Protein AF-0000000079002884 (afdb_homodimer)

Organism: Staphylothermus marinus (strain ATCC 43588 / DSM 3639 / JCM 9404 / F1) (NCBI:txid399550)

Sequence (626 aa):
MKGKMSRKDKLFLYSLLPFGGIILALFILLFKTLAENSLPIFLREGIHFILSNEWKPSETNPSLEYYGILSPIVGTIYTSLIALIIALPLSIALTIFINEFLPYNVKDLFINLVEIMAGLPTVIYGLWGAFVLAPILRDYVMLPIHRYLWFIPFFSCNPLSPLTIFTAGVILAIMITPFITSIIREAYENIPLTYREAILSLGATSYEYVKIMLSMIKPAVIAAILLGFGRAAGETIAVSMTIGNSFSLTTCLFAPGYTISSLIANQFGNAGFYHYMMNALYGAGLILLLVGVVLNTIGLYVLGRWRKQFEEFMKGKMSRKDKLFLYSLLPFGGIILALFILLFKTLAENSLPIFLREGIHFILSNEWKPSETNPSLEYYGILSPIVGTIYTSLIALIIALPLSIALTIFINEFLPYNVKDLFINLVEIMAGLPTVIYGLWGAFVLAPILRDYVMLPIHRYLWFIPFFSCNPLSPLTIFTAGVILAIMITPFITSIIREAYENIPLTYREAILSLGATSYEYVKIMLSMIKPAVIAAILLGFGRAAGETIAVSMTIGNSFSLTTCLFAPGYTISSLIANQFGNAGFYHYMMNALYGAGLILLLVGVVLNTIGLYVLGRWRKQFEEF

Radius of gyration: 25.27 Å; Cα contacts (8 Å, |Δi|>4): 1015; chains: 2; bounding box: 70×76×67 Å

Structure (mmCIF, N/CA/C/O backbone):
data_AF-0000000079002884-model_v1
#
loop_
_entity.id
_entity.type
_entity.pdbx_description
1 polymer 'Phosphate transport system permease protein'
#
loop_
_atom_site.group_PDB
_atom_site.id
_atom_site.type_symbol
_atom_site.label_atom_id
_atom_site.label_alt_id
_atom_site.label_comp_id
_atom_site.label_asym_id
_atom_site.label_entity_id
_atom_site.label_seq_id
_atom_site.pdbx_PDB_ins_code
_atom_site.Cartn_x
_atom_site.Cartn_y
_atom_site.Cartn_z
_atom_site.occupancy
_atom_site.B_iso_or_equiv
_atom_site.auth_seq_id
_atom_site.auth_comp_id
_atom_site.auth_asym_id
_atom_site.auth_atom_id
_atom_site.pdbx_PDB_model_num
ATOM 1 N N . MET A 1 1 ? -10.711 20.844 29.719 1 37.16 1 MET A N 1
ATOM 2 C CA . MET A 1 1 ? -12.062 21.219 30.125 1 37.16 1 MET A CA 1
ATOM 3 C C . MET A 1 1 ? -12.836 20 30.625 1 37.16 1 MET A C 1
ATOM 5 O O . MET A 1 1 ? -13.469 19.297 29.828 1 37.16 1 MET A O 1
ATOM 9 N N . LYS A 1 2 ? -12.141 19.375 31.438 1 44.69 2 LYS A N 1
ATOM 10 C CA . LYS A 1 2 ? -12.594 18.156 32.094 1 44.69 2 LYS A CA 1
ATOM 11 C C . LYS A 1 2 ? -13.914 18.391 32.844 1 44.69 2 LYS A C 1
ATOM 13 O O . LYS A 1 2 ? -13.969 18.312 34.062 1 44.69 2 LYS A O 1
ATOM 18 N N . GLY A 1 3 ? -14.703 19.422 32.281 1 47.97 3 GLY A N 1
ATOM 19 C CA . GLY A 1 3 ? -15.914 19.531 33.062 1 47.97 3 GLY A CA 1
ATOM 20 C C . GLY A 1 3 ? -16.719 18.234 33.125 1 47.97 3 GLY A C 1
ATOM 21 O O . GLY A 1 3 ? -16.469 17.312 32.344 1 47.97 3 GLY A O 1
ATOM 22 N N . LYS A 1 4 ? -17.609 18.062 34.219 1 52.22 4 LYS A N 1
ATOM 23 C CA . LYS A 1 4 ? -18.5 16.953 34.531 1 52.22 4 LYS A CA 1
ATOM 24 C C . LYS A 1 4 ? -19.312 16.5 33.344 1 52.22 4 LYS A C 1
ATOM 26 O O . LYS A 1 4 ? -20.172 17.234 32.844 1 52.22 4 LYS A O 1
ATOM 31 N N . MET A 1 5 ? -18.641 15.773 32.438 1 59.28 5 MET A N 1
ATOM 32 C CA . MET A 1 5 ? -19.359 15.273 31.266 1 59.28 5 MET A CA 1
ATOM 33 C C . MET A 1 5 ? -20.734 14.758 31.656 1 59.28 5 MET A C 1
ATOM 35 O O . MET A 1 5 ? -20.875 14.031 32.656 1 59.28 5 MET A O 1
ATOM 39 N N . SER A 1 6 ? -21.766 15.469 31.188 1 65.81 6 SER A N 1
ATOM 40 C CA . SER A 1 6 ? -23.125 15.023 31.453 1 65.81 6 SER A CA 1
ATOM 41 C C . SER A 1 6 ? -23.281 13.531 31.156 1 65.81 6 SER A C 1
ATOM 43 O O . SER A 1 6 ? -22.469 12.953 30.438 1 65.81 6 SER A O 1
ATOM 45 N N . ARG A 1 7 ? -24.156 12.773 31.812 1 62.88 7 ARG A N 1
ATOM 46 C CA . ARG A 1 7 ? -24.453 11.359 31.625 1 62.88 7 ARG A CA 1
ATOM 47 C C . ARG A 1 7 ? -24.594 11.031 30.141 1 62.88 7 ARG A C 1
ATOM 49 O O . ARG A 1 7 ? -24.156 9.977 29.672 1 62.88 7 ARG A O 1
ATOM 56 N N . LYS A 1 8 ? -25.188 11.984 29.391 1 64.5 8 LYS A N 1
ATOM 57 C CA . LYS A 1 8 ? -25.406 11.797 27.969 1 64.5 8 LYS A CA 1
ATOM 58 C C . LYS A 1 8 ? -24.078 11.828 27.203 1 64.5 8 LYS A C 1
ATOM 60 O O . LYS A 1 8 ? -23.875 11.047 26.266 1 64.5 8 LYS A O 1
ATOM 65 N N . ASP A 1 9 ? -23.188 12.594 27.703 1 66.12 9 ASP A N 1
ATOM 66 C CA . ASP A 1 9 ? -21.875 12.672 27.109 1 66.12 9 ASP A CA 1
ATOM 67 C C . ASP A 1 9 ? -21.094 11.383 27.328 1 66.12 9 ASP A C 1
ATOM 69 O O . ASP A 1 9 ? -20.391 10.906 26.422 1 66.12 9 ASP A O 1
ATOM 73 N N . LYS A 1 10 ? -21.359 10.859 28.469 1 66.94 10 LYS A N 1
ATOM 74 C CA . LYS A 1 10 ? -20.672 9.617 28.797 1 66.94 10 LYS A CA 1
ATOM 75 C C . LYS A 1 10 ? -21.188 8.461 27.938 1 66.94 10 LYS A C 1
ATOM 77 O O . LYS A 1 10 ? -20.391 7.645 27.453 1 66.94 10 LYS A O 1
ATOM 82 N N . LEU A 1 11 ? -22.453 8.484 27.75 1 68.31 11 LEU A N 1
ATOM 83 C CA . LEU A 1 11 ? -23.031 7.426 26.938 1 68.31 11 LEU A CA 1
ATOM 84 C C . LEU A 1 11 ? -22.547 7.52 25.484 1 68.31 11 LEU A C 1
ATOM 86 O O . LEU A 1 11 ? -22.312 6.5 24.844 1 68.31 11 LEU A O 1
ATOM 90 N N . PHE A 1 12 ? -22.469 8.719 25.062 1 68.31 12 PHE A N 1
ATOM 91 C CA . PHE A 1 12 ? -21.969 8.93 23.703 1 68.31 12 PHE A CA 1
ATOM 92 C C . PHE A 1 12 ? -20.531 8.445 23.578 1 68.31 12 PHE A C 1
ATOM 94 O O . PHE A 1 12 ? -20.188 7.734 22.625 1 68.31 12 PHE A O 1
ATOM 101 N N . LEU A 1 13 ? -19.828 8.703 24.609 1 66.56 13 LEU A N 1
ATOM 102 C CA . LEU A 1 13 ? -18.422 8.305 24.609 1 66.56 13 LEU A CA 1
ATOM 103 C C . LEU A 1 13 ? -18.281 6.781 24.672 1 66.56 13 LEU A C 1
ATOM 105 O O . LEU A 1 13 ? -17.453 6.203 23.969 1 66.56 13 LEU A O 1
ATOM 109 N N . TYR A 1 14 ? -19.047 6.281 25.438 1 66.69 14 TYR A N 1
ATOM 110 C CA . TYR A 1 14 ? -18.969 4.836 25.609 1 66.69 14 TYR A CA 1
ATOM 111 C C . TYR A 1 14 ? -19.391 4.109 24.328 1 66.69 14 TYR A C 1
ATOM 113 O O . TYR A 1 14 ? -18.891 3.023 24.031 1 66.69 14 TYR A O 1
ATOM 121 N N . SER A 1 15 ? -20.203 4.777 23.609 1 70.88 15 SER A N 1
ATOM 122 C CA . SER A 1 15 ? -20.688 4.148 22.391 1 70.88 15 SER A CA 1
ATOM 123 C C . SER A 1 15 ? -19.594 4.145 21.312 1 70.88 15 SER A C 1
ATOM 125 O O . SER A 1 15 ? -19.641 3.336 20.375 1 70.88 15 SER A O 1
ATOM 127 N N . LEU A 1 16 ? -18.641 4.984 21.547 1 70.06 16 LEU A N 1
ATOM 128 C CA . LEU A 1 16 ? -17.578 5.105 20.547 1 70.06 16 LEU A CA 1
ATOM 129 C C . LEU A 1 16 ? -16.422 4.184 20.875 1 70.06 16 LEU A C 1
ATOM 131 O O . LEU A 1 16 ? -15.617 3.844 20 1 70.06 16 LEU A O 1
ATOM 135 N N . LEU A 1 17 ? -16.391 3.752 22.125 1 65.38 17 LEU A N 1
ATOM 136 C CA . LEU A 1 17 ? -15.273 2.98 22.641 1 65.38 17 LEU A CA 1
ATOM 137 C C . LEU A 1 17 ? -15.141 1.649 21.922 1 65.38 17 LEU A C 1
ATOM 139 O O . LEU A 1 17 ? -14.031 1.252 21.531 1 65.38 17 LEU A O 1
ATOM 143 N N . PRO A 1 18 ? -16.203 1.043 21.688 1 69.94 18 PRO A N 1
ATOM 144 C CA . PRO A 1 18 ? -16.047 -0.26 21.047 1 69.94 18 PRO A CA 1
ATOM 145 C C . PRO A 1 18 ? -15.414 -0.152 19.656 1 69.94 18 PRO A C 1
ATOM 147 O O . PRO A 1 18 ? -14.633 -1.019 19.266 1 69.94 18 PRO A O 1
ATOM 150 N N . PHE A 1 19 ? -15.633 0.924 19.062 1 71.81 19 PHE A N 1
ATOM 151 C CA . PHE A 1 19 ? -15.117 1.061 17.703 1 71.81 19 PHE A CA 1
ATOM 152 C C . PHE A 1 19 ? -13.617 1.321 17.719 1 71.81 19 PHE A C 1
ATOM 154 O O . PHE A 1 19 ? -12.883 0.802 16.875 1 71.81 19 PHE A O 1
ATOM 161 N N . GLY A 1 20 ? -13.219 2.121 18.672 1 68.62 20 GLY A N 1
ATOM 162 C CA . GLY A 1 20 ? -11.797 2.375 18.797 1 68.62 20 GLY A CA 1
ATOM 163 C C . GLY A 1 20 ? -11.016 1.163 19.281 1 68.62 20 GLY A C 1
ATOM 164 O O . GLY A 1 20 ? -9.914 0.899 18.781 1 68.62 20 GLY A O 1
ATOM 165 N N . GLY A 1 21 ? -11.562 0.347 20.047 1 75.31 21 GLY A N 1
ATOM 166 C CA . GLY A 1 21 ? -10.914 -0.815 20.625 1 75.31 21 GLY A CA 1
ATOM 167 C C . GLY A 1 21 ? -10.828 -1.994 19.672 1 75.31 21 GLY A C 1
ATOM 168 O O . GLY A 1 21 ? -9.906 -2.803 19.75 1 75.31 21 GLY A O 1
ATOM 169 N N . ILE A 1 22 ? -11.633 -1.99 18.719 1 80.38 22 ILE A N 1
ATOM 170 C CA . ILE A 1 22 ? -11.734 -3.121 17.797 1 80.38 22 ILE A CA 1
ATOM 171 C C . ILE A 1 22 ? -10.477 -3.191 16.922 1 80.38 22 ILE A C 1
ATOM 173 O O . ILE A 1 22 ? -9.938 -4.273 16.703 1 80.38 22 ILE A O 1
ATOM 177 N N . ILE A 1 23 ? -10.008 -2.064 16.547 1 74.12 23 ILE A N 1
ATOM 178 C CA . ILE A 1 23 ? -8.852 -2.051 15.656 1 74.12 23 ILE A CA 1
ATOM 179 C C . ILE A 1 23 ? -7.617 -2.555 16.406 1 74.12 23 ILE A C 1
ATOM 181 O O . ILE A 1 23 ? -6.812 -3.311 15.852 1 74.12 23 ILE A O 1
ATOM 185 N N . LEU A 1 24 ? -7.496 -2.123 17.641 1 77.81 24 LEU A N 1
ATOM 186 C CA . LEU A 1 24 ? -6.379 -2.582 18.469 1 77.81 24 LEU A CA 1
ATOM 187 C C . LEU A 1 24 ? -6.48 -4.078 18.734 1 77.81 24 LEU A C 1
ATOM 189 O O . LEU A 1 24 ? -5.469 -4.789 18.703 1 77.81 24 LEU A O 1
ATOM 193 N N . ALA A 1 25 ? -7.648 -4.48 18.953 1 85.44 25 ALA A N 1
ATOM 194 C CA . ALA A 1 25 ? -7.883 -5.898 19.219 1 85.44 25 ALA A CA 1
ATOM 195 C C . ALA A 1 25 ? -7.535 -6.742 17.984 1 85.44 25 ALA A C 1
ATOM 197 O O . ALA A 1 25 ? -6.973 -7.832 18.125 1 85.44 25 ALA A O 1
ATOM 198 N N . LEU A 1 26 ? -7.867 -6.207 16.844 1 84.25 26 LEU A N 1
ATOM 199 C CA . LEU A 1 26 ? -7.582 -6.922 15.609 1 84.25 26 LEU A CA 1
ATOM 200 C C . LEU A 1 26 ? -6.078 -7.027 15.375 1 84.25 26 LEU A C 1
ATOM 202 O O . LEU A 1 26 ? -5.586 -8.062 14.914 1 84.25 26 LEU A O 1
ATOM 206 N N . PHE A 1 27 ? -5.395 -5.984 15.734 1 82.31 27 PHE A N 1
ATOM 207 C CA . PHE A 1 27 ? -3.943 -6 15.602 1 82.31 27 PHE A CA 1
ATOM 208 C C . PHE A 1 27 ? -3.326 -7.043 16.531 1 82.31 27 PHE A C 1
ATOM 210 O O . PHE A 1 27 ? -2.434 -7.793 16.125 1 82.31 27 PHE A O 1
ATOM 217 N N . ILE A 1 28 ? -3.777 -7.051 17.75 1 88.31 28 ILE A N 1
ATOM 218 C CA . ILE A 1 28 ? -3.27 -8.008 18.719 1 88.31 28 ILE A CA 1
ATOM 219 C C . ILE A 1 28 ? -3.58 -9.43 18.266 1 88.31 28 ILE A C 1
ATOM 221 O O . ILE A 1 28 ? -2.738 -10.328 18.375 1 88.31 28 ILE A O 1
ATOM 225 N N . LEU A 1 29 ? -4.742 -9.602 17.75 1 90.44 29 LEU A N 1
ATOM 226 C CA . LEU A 1 29 ? -5.148 -10.906 17.25 1 90.44 29 LEU A CA 1
ATOM 227 C C . LEU A 1 29 ? -4.277 -11.336 16.078 1 90.44 29 LEU A C 1
ATOM 229 O O . LEU A 1 29 ? -3.914 -12.508 15.961 1 90.44 29 LEU A O 1
ATOM 233 N N . LEU A 1 30 ? -4.023 -10.367 15.203 1 91.75 30 LEU A N 1
ATOM 234 C CA . LEU A 1 30 ? -3.16 -10.641 14.062 1 91.75 30 LEU A CA 1
ATOM 235 C C . LEU A 1 30 ? -1.779 -11.102 14.516 1 91.75 30 LEU A C 1
ATOM 237 O O . LEU A 1 30 ? -1.27 -12.117 14.047 1 91.75 30 LEU A O 1
ATOM 241 N N . PHE A 1 31 ? -1.204 -10.406 15.469 1 93.12 31 PHE A N 1
ATOM 242 C CA . PHE A 1 31 ? 0.118 -10.734 15.984 1 93.12 31 PHE A CA 1
ATOM 243 C C . PHE A 1 31 ? 0.108 -12.094 16.672 1 93.12 31 PHE A C 1
ATOM 245 O O . PHE A 1 31 ? 1.002 -12.914 16.453 1 93.12 31 PHE A O 1
ATOM 252 N N . LYS A 1 32 ? -0.846 -12.336 17.484 1 94.69 32 LYS A N 1
ATOM 253 C CA . LYS A 1 32 ? -0.96 -13.594 18.219 1 94.69 32 LYS A CA 1
ATOM 254 C C . LYS A 1 32 ? -1.089 -14.773 17.266 1 94.69 32 LYS A C 1
ATOM 256 O O . LYS A 1 32 ? -0.447 -15.812 17.469 1 94.69 32 LYS A O 1
ATOM 261 N N . THR A 1 33 ? -1.873 -14.594 16.312 1 95.06 33 THR A N 1
ATOM 262 C CA . THR A 1 33 ? -2.098 -15.664 15.344 1 95.06 33 THR A CA 1
ATOM 263 C C . THR A 1 33 ? -0.805 -16 14.609 1 95.06 33 THR A C 1
ATOM 265 O O . THR A 1 33 ? -0.489 -17.188 14.414 1 95.06 33 THR A O 1
ATOM 268 N N . LEU A 1 34 ? -0.139 -14.961 14.148 1 96.06 34 LEU A N 1
ATOM 269 C CA . LEU A 1 34 ? 1.119 -15.203 13.445 1 96.06 34 LEU A CA 1
ATOM 270 C C . LEU A 1 34 ? 2.121 -15.898 14.359 1 96.06 34 LEU A C 1
ATOM 272 O O . LEU A 1 34 ? 2.811 -16.828 13.938 1 96.06 34 LEU A O 1
ATOM 276 N N . ALA A 1 35 ? 2.197 -15.492 15.625 1 96.5 35 ALA A N 1
ATOM 277 C CA . ALA A 1 35 ? 3.135 -16.062 16.578 1 96.5 35 ALA A CA 1
ATOM 278 C C . ALA A 1 35 ? 2.795 -17.516 16.875 1 96.5 35 ALA A C 1
ATOM 280 O O . ALA A 1 35 ? 3.68 -18.375 16.906 1 96.5 35 ALA A O 1
ATOM 281 N N . GLU A 1 36 ? 1.571 -17.812 17.047 1 96.88 36 GLU A N 1
ATOM 282 C CA . GLU A 1 36 ? 1.134 -19.156 17.391 1 96.88 36 GLU A CA 1
ATOM 283 C C . GLU A 1 36 ? 1.32 -20.125 16.219 1 96.88 36 GLU A C 1
ATOM 285 O O . GLU A 1 36 ? 1.772 -21.25 16.406 1 96.88 36 GLU A O 1
ATOM 290 N N . ASN A 1 37 ? 0.995 -19.656 15 1 96.88 37 ASN A N 1
ATOM 291 C CA . ASN A 1 37 ? 1.056 -20.531 13.836 1 96.88 37 ASN A CA 1
ATOM 292 C C . ASN A 1 37 ? 2.488 -20.703 13.344 1 96.88 37 ASN A C 1
ATOM 294 O O . ASN A 1 37 ? 2.773 -21.609 12.562 1 96.88 37 ASN A O 1
ATOM 298 N N . SER A 1 38 ? 3.35 -19.797 13.758 1 97.25 38 SER A N 1
ATOM 299 C CA . SER A 1 38 ? 4.75 -19.906 13.359 1 97.25 38 SER A CA 1
ATOM 300 C C . SER A 1 38 ? 5.527 -20.781 14.344 1 97.25 38 SER A C 1
ATOM 302 O O . SER A 1 38 ? 6.645 -21.219 14.047 1 97.25 38 SER A O 1
ATOM 304 N N . LEU A 1 39 ? 5.023 -21.156 15.492 1 97 39 LEU A N 1
ATOM 305 C CA . LEU A 1 39 ? 5.719 -21.844 16.578 1 97 39 LEU A CA 1
ATOM 306 C C . LEU A 1 39 ? 6.223 -23.219 16.109 1 97 39 LEU A C 1
ATOM 308 O O . LEU A 1 39 ? 7.355 -23.594 16.422 1 97 39 LEU A O 1
ATOM 312 N N . PRO A 1 40 ? 5.449 -23.984 15.352 1 96.5 40 PRO A N 1
ATOM 313 C CA . PRO A 1 40 ? 5.918 -25.312 14.961 1 96.5 40 PRO A CA 1
ATOM 314 C C . PRO A 1 40 ? 7.199 -25.266 14.133 1 96.5 40 PRO A C 1
ATOM 316 O O . PRO A 1 40 ? 8.078 -26.125 14.297 1 96.5 40 PRO A O 1
ATOM 319 N N . ILE A 1 41 ? 7.332 -24.266 13.258 1 96.56 41 ILE A N 1
ATOM 320 C CA . ILE A 1 41 ? 8.523 -24.203 12.422 1 96.56 41 ILE A CA 1
ATOM 321 C C . ILE A 1 41 ? 9.727 -23.781 13.266 1 96.56 41 ILE A C 1
ATOM 323 O O . ILE A 1 41 ? 10.844 -24.234 13.039 1 96.56 41 ILE A O 1
ATOM 327 N N . PHE A 1 42 ? 9.531 -22.922 14.234 1 96.75 42 PHE A N 1
ATOM 328 C CA . PHE A 1 42 ? 10.617 -22.469 15.094 1 96.75 42 PHE A CA 1
ATOM 329 C C . PHE A 1 42 ? 11.055 -23.578 16.047 1 96.75 42 PHE A C 1
ATOM 331 O O . PHE A 1 42 ? 12.234 -23.688 16.391 1 96.75 42 PHE A O 1
ATOM 338 N N . LEU A 1 43 ? 10.125 -24.375 16.484 1 96 43 LEU A N 1
ATOM 339 C CA . LEU A 1 43 ? 10.453 -25.5 17.359 1 96 43 LEU A CA 1
ATOM 340 C C . LEU A 1 43 ? 11.18 -26.594 16.594 1 96 43 LEU A C 1
ATOM 342 O O . LEU A 1 43 ? 12.094 -27.234 17.125 1 96 43 LEU A O 1
ATOM 346 N N . ARG A 1 44 ? 10.828 -26.766 15.391 1 94.94 44 ARG A N 1
ATOM 347 C CA . ARG A 1 44 ? 11.398 -27.828 14.578 1 94.94 44 ARG A CA 1
ATOM 348 C C . ARG A 1 44 ? 12.789 -27.453 14.07 1 94.94 44 ARG A C 1
ATOM 350 O O . ARG A 1 44 ? 13.711 -28.266 14.148 1 94.94 44 ARG A O 1
ATOM 357 N N . GLU A 1 45 ? 12.938 -26.266 13.539 1 95.81 45 GLU A N 1
ATOM 358 C CA . GLU A 1 45 ? 14.172 -25.906 12.852 1 95.81 45 GLU A CA 1
ATOM 359 C C . GLU A 1 45 ? 14.969 -24.891 13.656 1 95.81 45 GLU A C 1
ATOM 361 O O . GLU A 1 45 ? 16.156 -24.672 13.398 1 95.81 45 GLU A O 1
ATOM 366 N N . GLY A 1 46 ? 14.344 -24.234 14.648 1 95 46 GLY A N 1
ATOM 367 C CA . GLY A 1 46 ? 15.023 -23.25 15.469 1 95 46 GLY A CA 1
ATOM 368 C C . GLY A 1 46 ? 15.609 -22.109 14.656 1 95 46 GLY A C 1
ATOM 369 O O . GLY A 1 46 ? 14.93 -21.531 13.82 1 95 46 GLY A O 1
ATOM 370 N N . ILE A 1 47 ? 16.906 -21.859 14.875 1 95.12 47 ILE A N 1
ATOM 371 C CA . ILE A 1 47 ? 17.578 -20.719 14.258 1 95.12 47 ILE A CA 1
ATOM 372 C C . ILE A 1 47 ? 17.875 -21.031 12.789 1 95.12 47 ILE A C 1
ATOM 374 O O . ILE A 1 47 ? 18.078 -20.109 11.992 1 95.12 47 ILE A O 1
ATOM 378 N N . HIS A 1 48 ? 17.859 -22.234 12.461 1 95.56 48 HIS A N 1
ATOM 379 C CA . HIS A 1 48 ? 18.156 -22.641 11.094 1 95.56 48 HIS A CA 1
ATOM 380 C C . HIS A 1 48 ? 17.062 -22.172 10.133 1 95.56 48 HIS A C 1
ATOM 382 O O . HIS A 1 48 ? 17.297 -22.031 8.938 1 95.56 48 HIS A O 1
ATOM 388 N N . PHE A 1 49 ? 15.891 -21.938 10.664 1 97.12 49 PHE A N 1
ATOM 389 C CA . PHE A 1 49 ? 14.82 -21.391 9.836 1 97.12 49 PHE A CA 1
ATOM 390 C C . PHE A 1 49 ? 15.234 -20.031 9.258 1 97.12 49 PHE A C 1
ATOM 392 O O . PHE A 1 49 ? 14.906 -19.719 8.109 1 97.12 49 PHE A O 1
ATOM 399 N N . ILE A 1 50 ? 16 -19.266 10.023 1 96.44 50 ILE A N 1
ATOM 400 C CA . ILE A 1 50 ? 16.391 -17.922 9.633 1 96.44 50 ILE A CA 1
ATOM 401 C C . ILE A 1 50 ? 17.703 -17.969 8.867 1 96.44 50 ILE A C 1
ATOM 403 O O . ILE A 1 50 ? 17.891 -17.234 7.895 1 96.44 50 ILE A O 1
ATOM 407 N N . LEU A 1 51 ? 18.547 -18.906 9.188 1 95.62 51 LEU A N 1
ATOM 408 C CA . LEU A 1 51 ? 19.922 -18.859 8.711 1 95.62 51 LEU A CA 1
ATOM 409 C C . LEU A 1 51 ? 20.125 -19.766 7.5 1 95.62 51 LEU A C 1
ATOM 411 O O . LEU A 1 51 ? 21.109 -19.641 6.773 1 95.62 51 LEU A O 1
ATOM 415 N N . SER A 1 52 ? 19.172 -20.609 7.262 1 94.38 52 SER A N 1
ATOM 416 C CA . SER A 1 52 ? 19.312 -21.531 6.141 1 94.38 52 SER A CA 1
ATOM 417 C C . SER A 1 52 ? 18.625 -21 4.891 1 94.38 52 SER A C 1
ATOM 419 O O . SER A 1 52 ? 17.719 -20.172 4.984 1 94.38 52 SER A O 1
ATOM 421 N N . ASN A 1 53 ? 19.109 -21.453 3.744 1 93.44 53 ASN A N 1
ATOM 422 C CA . ASN A 1 53 ? 18.547 -21.047 2.459 1 93.44 53 ASN A CA 1
ATOM 423 C C . ASN A 1 53 ? 17.906 -22.219 1.731 1 93.44 53 ASN A C 1
ATOM 425 O O . ASN A 1 53 ? 17.641 -22.141 0.529 1 93.44 53 ASN A O 1
ATOM 429 N N . GLU A 1 54 ? 17.562 -23.156 2.449 1 92.75 54 GLU A N 1
ATOM 430 C CA . GLU A 1 54 ? 16.969 -24.344 1.83 1 92.75 54 GLU A CA 1
ATOM 431 C C . GLU A 1 54 ? 15.445 -24.281 1.901 1 92.75 54 GLU A C 1
ATOM 433 O O . GLU A 1 54 ? 14.883 -23.906 2.926 1 92.75 54 GLU A O 1
ATOM 438 N N . TRP A 1 55 ? 14.805 -24.531 0.782 1 95 55 TRP A N 1
ATOM 439 C CA . TRP A 1 55 ? 13.359 -24.672 0.679 1 95 55 TRP A CA 1
ATOM 440 C C . TRP A 1 55 ? 12.984 -26 0.028 1 95 55 TRP A C 1
ATOM 442 O O . TRP A 1 55 ? 12.914 -26.094 -1.199 1 95 55 TRP A O 1
ATOM 452 N N . LYS A 1 56 ? 12.742 -26.969 0.859 1 94.38 56 LYS A N 1
ATOM 453 C CA . LYS A 1 56 ? 12.5 -28.328 0.382 1 94.38 56 LYS A CA 1
ATOM 454 C C . LYS A 1 56 ? 11.125 -28.828 0.819 1 94.38 56 LYS A C 1
ATOM 456 O O . LYS A 1 56 ? 10.992 -29.453 1.88 1 94.38 56 LYS A O 1
ATOM 461 N N . PRO A 1 57 ? 10.195 -28.625 -0.028 1 92.69 57 PRO A N 1
ATOM 462 C CA . PRO A 1 57 ? 8.875 -29.188 0.257 1 92.69 57 PRO A CA 1
ATOM 463 C C . PRO A 1 57 ? 8.797 -30.688 -0.041 1 92.69 57 PRO A C 1
ATOM 465 O O . PRO A 1 57 ? 9.516 -31.188 -0.916 1 92.69 57 PRO A O 1
ATOM 468 N N . SER A 1 58 ? 8.07 -31.438 0.755 1 89.25 58 SER A N 1
ATOM 469 C CA . SER A 1 58 ? 7.793 -32.844 0.515 1 89.25 58 SER A CA 1
ATOM 470 C C . SER A 1 58 ? 6.336 -33.188 0.812 1 89.25 58 SER A C 1
ATOM 472 O O . SER A 1 58 ? 5.895 -33.094 1.959 1 89.25 58 SER A O 1
ATOM 474 N N . GLU A 1 59 ? 5.641 -33.625 -0.202 1 87.12 59 GLU A N 1
ATOM 475 C CA . GLU A 1 59 ? 4.223 -33.938 -0.024 1 87.12 59 GLU A CA 1
ATOM 476 C C . GLU A 1 59 ? 4.035 -35.25 0.697 1 87.12 59 GLU A C 1
ATOM 478 O O . GLU A 1 59 ? 3.086 -35.438 1.465 1 87.12 59 GLU A O 1
ATOM 483 N N . THR A 1 60 ? 4.945 -36.125 0.513 1 87.25 60 THR A N 1
ATOM 484 C CA . THR A 1 60 ? 4.77 -37.5 0.936 1 87.25 60 THR A CA 1
ATOM 485 C C . THR A 1 60 ? 5.285 -37.719 2.357 1 87.25 60 THR A C 1
ATOM 487 O O . THR A 1 60 ? 4.715 -38.469 3.125 1 87.25 60 THR A O 1
ATOM 490 N N . ASN A 1 61 ? 6.363 -37 2.691 1 90.5 61 ASN A N 1
ATOM 491 C CA . ASN A 1 61 ? 6.996 -37.219 3.984 1 90.5 61 ASN A CA 1
ATOM 492 C C . ASN A 1 61 ? 7.316 -35.906 4.695 1 90.5 61 ASN A C 1
ATOM 494 O O . ASN A 1 61 ? 8.328 -35.281 4.402 1 90.5 61 ASN A O 1
ATOM 498 N N . PRO A 1 62 ? 6.562 -35.656 5.648 1 89.19 62 PRO A N 1
ATOM 499 C CA . PRO A 1 62 ? 6.762 -34.406 6.391 1 89.19 62 PRO A CA 1
ATOM 500 C C . PRO A 1 62 ? 8.148 -34.312 7.016 1 89.19 62 PRO A C 1
ATOM 502 O O . PRO A 1 62 ? 8.656 -33.188 7.223 1 89.19 62 PRO A O 1
ATOM 505 N N . SER A 1 63 ? 8.727 -35.375 7.309 1 89.62 63 SER A N 1
ATOM 506 C CA . SER A 1 63 ? 10.039 -35.344 7.945 1 89.62 63 SER A CA 1
ATOM 507 C C . SER A 1 63 ? 11.117 -34.844 6.984 1 89.62 63 SER A C 1
ATOM 509 O O . SER A 1 63 ? 12.18 -34.406 7.414 1 89.62 63 SER A O 1
ATOM 511 N N . LEU A 1 64 ? 10.828 -34.875 5.711 1 91.06 64 LEU A N 1
ATOM 512 C CA . LEU A 1 64 ? 11.797 -34.5 4.699 1 91.06 64 LEU A CA 1
ATOM 513 C C . LEU A 1 64 ? 11.648 -33 4.359 1 91.06 64 LEU A C 1
ATOM 515 O O . LEU A 1 64 ? 12.492 -32.438 3.66 1 91.06 64 LEU A O 1
ATOM 519 N N . GLU A 1 65 ? 10.641 -32.438 4.883 1 94.12 65 GLU A N 1
ATOM 520 C CA . GLU A 1 65 ? 10.438 -31 4.637 1 94.12 65 GLU A CA 1
ATOM 521 C C . GLU A 1 65 ? 11.477 -30.156 5.383 1 94.12 65 GLU A C 1
ATOM 523 O O . GLU A 1 65 ? 11.844 -30.484 6.512 1 94.12 65 GLU A O 1
ATOM 528 N N . TYR A 1 66 ? 12.008 -29.156 4.734 1 94.19 66 TYR A N 1
ATOM 529 C CA . TYR A 1 66 ? 12.938 -28.219 5.336 1 94.19 66 TYR A CA 1
ATOM 530 C C . TYR A 1 66 ? 12.773 -26.828 4.723 1 94.19 66 TYR A C 1
ATOM 532 O O . TYR A 1 66 ? 12.734 -26.688 3.5 1 94.19 66 TYR A O 1
ATOM 540 N N . TYR A 1 67 ? 12.625 -25.875 5.648 1 96.31 67 TYR A N 1
ATOM 541 C CA . TYR A 1 67 ? 12.359 -24.516 5.172 1 96.31 67 TYR A CA 1
ATOM 542 C C . TYR A 1 67 ? 13.336 -23.516 5.797 1 96.31 67 TYR A C 1
ATOM 544 O O . TYR A 1 67 ? 13.461 -23.453 7.02 1 96.31 67 TYR A O 1
ATOM 552 N N . GLY A 1 68 ? 14.055 -22.812 4.992 1 96.38 68 GLY A N 1
ATOM 553 C CA . GLY A 1 68 ? 14.914 -21.703 5.383 1 96.38 68 GLY A CA 1
ATOM 554 C C . GLY A 1 68 ? 14.602 -20.422 4.637 1 96.38 68 GLY A C 1
ATOM 555 O O . GLY A 1 68 ? 14.32 -20.438 3.436 1 96.38 68 GLY A O 1
ATOM 556 N N . ILE A 1 69 ? 14.656 -19.266 5.359 1 97.44 69 ILE A N 1
ATOM 557 C CA . ILE A 1 69 ? 14.195 -18.047 4.715 1 97.44 69 ILE A CA 1
ATOM 558 C C . ILE A 1 69 ? 15.344 -17.031 4.648 1 97.44 69 ILE A C 1
ATOM 560 O O . ILE A 1 69 ? 15.109 -15.828 4.605 1 97.44 69 ILE A O 1
ATOM 564 N N . LEU A 1 70 ? 16.594 -17.438 4.633 1 97.31 70 LEU A N 1
ATOM 565 C CA . LEU A 1 70 ? 17.734 -16.531 4.555 1 97.31 70 LEU A CA 1
ATOM 566 C C . LEU A 1 70 ? 17.703 -15.75 3.248 1 97.31 70 LEU A C 1
ATOM 568 O O . LEU A 1 70 ? 17.922 -14.531 3.246 1 97.31 70 LEU A O 1
ATOM 572 N N . SER A 1 71 ? 17.516 -16.422 2.133 1 96.94 71 SER A N 1
ATOM 573 C CA . SER A 1 71 ? 17.484 -15.758 0.833 1 96.94 71 SER A CA 1
ATOM 574 C C . SER A 1 71 ? 16.391 -14.703 0.774 1 96.94 71 SER A C 1
ATOM 576 O O . SER A 1 71 ? 16.625 -13.562 0.376 1 96.94 71 SER A O 1
ATOM 578 N N . PRO A 1 72 ? 15.148 -15.062 1.227 1 97.81 72 PRO A N 1
ATOM 579 C CA . PRO A 1 72 ? 14.094 -14.047 1.249 1 97.81 72 PRO A CA 1
ATOM 580 C C . PRO A 1 72 ? 14.422 -12.883 2.174 1 97.81 72 PRO A C 1
ATOM 582 O O . PRO A 1 72 ? 14.055 -11.734 1.883 1 97.81 72 PRO A O 1
ATOM 585 N N . ILE A 1 73 ? 15.086 -13.109 3.273 1 97.75 73 ILE A N 1
ATOM 586 C CA . ILE A 1 73 ? 15.484 -12.047 4.188 1 97.75 73 ILE A CA 1
ATOM 587 C C . ILE A 1 73 ? 16.484 -11.125 3.498 1 97.75 73 ILE A C 1
ATOM 589 O O . ILE A 1 73 ? 16.312 -9.898 3.5 1 97.75 73 ILE A O 1
ATOM 593 N N . VAL A 1 74 ? 17.469 -11.703 2.889 1 97.19 74 VAL A N 1
ATOM 594 C CA . VAL A 1 74 ? 18.516 -10.938 2.203 1 97.19 74 VAL A CA 1
ATOM 595 C C . VAL A 1 74 ? 17.891 -10.172 1.032 1 97.19 74 VAL A C 1
ATOM 597 O O . VAL A 1 74 ? 18.219 -9 0.812 1 97.19 74 VAL A O 1
ATOM 600 N N . GLY A 1 75 ? 17.031 -10.852 0.295 1 97.62 75 GLY A N 1
ATOM 601 C CA . GLY A 1 75 ? 16.359 -10.18 -0.798 1 97.62 75 GLY A CA 1
ATOM 602 C C . GLY A 1 75 ? 15.531 -8.992 -0.345 1 97.62 75 GLY A C 1
ATOM 603 O O . GLY A 1 75 ? 15.508 -7.957 -1.012 1 97.62 75 GLY A O 1
ATOM 604 N N . THR A 1 76 ? 14.867 -9.125 0.796 1 98.12 76 THR A N 1
ATOM 605 C CA . THR A 1 76 ? 14.078 -8.031 1.358 1 98.12 76 THR A CA 1
ATOM 606 C C . THR A 1 76 ? 14.977 -6.852 1.722 1 98.12 76 THR A C 1
ATOM 608 O O . THR A 1 76 ? 14.664 -5.703 1.403 1 98.12 76 THR A O 1
ATOM 611 N N . ILE A 1 77 ? 16.062 -7.133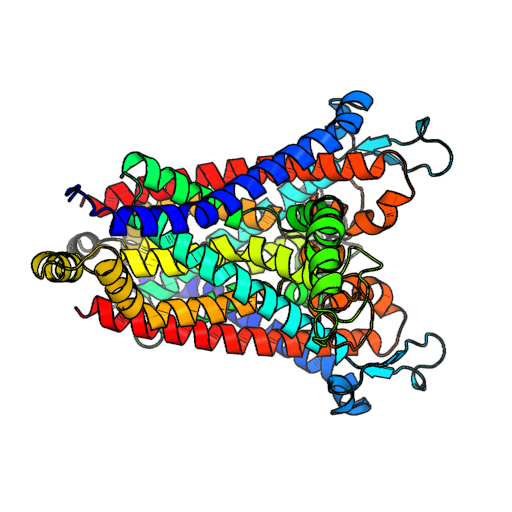 2.32 1 97.62 77 ILE A N 1
ATOM 612 C CA . ILE A 1 77 ? 17 -6.094 2.742 1 97.62 77 ILE A CA 1
ATOM 613 C C . ILE A 1 77 ? 17.609 -5.418 1.515 1 97.62 77 ILE A C 1
ATOM 615 O O . ILE A 1 77 ? 17.625 -4.188 1.423 1 97.62 77 ILE A O 1
ATOM 619 N N . TYR A 1 78 ? 18.047 -6.184 0.53 1 97.88 78 TYR A N 1
ATOM 620 C CA . TYR A 1 78 ? 18.703 -5.656 -0.66 1 97.88 78 TYR A CA 1
ATOM 621 C C . TYR A 1 78 ? 17.766 -4.762 -1.457 1 97.88 78 TYR A C 1
ATOM 623 O O . TYR A 1 78 ? 18.125 -3.643 -1.826 1 97.88 78 TYR A O 1
ATOM 631 N N . THR A 1 79 ? 16.609 -5.262 -1.719 1 98.38 79 THR A N 1
ATOM 632 C CA . THR A 1 79 ? 15.68 -4.496 -2.547 1 98.38 79 THR A CA 1
ATOM 633 C C . THR A 1 79 ? 15.273 -3.203 -1.849 1 98.38 79 THR A C 1
ATOM 635 O O . THR A 1 79 ? 15.172 -2.152 -2.486 1 98.38 79 THR A O 1
ATOM 638 N N . SER A 1 80 ? 15.039 -3.268 -0.522 1 98.44 80 SER A N 1
ATOM 639 C CA . SER A 1 80 ? 14.664 -2.074 0.228 1 98.44 80 SER A CA 1
ATOM 640 C C . SER A 1 80 ? 15.797 -1.058 0.256 1 98.44 80 SER A C 1
ATOM 642 O O . SER A 1 80 ? 15.562 0.147 0.143 1 98.44 80 SER A O 1
ATOM 644 N N . LEU A 1 81 ? 17.016 -1.529 0.402 1 98.19 81 LEU A N 1
ATOM 645 C CA . LEU A 1 81 ? 18.156 -0.63 0.433 1 98.19 81 LEU A CA 1
ATOM 646 C C . LEU A 1 81 ? 18.359 0.036 -0.923 1 98.19 81 LEU A C 1
ATOM 648 O O . LEU A 1 81 ? 18.641 1.236 -0.995 1 98.19 81 LEU A O 1
ATOM 652 N N . ILE A 1 82 ? 18.281 -0.728 -1.974 1 98.25 82 ILE A N 1
ATOM 653 C CA . ILE A 1 82 ? 18.391 -0.163 -3.314 1 98.25 82 ILE A CA 1
ATOM 654 C C . ILE A 1 82 ? 17.312 0.906 -3.514 1 98.25 82 ILE A C 1
ATOM 656 O O . ILE A 1 82 ? 17.609 1.994 -4.02 1 98.25 82 ILE A O 1
ATOM 660 N N . ALA A 1 83 ? 16.094 0.559 -3.107 1 98.5 83 ALA A N 1
ATOM 661 C CA . ALA A 1 83 ? 14.977 1.489 -3.234 1 98.5 83 ALA A CA 1
ATOM 662 C C . ALA A 1 83 ? 15.266 2.801 -2.512 1 98.5 83 ALA A C 1
ATOM 664 O O . ALA A 1 83 ? 15.047 3.883 -3.062 1 98.5 83 ALA A O 1
ATOM 665 N N . LEU A 1 84 ? 15.812 2.723 -1.315 1 98.25 84 LEU A N 1
ATOM 666 C CA . LEU A 1 84 ? 16.078 3.906 -0.504 1 98.25 84 LEU A CA 1
ATOM 667 C C . LEU A 1 84 ? 17.203 4.734 -1.096 1 98.25 84 LEU A C 1
ATOM 669 O O . LEU A 1 84 ? 17.141 5.969 -1.102 1 98.25 84 LEU A O 1
ATOM 673 N N . ILE A 1 85 ? 18.219 4.066 -1.546 1 97.69 85 ILE A N 1
ATOM 674 C CA . ILE A 1 85 ? 19.391 4.738 -2.107 1 97.69 85 ILE A CA 1
ATOM 675 C C . ILE A 1 85 ? 18.969 5.566 -3.32 1 97.69 85 ILE A C 1
ATOM 677 O O . ILE A 1 85 ? 19.484 6.676 -3.525 1 97.69 85 ILE A O 1
ATOM 681 N N . ILE A 1 86 ? 18.062 5.074 -4.051 1 95.81 86 ILE A N 1
ATOM 682 C CA . ILE A 1 86 ? 17.609 5.758 -5.262 1 95.81 86 ILE A CA 1
ATOM 683 C C . ILE A 1 86 ? 16.531 6.781 -4.906 1 95.81 86 ILE A C 1
ATOM 685 O O . ILE A 1 86 ? 16.578 7.922 -5.367 1 95.81 86 ILE A O 1
ATOM 689 N N . ALA A 1 87 ? 15.586 6.453 -4.059 1 96.12 87 ALA A N 1
ATOM 690 C CA . ALA A 1 87 ? 14.414 7.27 -3.764 1 96.12 87 ALA A CA 1
ATOM 691 C C . ALA A 1 87 ? 14.797 8.5 -2.947 1 96.12 87 ALA A C 1
ATOM 693 O O . ALA A 1 87 ? 14.188 9.562 -3.098 1 96.12 87 ALA A O 1
ATOM 694 N N . LEU A 1 88 ? 15.797 8.391 -2.064 1 95.62 88 LEU A N 1
ATOM 695 C CA . LEU A 1 88 ? 16.109 9.469 -1.136 1 95.62 88 LEU A CA 1
ATOM 696 C C . LEU A 1 88 ? 16.641 10.688 -1.883 1 95.62 88 LEU A C 1
ATOM 698 O O . LEU A 1 88 ? 16.125 11.797 -1.71 1 95.62 88 LEU A O 1
ATOM 702 N N . PRO A 1 89 ? 17.672 10.531 -2.734 1 93 89 PRO A N 1
ATOM 703 C CA . PRO A 1 89 ? 18.125 11.711 -3.475 1 93 89 PRO A CA 1
ATOM 704 C C . PRO A 1 89 ? 17.062 12.289 -4.395 1 93 89 PRO A C 1
ATOM 706 O O . PRO A 1 89 ? 16.953 13.508 -4.535 1 93 89 PRO A O 1
ATOM 709 N N . LEU A 1 90 ? 16.266 11.422 -4.992 1 93.06 90 LEU A N 1
ATOM 710 C CA . LEU A 1 90 ? 15.195 11.898 -5.855 1 93.06 90 LEU A CA 1
ATOM 711 C C . LEU A 1 90 ? 14.172 12.703 -5.055 1 93.06 90 LEU A C 1
ATOM 713 O O . LEU A 1 90 ? 13.703 13.75 -5.508 1 93.06 90 LEU A O 1
ATOM 717 N N . SER A 1 91 ? 13.836 12.211 -3.896 1 94.94 91 SER A N 1
ATOM 718 C CA . SER A 1 91 ? 12.836 12.852 -3.051 1 94.94 91 SER A CA 1
ATOM 719 C C . SER A 1 91 ? 13.328 14.203 -2.537 1 94.94 91 SER A C 1
ATOM 721 O O . SER A 1 91 ? 12.562 15.164 -2.461 1 94.94 91 SER A O 1
ATOM 723 N N . ILE A 1 92 ? 14.578 14.25 -2.129 1 93.19 92 ILE A N 1
ATOM 724 C CA . ILE A 1 92 ? 15.164 15.508 -1.667 1 93.19 92 ILE A CA 1
ATOM 725 C C . ILE A 1 92 ? 15.18 16.516 -2.807 1 93.19 92 ILE A C 1
ATOM 727 O O . ILE A 1 92 ? 14.789 17.672 -2.623 1 93.19 92 ILE A O 1
ATOM 731 N N . ALA A 1 93 ? 15.617 16.062 -3.971 1 90.94 93 ALA A N 1
ATOM 732 C CA . ALA A 1 93 ? 15.656 16.938 -5.141 1 90.94 93 ALA A CA 1
ATOM 733 C C . ALA A 1 93 ? 14.258 17.453 -5.48 1 90.94 93 ALA A C 1
ATOM 735 O O . ALA A 1 93 ? 14.086 18.641 -5.777 1 90.94 93 ALA A O 1
ATOM 736 N N . LEU A 1 94 ? 13.297 16.594 -5.414 1 91 94 LEU A N 1
ATOM 737 C CA . LEU A 1 94 ? 11.922 16.969 -5.723 1 91 94 LEU A CA 1
ATOM 738 C C . LEU A 1 94 ? 11.391 17.969 -4.695 1 91 94 LEU A C 1
ATOM 740 O O . LEU A 1 94 ? 10.672 18.906 -5.047 1 91 94 LEU A O 1
ATOM 744 N N . THR A 1 95 ? 11.695 17.719 -3.467 1 93.19 95 THR A N 1
ATOM 745 C CA . THR A 1 95 ? 11.273 18.625 -2.396 1 93.19 95 THR A CA 1
ATOM 746 C C . THR A 1 95 ? 11.828 20.031 -2.621 1 93.19 95 THR A C 1
ATOM 748 O O . THR A 1 95 ? 11.094 21.016 -2.529 1 93.19 95 THR A O 1
ATOM 751 N N . ILE A 1 96 ? 13.102 20.109 -2.914 1 90.81 96 ILE A N 1
ATOM 752 C CA . ILE A 1 96 ? 13.75 21.406 -3.133 1 90.81 96 ILE A CA 1
ATOM 753 C C . ILE A 1 96 ? 13.18 22.062 -4.391 1 90.81 96 ILE A C 1
ATOM 755 O O . ILE A 1 96 ? 12.898 23.266 -4.402 1 90.81 96 ILE A O 1
ATOM 759 N N . PHE A 1 97 ? 13.016 21.266 -5.406 1 87.62 97 PHE A N 1
ATOM 760 C CA . PHE A 1 97 ? 12.492 21.766 -6.672 1 87.62 97 PHE A CA 1
ATOM 761 C C . PHE A 1 97 ? 11.102 22.359 -6.48 1 87.62 97 PHE A C 1
ATOM 763 O O . PHE A 1 97 ? 10.82 23.469 -6.938 1 87.62 97 PHE A O 1
ATOM 770 N N . ILE A 1 98 ? 10.258 21.703 -5.812 1 89 98 ILE A N 1
ATOM 771 C CA . ILE A 1 98 ? 8.867 22.094 -5.625 1 89 98 ILE A CA 1
ATOM 772 C C . ILE A 1 98 ? 8.789 23.328 -4.723 1 89 98 ILE A C 1
ATOM 774 O O . ILE A 1 98 ? 8.055 24.281 -5.012 1 89 98 ILE A O 1
ATOM 778 N N . ASN A 1 99 ? 9.602 23.391 -3.645 1 89.75 99 ASN A N 1
ATOM 779 C CA . ASN A 1 99 ? 9.43 24.406 -2.609 1 89.75 99 ASN A CA 1
ATOM 780 C C . ASN A 1 99 ? 10.25 25.656 -2.916 1 89.75 99 ASN A C 1
ATOM 782 O O . ASN A 1 99 ? 9.875 26.75 -2.512 1 89.75 99 ASN A O 1
ATOM 786 N N . GLU A 1 100 ? 11.32 25.484 -3.615 1 86.75 100 GLU A N 1
ATOM 787 C CA . GLU A 1 100 ? 12.211 26.641 -3.758 1 86.75 100 GLU A CA 1
ATOM 788 C C . GLU A 1 100 ? 12.203 27.172 -5.188 1 86.75 100 GLU A C 1
ATOM 790 O O . GLU A 1 100 ? 12.547 28.328 -5.43 1 86.75 100 GLU A O 1
ATOM 795 N N . PHE A 1 101 ? 11.766 26.344 -6.102 1 83.12 101 PHE A N 1
ATOM 796 C CA . PHE A 1 101 ? 12.023 26.797 -7.469 1 83.12 101 PHE A CA 1
ATOM 797 C C . PHE A 1 101 ? 10.727 26.953 -8.242 1 83.12 101 PHE A C 1
ATOM 799 O O . PHE A 1 101 ? 10.68 27.672 -9.242 1 83.12 101 PHE A O 1
ATOM 806 N N . LEU A 1 102 ? 9.805 26.266 -7.855 1 84.56 102 LEU A N 1
ATOM 807 C CA . LEU A 1 102 ? 8.547 26.375 -8.594 1 84.56 102 LEU A CA 1
ATOM 808 C C . LEU A 1 102 ? 7.738 27.562 -8.117 1 84.56 102 LEU A C 1
ATOM 810 O O . LEU A 1 102 ? 7.695 27.859 -6.918 1 84.56 102 LEU A O 1
ATOM 814 N N . PRO A 1 103 ? 7.16 28.234 -9.172 1 86.81 103 PRO A N 1
ATOM 815 C CA . PRO A 1 103 ? 6.227 29.281 -8.766 1 86.81 103 PRO A CA 1
ATOM 816 C C . PRO A 1 103 ? 4.98 28.75 -8.078 1 86.81 103 PRO A C 1
ATOM 818 O O . PRO A 1 103 ? 4.66 27.562 -8.219 1 86.81 103 PRO A O 1
ATOM 821 N N . TYR A 1 104 ? 4.262 29.594 -7.375 1 82.25 104 TYR A N 1
ATOM 822 C CA . TYR A 1 104 ? 3.15 29.219 -6.508 1 82.25 104 TYR A CA 1
ATOM 823 C C . TYR A 1 104 ? 2.055 28.516 -7.293 1 82.25 104 TYR A C 1
ATOM 825 O O . TYR A 1 104 ? 1.482 27.531 -6.824 1 82.25 104 TYR A O 1
ATOM 833 N N . ASN A 1 105 ? 1.827 28.891 -8.508 1 82.94 105 ASN A N 1
ATOM 834 C CA . ASN A 1 105 ? 0.72 28.359 -9.289 1 82.94 105 ASN A CA 1
ATOM 835 C C . ASN A 1 105 ? 1.018 26.953 -9.789 1 82.94 105 ASN A C 1
ATOM 837 O O . ASN A 1 105 ? 0.098 26.172 -10.062 1 82.94 105 ASN A O 1
ATOM 841 N N . VAL A 1 106 ? 2.301 26.609 -9.883 1 87.19 106 VAL A N 1
ATOM 842 C CA . VAL A 1 106 ? 2.699 25.328 -10.422 1 87.19 106 VAL A CA 1
ATOM 843 C C . VAL A 1 106 ? 3.043 24.359 -9.281 1 87.19 106 VAL A C 1
ATOM 845 O O . VAL A 1 106 ? 3.01 23.141 -9.453 1 87.19 106 VAL A O 1
ATOM 848 N N . LYS A 1 107 ? 3.318 24.938 -8.141 1 88.06 107 LYS A N 1
ATOM 849 C CA . LYS A 1 107 ? 3.711 24.172 -6.969 1 88.06 107 LYS A CA 1
ATOM 850 C C . LYS A 1 107 ? 2.635 23.156 -6.594 1 88.06 107 LYS A C 1
ATOM 852 O O . LYS A 1 107 ? 2.932 21.969 -6.395 1 88.06 107 LYS A O 1
ATOM 857 N N . ASP A 1 108 ? 1.407 23.594 -6.625 1 85.5 108 ASP A N 1
ATOM 858 C CA . ASP A 1 108 ? 0.29 22.75 -6.219 1 85.5 108 ASP A CA 1
ATOM 859 C C . ASP A 1 108 ? 0.096 21.578 -7.191 1 85.5 108 ASP A C 1
ATOM 861 O O . ASP A 1 108 ? -0.266 20.484 -6.785 1 85.5 108 ASP A O 1
ATOM 865 N N . LEU A 1 109 ? 0.321 21.875 -8.406 1 84.12 109 LEU A N 1
ATOM 866 C CA . LEU A 1 109 ? 0.185 20.844 -9.43 1 84.12 109 LEU A CA 1
ATOM 867 C C . LEU A 1 109 ? 1.169 19.703 -9.18 1 84.12 109 LEU A C 1
ATOM 869 O O . LEU A 1 109 ? 0.796 18.531 -9.25 1 84.12 109 LEU A O 1
ATOM 873 N N . PHE A 1 110 ? 2.42 20.016 -8.867 1 85.62 110 PHE A N 1
ATOM 874 C CA . PHE A 1 110 ? 3.439 19 -8.648 1 85.62 110 PHE A CA 1
ATOM 875 C C . PHE A 1 110 ? 3.193 18.266 -7.34 1 85.62 110 PHE A C 1
ATOM 877 O O . PHE A 1 110 ? 3.426 17.062 -7.25 1 85.62 110 PHE A O 1
ATOM 884 N N . ILE A 1 111 ? 2.707 19 -6.375 1 88.69 111 ILE A N 1
ATOM 885 C CA . ILE A 1 111 ? 2.355 18.375 -5.109 1 88.69 111 ILE A CA 1
ATOM 886 C C . ILE A 1 111 ? 1.265 17.328 -5.336 1 88.69 111 ILE A C 1
ATOM 888 O O . ILE A 1 111 ? 1.383 16.188 -4.879 1 88.69 111 ILE A O 1
ATOM 892 N N . ASN A 1 112 ? 0.297 17.719 -6.109 1 86.56 112 ASN A N 1
ATOM 893 C CA . ASN A 1 112 ? -0.812 16.828 -6.406 1 86.56 112 ASN A CA 1
ATOM 894 C C . ASN A 1 112 ? -0.355 15.617 -7.227 1 86.56 112 ASN A C 1
ATOM 896 O O . ASN A 1 112 ? -0.825 14.5 -7.008 1 86.56 112 ASN A O 1
ATOM 900 N N . LEU A 1 113 ? 0.497 15.867 -8.141 1 86.25 113 LEU A N 1
ATOM 901 C CA . LEU A 1 113 ? 1 14.781 -8.977 1 86.25 113 LEU A CA 1
ATOM 902 C C . LEU A 1 113 ? 1.737 13.742 -8.133 1 86.25 113 LEU A C 1
ATOM 904 O O . LEU A 1 113 ? 1.564 12.539 -8.336 1 86.25 113 LEU A O 1
ATOM 908 N N . VAL A 1 114 ? 2.551 14.234 -7.227 1 88.75 114 VAL A N 1
ATOM 909 C CA . VAL A 1 114 ? 3.289 13.352 -6.328 1 88.75 114 VAL A CA 1
ATOM 910 C C . VAL A 1 114 ? 2.311 12.531 -5.492 1 88.75 114 VAL A C 1
ATOM 912 O O . VAL A 1 114 ? 2.488 11.32 -5.324 1 88.75 114 VAL A O 1
ATOM 915 N N . GLU A 1 115 ? 1.271 13.156 -5.098 1 89.81 115 GLU A N 1
ATOM 916 C CA . GLU A 1 115 ? 0.281 12.492 -4.258 1 89.81 115 GLU A CA 1
ATOM 917 C C . GLU A 1 115 ? -0.532 11.477 -5.055 1 89.81 115 GLU A C 1
ATOM 919 O O . GLU A 1 115 ? -0.89 10.414 -4.539 1 89.81 115 GLU A O 1
ATOM 924 N N . ILE A 1 116 ? -0.85 11.812 -6.242 1 89.12 116 ILE A N 1
ATOM 925 C CA . ILE A 1 116 ? -1.586 10.898 -7.105 1 89.12 116 ILE A CA 1
ATOM 926 C C . ILE A 1 116 ? -0.752 9.641 -7.355 1 89.12 116 ILE A C 1
ATOM 928 O O . ILE A 1 116 ? -1.271 8.523 -7.305 1 89.12 116 ILE A O 1
ATOM 932 N N . MET A 1 117 ? 0.517 9.812 -7.633 1 87.62 117 MET A N 1
ATOM 933 C CA . MET A 1 117 ? 1.412 8.688 -7.883 1 87.62 117 MET A CA 1
ATOM 934 C C . MET A 1 117 ? 1.482 7.77 -6.672 1 87.62 117 MET A C 1
ATOM 936 O O . MET A 1 117 ? 1.588 6.551 -6.82 1 87.62 117 MET A O 1
ATOM 940 N N . ALA A 1 118 ? 1.436 8.406 -5.539 1 88 118 ALA A N 1
ATOM 941 C CA . ALA A 1 118 ? 1.488 7.633 -4.301 1 88 118 ALA A CA 1
ATOM 942 C C . ALA A 1 118 ? 0.241 6.766 -4.141 1 88 118 ALA A C 1
ATOM 944 O O . ALA A 1 118 ? 0.267 5.754 -3.438 1 88 118 ALA A O 1
ATOM 945 N N . GLY A 1 119 ? -0.833 7.102 -4.789 1 88.38 119 GLY A N 1
ATOM 946 C CA . GLY A 1 119 ? -2.105 6.418 -4.621 1 88.38 119 GLY A CA 1
ATOM 947 C C . GLY A 1 119 ? -2.4 5.426 -5.73 1 88.38 119 GLY A C 1
ATOM 948 O O . GLY A 1 119 ? -3.432 4.75 -5.707 1 88.38 119 GLY A O 1
ATOM 949 N N . LEU A 1 120 ? -1.472 5.223 -6.625 1 91.38 120 LEU A N 1
ATOM 950 C CA . LEU A 1 120 ? -1.694 4.316 -7.742 1 91.38 120 LEU A CA 1
ATOM 951 C C . LEU A 1 120 ? -1.676 2.863 -7.277 1 91.38 120 LEU A C 1
ATOM 953 O O . LEU A 1 120 ? -0.931 2.512 -6.359 1 91.38 120 LEU A O 1
ATOM 957 N N . PRO A 1 121 ? -2.451 2.018 -7.938 1 92.88 121 PRO A N 1
ATOM 958 C CA . PRO A 1 121 ? -2.396 0.586 -7.625 1 92.88 121 PRO A CA 1
ATOM 959 C C . PRO A 1 121 ? -1.022 -0.025 -7.898 1 92.88 121 PRO A C 1
ATOM 961 O O . PRO A 1 121 ? -0.468 0.153 -8.984 1 92.88 121 PRO A O 1
ATOM 964 N N . THR A 1 122 ? -0.544 -0.73 -6.973 1 93.56 122 THR A N 1
ATOM 965 C CA . THR A 1 122 ? 0.835 -1.198 -7.059 1 93.56 122 THR A CA 1
ATOM 966 C C . THR A 1 122 ? 0.969 -2.295 -8.109 1 93.56 122 THR A C 1
ATOM 968 O O . THR A 1 122 ? 2.043 -2.48 -8.688 1 93.56 122 THR A O 1
ATOM 971 N N . VAL A 1 123 ? -0.142 -2.998 -8.375 1 95.56 123 VAL A N 1
ATOM 972 C CA . VAL A 1 123 ? -0.127 -4.074 -9.359 1 95.56 123 VAL A CA 1
ATOM 973 C C . VAL A 1 123 ? 0.229 -3.514 -10.734 1 95.56 123 VAL A C 1
ATOM 975 O O . VAL A 1 123 ? 0.865 -4.191 -11.547 1 95.56 123 VAL A O 1
ATOM 978 N N . ILE A 1 124 ? -0.131 -2.277 -10.945 1 95.06 124 ILE A N 1
ATOM 979 C CA . ILE A 1 124 ? 0.15 -1.617 -12.211 1 95.06 124 ILE A CA 1
ATOM 980 C C . ILE A 1 124 ? 1.651 -1.38 -12.352 1 95.06 124 ILE A C 1
ATOM 982 O O . ILE A 1 124 ? 2.221 -1.572 -13.43 1 95.06 124 ILE A O 1
ATOM 986 N N . TYR A 1 125 ? 2.289 -0.982 -11.281 1 94.94 125 TYR A N 1
ATOM 987 C CA . TYR A 1 125 ? 3.742 -0.85 -11.273 1 94.94 125 TYR A CA 1
ATOM 988 C C . TYR A 1 125 ? 4.414 -2.184 -11.586 1 94.94 125 TYR A C 1
ATOM 990 O O . TYR A 1 125 ? 5.402 -2.232 -12.32 1 94.94 125 TYR A O 1
ATOM 998 N N . GLY A 1 126 ? 3.844 -3.199 -10.992 1 95.44 126 GLY A N 1
ATOM 999 C CA . GLY A 1 126 ? 4.391 -4.523 -11.234 1 95.44 126 GLY A CA 1
ATOM 1000 C C . GLY A 1 126 ? 4.293 -4.961 -12.68 1 95.44 126 GLY A C 1
ATOM 1001 O O . GLY A 1 126 ? 5.277 -5.41 -13.266 1 95.44 126 GLY A O 1
ATOM 1002 N N . LEU A 1 127 ? 3.121 -4.785 -13.219 1 94.81 127 LEU A N 1
ATOM 1003 C CA . LEU A 1 127 ? 2.875 -5.164 -14.602 1 94.81 127 LEU A CA 1
ATOM 1004 C C . LEU A 1 127 ? 3.785 -4.387 -15.547 1 94.81 127 LEU A C 1
ATOM 1006 O O . LEU A 1 127 ? 4.449 -4.977 -16.406 1 94.81 127 LEU A O 1
ATOM 1010 N N . TRP A 1 128 ? 3.812 -3.119 -15.367 1 94.5 128 TRP A N 1
ATOM 1011 C CA . TRP A 1 128 ? 4.652 -2.246 -16.188 1 94.5 128 TRP A CA 1
ATOM 1012 C C . TRP A 1 128 ? 6.129 -2.516 -15.922 1 94.5 128 TRP A C 1
ATOM 1014 O O . TRP A 1 128 ? 6.938 -2.541 -16.859 1 94.5 128 TRP A O 1
ATOM 1024 N N . GLY A 1 129 ? 6.484 -2.715 -14.703 1 95.06 129 GLY A N 1
ATOM 1025 C CA . GLY A 1 129 ? 7.863 -2.973 -14.32 1 95.06 129 GLY A CA 1
ATOM 1026 C C . GLY A 1 129 ? 8.422 -4.25 -14.922 1 95.06 129 GLY A C 1
ATOM 1027 O O . GLY A 1 129 ? 9.562 -4.281 -15.391 1 95.06 129 GLY A O 1
ATOM 1028 N N . ALA A 1 130 ? 7.641 -5.289 -14.992 1 95.06 130 ALA A N 1
ATOM 1029 C CA . ALA A 1 130 ? 8.078 -6.602 -15.453 1 95.06 130 ALA A CA 1
ATOM 1030 C C . ALA A 1 130 ? 8.305 -6.605 -16.969 1 95.06 130 ALA A C 1
ATOM 1032 O O . ALA A 1 130 ? 9.25 -7.227 -17.453 1 95.06 130 ALA A O 1
ATOM 1033 N N . PHE A 1 131 ? 7.5 -5.824 -17.656 1 92.31 131 PHE A N 1
ATOM 1034 C CA . PHE A 1 131 ? 7.52 -6.043 -19.094 1 92.31 131 PHE A CA 1
ATOM 1035 C C . PHE A 1 131 ? 8.141 -4.852 -19.812 1 92.31 131 PHE A C 1
ATOM 1037 O O . PHE A 1 131 ? 8.523 -4.953 -20.984 1 92.31 131 PHE A O 1
ATOM 1044 N N . VAL A 1 132 ? 8.258 -3.73 -19.109 1 92.69 132 VAL A N 1
ATOM 1045 C CA . VAL A 1 132 ? 8.805 -2.553 -19.781 1 92.69 132 VAL A CA 1
ATOM 1046 C C . VAL A 1 132 ? 10.078 -2.107 -19.078 1 92.69 132 VAL A C 1
ATOM 1048 O O . VAL A 1 132 ? 11.164 -2.119 -19.672 1 92.69 132 VAL A O 1
ATOM 1051 N N . LEU A 1 133 ? 10.008 -1.858 -17.844 1 94.56 133 LEU A N 1
ATOM 1052 C CA . LEU A 1 133 ? 11.156 -1.333 -17.109 1 94.56 133 LEU A CA 1
ATOM 1053 C C . LEU A 1 133 ? 12.273 -2.371 -17.031 1 94.56 133 LEU A C 1
ATOM 1055 O O . LEU A 1 133 ? 13.453 -2.037 -17.172 1 94.56 133 LEU A O 1
ATOM 1059 N N . ALA A 1 134 ? 11.914 -3.619 -16.766 1 97.38 134 ALA A N 1
ATOM 1060 C CA . ALA A 1 134 ? 12.898 -4.668 -16.516 1 97.38 134 ALA A CA 1
ATOM 1061 C C . ALA A 1 134 ? 13.812 -4.863 -17.719 1 97.38 134 ALA A C 1
ATOM 1063 O O . ALA A 1 134 ? 15.039 -4.828 -17.594 1 97.38 134 ALA A O 1
ATOM 1064 N N . PRO A 1 135 ? 13.25 -5.027 -18.922 1 96.69 135 PRO A N 1
ATOM 1065 C CA . PRO A 1 135 ? 14.133 -5.168 -20.078 1 96.69 135 PRO A CA 1
ATOM 1066 C C . PRO A 1 135 ? 14.984 -3.924 -20.328 1 96.69 135 PRO A C 1
ATOM 1068 O O . PRO A 1 135 ? 16.141 -4.035 -20.734 1 96.69 135 PRO A O 1
ATOM 1071 N N . ILE A 1 136 ? 14.445 -2.744 -20.109 1 95.12 136 ILE A N 1
ATOM 1072 C CA . ILE A 1 136 ? 15.188 -1.502 -20.281 1 95.12 136 ILE A CA 1
ATOM 1073 C C . ILE A 1 136 ? 16.359 -1.461 -19.297 1 95.12 136 ILE A C 1
ATOM 1075 O O . ILE A 1 136 ? 17.469 -1.103 -19.672 1 95.12 136 ILE A O 1
ATOM 1079 N N . LEU A 1 137 ? 16.109 -1.812 -18.062 1 96.94 137 LEU A N 1
ATOM 1080 C CA . LEU A 1 137 ? 17.156 -1.815 -17.047 1 96.94 137 LEU A CA 1
ATOM 1081 C C . LEU A 1 137 ? 18.234 -2.834 -17.391 1 96.94 137 LEU A C 1
ATOM 1083 O O . LEU A 1 137 ? 19.422 -2.562 -17.219 1 96.94 137 LEU A O 1
ATOM 1087 N N . ARG A 1 138 ? 17.812 -4.035 -17.828 1 97.56 138 ARG A N 1
ATOM 1088 C CA . ARG A 1 138 ? 18.781 -5.07 -18.172 1 97.56 138 ARG A CA 1
ATOM 1089 C C . ARG A 1 138 ? 19.719 -4.605 -19.281 1 97.56 138 ARG A C 1
ATOM 1091 O O . ARG A 1 138 ? 20.938 -4.68 -19.156 1 97.56 138 ARG A O 1
ATOM 1098 N N . ASP A 1 139 ? 19.172 -4.059 -20.359 1 96.88 139 ASP A N 1
ATOM 1099 C CA . ASP A 1 139 ? 19.906 -3.781 -21.594 1 96.88 139 ASP A CA 1
ATOM 1100 C C . ASP A 1 139 ? 20.703 -2.477 -21.469 1 96.88 139 ASP A C 1
ATOM 1102 O O . ASP A 1 139 ? 21.797 -2.35 -22.031 1 96.88 139 ASP A O 1
ATOM 1106 N N . TYR A 1 140 ? 20.172 -1.521 -20.672 1 96 140 TYR A N 1
ATOM 1107 C CA . TYR A 1 140 ? 20.766 -0.194 -20.734 1 96 140 TYR A CA 1
ATOM 1108 C C . TYR A 1 140 ? 21.438 0.173 -19.406 1 96 140 TYR A C 1
ATOM 1110 O O . TYR A 1 140 ? 22.203 1.137 -19.344 1 96 140 TYR A O 1
ATOM 1118 N N . VAL A 1 141 ? 21.203 -0.536 -18.391 1 96.31 141 VAL A N 1
ATOM 1119 C CA . VAL A 1 141 ? 21.781 -0.175 -17.109 1 96.31 141 VAL A CA 1
ATOM 1120 C C . VAL A 1 141 ? 22.625 -1.334 -16.578 1 96.31 141 VAL A C 1
ATOM 1122 O O . VAL A 1 141 ? 23.828 -1.186 -16.344 1 96.31 141 VAL A O 1
ATOM 1125 N N . MET A 1 142 ? 22.047 -2.506 -16.469 1 97.25 142 MET A N 1
ATOM 1126 C CA . MET A 1 142 ? 22.719 -3.637 -15.82 1 97.25 142 MET A CA 1
ATOM 1127 C C . MET A 1 142 ? 23.891 -4.121 -16.656 1 97.25 142 MET A C 1
ATOM 1129 O O . MET A 1 142 ? 24.984 -4.359 -16.141 1 97.25 142 MET A O 1
ATOM 1133 N N . LEU A 1 143 ? 23.656 -4.297 -17.953 1 96.44 143 LEU A N 1
ATOM 1134 C CA . LEU A 1 143 ? 24.703 -4.816 -18.828 1 96.44 143 LEU A CA 1
ATOM 1135 C C . LEU A 1 143 ? 25.906 -3.869 -18.875 1 96.44 143 LEU A C 1
ATOM 1137 O O . LEU A 1 143 ? 27.047 -4.297 -18.703 1 96.44 143 LEU A O 1
ATOM 1141 N N . PRO A 1 144 ? 25.672 -2.578 -19.078 1 96.31 144 PRO A N 1
ATOM 1142 C CA . PRO A 1 144 ? 26.797 -1.652 -19.031 1 96.31 144 PRO A CA 1
ATOM 1143 C C . PRO A 1 144 ? 27.5 -1.656 -17.672 1 96.31 144 PRO A C 1
ATOM 1145 O O . PRO A 1 144 ? 28.734 -1.604 -17.609 1 96.31 144 PRO A O 1
ATOM 1148 N N . ILE A 1 145 ? 26.766 -1.7 -16.562 1 95.5 145 ILE A N 1
ATOM 1149 C CA . ILE A 1 145 ? 27.359 -1.704 -15.242 1 95.5 145 ILE A CA 1
ATOM 1150 C C . ILE A 1 145 ? 28.203 -2.967 -15.055 1 95.5 145 ILE A C 1
ATOM 1152 O O . ILE A 1 145 ? 29.312 -2.912 -14.508 1 95.5 145 ILE A O 1
ATOM 1156 N N . HIS A 1 146 ? 27.609 -4.09 -15.508 1 94.5 146 HIS A N 1
ATOM 1157 C CA . HIS A 1 146 ? 28.359 -5.344 -15.414 1 94.5 146 HIS A CA 1
ATOM 1158 C C . HIS A 1 146 ? 29.625 -5.289 -16.25 1 94.5 146 HIS A C 1
ATOM 1160 O O . HIS A 1 146 ? 30.672 -5.809 -15.836 1 94.5 146 HIS A O 1
ATOM 1166 N N . ARG A 1 147 ? 29.594 -4.703 -17.422 1 94.31 147 ARG A N 1
ATOM 1167 C CA . ARG A 1 147 ? 30.734 -4.609 -18.312 1 94.31 147 ARG A CA 1
ATOM 1168 C C . ARG A 1 147 ? 31.859 -3.805 -17.688 1 94.31 147 ARG A C 1
ATOM 1170 O O . ARG A 1 147 ? 33.031 -4.188 -17.766 1 94.31 147 ARG A O 1
ATOM 1177 N N . TYR A 1 148 ? 31.562 -2.764 -16.938 1 94.62 148 TYR A N 1
ATOM 1178 C CA . TYR A 1 148 ? 32.594 -1.845 -16.453 1 94.62 148 TYR A CA 1
ATOM 1179 C C . TYR A 1 148 ? 32.938 -2.148 -14.992 1 94.62 148 TYR A C 1
ATOM 1181 O O . TYR A 1 148 ? 34.031 -1.86 -14.547 1 94.62 148 TYR A O 1
ATOM 1189 N N . LEU A 1 149 ? 31.953 -2.719 -14.25 1 93.94 149 LEU A N 1
ATOM 1190 C CA . LEU A 1 149 ? 32.156 -2.895 -12.812 1 93.94 149 LEU A CA 1
ATOM 1191 C C . LEU A 1 149 ? 32.031 -4.363 -12.422 1 93.94 149 LEU A C 1
ATOM 1193 O O . LEU A 1 149 ? 31.609 -4.68 -11.305 1 93.94 149 LEU A O 1
ATOM 1197 N N . TRP A 1 150 ? 32.344 -5.211 -13.336 1 89 150 TRP A N 1
ATOM 1198 C CA . TRP A 1 150 ? 32.219 -6.648 -13.117 1 89 150 TRP A CA 1
ATOM 1199 C C . TRP A 1 150 ? 33.062 -7.094 -11.93 1 89 150 TRP A C 1
ATOM 1201 O O . TRP A 1 150 ? 32.812 -8.133 -11.328 1 89 150 TRP A O 1
ATOM 1211 N N . PHE A 1 151 ? 34 -6.277 -11.531 1 91.56 151 PHE A N 1
ATOM 1212 C CA . PHE A 1 151 ? 34.938 -6.652 -10.484 1 91.56 151 PHE A CA 1
ATOM 1213 C C . PHE A 1 151 ? 34.312 -6.469 -9.102 1 91.56 151 PHE A C 1
ATOM 1215 O O . PHE A 1 151 ? 34.812 -7.016 -8.117 1 91.56 151 PHE A O 1
ATOM 1222 N N . ILE A 1 152 ? 33.25 -5.695 -9.016 1 93.06 152 ILE A N 1
ATOM 1223 C CA . ILE A 1 152 ? 32.531 -5.523 -7.766 1 93.06 152 ILE A CA 1
ATOM 1224 C C . ILE A 1 152 ? 31.516 -6.664 -7.59 1 93.06 152 ILE A C 1
ATOM 1226 O O . ILE A 1 152 ? 30.688 -6.918 -8.477 1 93.06 152 ILE A O 1
ATOM 1230 N N . PRO A 1 153 ? 31.562 -7.309 -6.504 1 92.69 153 PRO A N 1
ATOM 1231 C CA . PRO A 1 153 ? 30.719 -8.484 -6.281 1 92.69 153 PRO A CA 1
ATOM 1232 C C . PRO A 1 153 ? 29.234 -8.195 -6.52 1 92.69 153 PRO A C 1
ATOM 1234 O O . PRO A 1 153 ? 28.5 -9.055 -7.027 1 92.69 153 PRO A O 1
ATOM 1237 N N . PHE A 1 154 ? 28.75 -7.062 -6.285 1 94.31 154 PHE A N 1
ATOM 1238 C CA . PHE A 1 154 ? 27.359 -6.68 -6.426 1 94.31 154 PHE A CA 1
ATOM 1239 C C . PHE A 1 154 ? 26.953 -6.66 -7.895 1 94.31 154 PHE A C 1
ATOM 1241 O O . PHE A 1 154 ? 25.766 -6.773 -8.219 1 94.31 154 PHE A O 1
ATOM 1248 N N . PHE A 1 155 ? 28 -6.57 -8.812 1 94.62 155 PHE A N 1
ATOM 1249 C CA . PHE A 1 155 ? 27.703 -6.391 -10.227 1 94.62 155 PHE A CA 1
ATOM 1250 C C . PHE A 1 155 ? 28.406 -7.461 -11.062 1 94.62 155 PHE A C 1
ATOM 1252 O O . PHE A 1 155 ? 28.578 -7.293 -12.273 1 94.62 155 PHE A O 1
ATOM 1259 N N . SER A 1 156 ? 28.781 -8.547 -10.453 1 92.38 156 SER A N 1
ATOM 1260 C CA . SER A 1 156 ? 29.672 -9.523 -11.07 1 92.38 156 SER A CA 1
ATOM 1261 C C . SER A 1 156 ? 28.891 -10.492 -11.961 1 92.38 156 SER A C 1
ATOM 1263 O O . SER A 1 156 ? 29.438 -11.016 -12.938 1 92.38 156 SER A O 1
ATOM 1265 N N . CYS A 1 157 ? 27.656 -10.734 -11.633 1 92.94 157 CYS A N 1
ATOM 1266 C CA . CYS A 1 157 ? 26.922 -11.75 -12.383 1 92.94 157 CYS A CA 1
ATOM 1267 C C . CYS A 1 157 ? 26.312 -11.148 -13.648 1 92.94 157 CYS A C 1
ATOM 1269 O O . CYS A 1 157 ? 25.875 -10 -13.641 1 92.94 157 CYS A O 1
ATOM 1271 N N . ASN A 1 158 ? 26.281 -11.945 -14.695 1 92 158 ASN A N 1
ATOM 1272 C CA . ASN A 1 158 ? 25.656 -11.539 -15.953 1 92 158 ASN A CA 1
ATOM 1273 C C . ASN A 1 158 ? 24.141 -11.523 -15.844 1 92 158 ASN A C 1
ATOM 1275 O O . ASN A 1 158 ? 23.531 -12.508 -15.406 1 92 158 ASN A O 1
ATOM 1279 N N . PRO A 1 159 ? 23.609 -10.375 -16.156 1 93.25 159 PRO A N 1
ATOM 1280 C CA . PRO A 1 159 ? 22.141 -10.289 -16.094 1 93.25 159 PRO A CA 1
ATOM 1281 C C . PRO A 1 159 ? 21.453 -11.086 -17.203 1 93.25 159 PRO A C 1
ATOM 1283 O O . PRO A 1 159 ? 21 -10.516 -18.188 1 93.25 159 PRO A O 1
ATOM 1286 N N . LEU A 1 160 ? 21.219 -12.375 -17 1 90.75 160 LEU A N 1
ATOM 1287 C CA . LEU A 1 160 ? 20.609 -13.281 -17.969 1 90.75 160 LEU A CA 1
ATOM 1288 C C . LEU A 1 160 ? 19.109 -13.023 -18.094 1 90.75 160 LEU A C 1
ATOM 1290 O O . LEU A 1 160 ? 18.516 -13.312 -19.141 1 90.75 160 LEU A O 1
ATOM 1294 N N . SER A 1 161 ? 18.453 -12.617 -17.031 1 94.62 161 SER A N 1
ATOM 1295 C CA . SER A 1 161 ? 17.031 -12.281 -16.984 1 94.62 161 SER A CA 1
ATOM 1296 C C . SER A 1 161 ? 16.828 -10.844 -16.531 1 94.62 161 SER A C 1
ATOM 1298 O O . SER A 1 161 ? 17.625 -10.305 -15.766 1 94.62 161 SER A O 1
ATOM 1300 N N . PRO A 1 162 ? 15.805 -10.242 -17.078 1 97.19 162 PRO A N 1
ATOM 1301 C CA . PRO A 1 162 ? 15.508 -8.875 -16.641 1 97.19 162 PRO A CA 1
ATOM 1302 C C . PRO A 1 162 ? 14.898 -8.828 -15.242 1 97.19 162 PRO A C 1
ATOM 1304 O O . PRO A 1 162 ? 14.805 -7.75 -14.641 1 97.19 162 PRO A O 1
ATOM 1307 N N . LEU A 1 163 ? 14.391 -9.953 -14.797 1 97.69 163 LEU A N 1
ATOM 1308 C CA . LEU A 1 163 ? 13.805 -10.031 -13.461 1 97.69 163 LEU A CA 1
ATOM 1309 C C . LEU A 1 163 ? 14.875 -10.328 -12.414 1 97.69 163 LEU A C 1
ATOM 1311 O O . LEU A 1 163 ? 15.328 -11.469 -12.289 1 97.69 163 LEU A O 1
ATOM 1315 N N . THR A 1 164 ? 15.305 -9.266 -11.711 1 98.31 164 THR A N 1
ATOM 1316 C CA . THR A 1 164 ? 16.438 -9.344 -10.805 1 98.31 164 THR A CA 1
ATOM 1317 C C . THR A 1 164 ? 16.156 -8.578 -9.516 1 98.31 164 THR A C 1
ATOM 1319 O O . THR A 1 164 ? 15.188 -7.816 -9.438 1 98.31 164 THR A O 1
ATOM 1322 N N . ILE A 1 165 ? 17.047 -8.781 -8.531 1 98.19 165 ILE A N 1
ATOM 1323 C CA . ILE A 1 165 ? 16.984 -8.031 -7.281 1 98.19 165 ILE A CA 1
ATOM 1324 C C . ILE A 1 165 ? 17.109 -6.539 -7.562 1 98.19 165 ILE A C 1
ATOM 1326 O O . ILE A 1 165 ? 16.391 -5.727 -6.965 1 98.19 165 ILE A O 1
ATOM 1330 N N . PHE A 1 166 ? 17.938 -6.211 -8.531 1 98.44 166 PHE A N 1
ATOM 1331 C CA . PHE A 1 166 ? 18.125 -4.812 -8.906 1 98.44 166 PHE A CA 1
ATOM 1332 C C . PHE A 1 166 ? 16.859 -4.227 -9.5 1 98.44 166 PHE A C 1
ATOM 1334 O O . PHE A 1 166 ? 16.438 -3.125 -9.133 1 98.44 166 PHE A O 1
ATOM 1341 N N . THR A 1 167 ? 16.219 -4.945 -10.375 1 98.56 167 THR A N 1
ATOM 1342 C CA . THR A 1 167 ? 14.984 -4.492 -11.008 1 98.56 167 THR A CA 1
ATOM 1343 C C . THR A 1 167 ? 13.891 -4.254 -9.969 1 98.56 167 THR A C 1
ATOM 1345 O O . THR A 1 167 ? 13.211 -3.229 -10 1 98.56 167 THR A O 1
ATOM 1348 N N . ALA A 1 168 ? 13.734 -5.227 -9.062 1 98.56 168 ALA A N 1
ATOM 1349 C CA . ALA A 1 168 ? 12.758 -5.086 -7.992 1 98.56 168 ALA A CA 1
ATOM 1350 C C . ALA A 1 168 ? 13.062 -3.865 -7.129 1 98.56 168 ALA A C 1
ATOM 1352 O O . ALA A 1 168 ? 12.148 -3.139 -6.727 1 98.56 168 ALA A O 1
ATOM 1353 N N . GLY A 1 169 ? 14.32 -3.643 -6.836 1 98.56 169 GLY A N 1
ATOM 1354 C CA . GLY A 1 169 ? 14.719 -2.479 -6.062 1 98.56 169 GLY A CA 1
ATOM 1355 C C . GLY A 1 169 ? 14.383 -1.165 -6.742 1 98.56 169 GLY A C 1
ATOM 1356 O O . GLY A 1 169 ? 13.938 -0.218 -6.086 1 98.56 169 GLY A O 1
ATOM 1357 N N . VAL A 1 170 ? 14.562 -1.098 -8.023 1 97.5 170 VAL A N 1
ATOM 1358 C CA . VAL A 1 170 ? 14.312 0.129 -8.773 1 97.5 170 VAL A CA 1
ATOM 1359 C C . VAL A 1 170 ? 12.812 0.414 -8.812 1 97.5 170 VAL A C 1
ATOM 1361 O O . VAL A 1 170 ? 12.391 1.562 -8.648 1 97.5 170 VAL A O 1
ATOM 1364 N N . ILE A 1 171 ? 12.031 -0.627 -9.062 1 96.75 171 ILE A N 1
ATOM 1365 C CA . ILE A 1 171 ? 10.586 -0.429 -9.086 1 96.75 171 ILE A CA 1
ATOM 1366 C C . ILE A 1 171 ? 10.109 0.066 -7.723 1 96.75 171 ILE A C 1
ATOM 1368 O O . ILE A 1 171 ? 9.242 0.936 -7.641 1 96.75 171 ILE A O 1
ATOM 1372 N N . LEU A 1 172 ? 10.656 -0.508 -6.668 1 97.81 172 LEU A N 1
ATOM 1373 C CA . LEU A 1 172 ? 10.328 -0.065 -5.316 1 97.81 172 LEU A CA 1
ATOM 1374 C C . LEU A 1 172 ? 10.719 1.395 -5.113 1 97.81 172 LEU A C 1
ATOM 1376 O O . LEU A 1 172 ? 10.008 2.143 -4.438 1 97.81 172 LEU A O 1
ATOM 1380 N N . ALA A 1 173 ? 11.844 1.776 -5.684 1 96.56 173 ALA A N 1
ATOM 1381 C CA . ALA A 1 173 ? 12.281 3.164 -5.582 1 96.56 173 ALA A CA 1
ATOM 1382 C C . ALA A 1 173 ? 11.258 4.113 -6.184 1 96.56 173 ALA A C 1
ATOM 1384 O O . ALA A 1 173 ? 10.914 5.137 -5.586 1 96.56 173 ALA A O 1
ATOM 1385 N N . ILE A 1 174 ? 10.82 3.75 -7.312 1 94.62 174 ILE A N 1
ATOM 1386 C CA . ILE A 1 174 ? 9.836 4.566 -8.008 1 94.62 174 ILE A CA 1
ATOM 1387 C C . ILE A 1 174 ? 8.555 4.66 -7.176 1 94.62 174 ILE A C 1
ATOM 1389 O O . ILE A 1 174 ? 7.953 5.73 -7.07 1 94.62 174 ILE A O 1
ATOM 1393 N N . MET A 1 175 ? 8.242 3.602 -6.57 1 94.94 175 MET A N 1
ATOM 1394 C CA . MET A 1 175 ? 6.988 3.521 -5.824 1 94.94 175 MET A CA 1
ATOM 1395 C C . MET A 1 175 ? 7.078 4.312 -4.523 1 94.94 175 MET A C 1
ATOM 1397 O O . MET A 1 175 ? 6.109 4.957 -4.117 1 94.94 175 MET A O 1
ATOM 1401 N N . ILE A 1 176 ? 8.203 4.332 -3.834 1 96.06 176 ILE A N 1
ATOM 1402 C CA . ILE A 1 176 ? 8.25 4.918 -2.498 1 96.06 176 ILE A CA 1
ATOM 1403 C C . ILE A 1 176 ? 8.727 6.363 -2.584 1 96.06 176 ILE A C 1
ATOM 1405 O O . ILE A 1 176 ? 8.656 7.109 -1.604 1 96.06 176 ILE A O 1
ATOM 1409 N N . THR A 1 177 ? 9.211 6.82 -3.738 1 95.62 177 THR A N 1
ATOM 1410 C CA . THR A 1 177 ? 9.688 8.188 -3.91 1 95.62 177 THR A CA 1
ATOM 1411 C C . THR A 1 177 ? 8.586 9.188 -3.561 1 95.62 177 THR A C 1
ATOM 1413 O O . THR A 1 177 ? 8.805 10.109 -2.773 1 95.62 177 THR A O 1
ATOM 1416 N N . PRO A 1 178 ? 7.402 9.055 -4.105 1 93.31 178 PRO A N 1
ATOM 1417 C CA . PRO A 1 178 ? 6.363 10.016 -3.732 1 93.31 178 PRO A CA 1
ATOM 1418 C C . PRO A 1 178 ? 6.059 10.008 -2.234 1 93.31 178 PRO A C 1
ATOM 1420 O O . PRO A 1 178 ? 5.816 11.062 -1.646 1 93.31 178 PRO A O 1
ATOM 1423 N N . PHE A 1 179 ? 6.074 8.867 -1.584 1 94.06 179 PHE A N 1
ATOM 1424 C CA . PHE A 1 179 ? 5.832 8.734 -0.153 1 94.06 179 PHE A CA 1
ATOM 1425 C C . PHE A 1 179 ? 6.902 9.461 0.648 1 94.06 179 PHE A C 1
ATOM 1427 O O . PHE A 1 179 ? 6.582 10.25 1.542 1 94.06 179 PHE A O 1
ATOM 1434 N N . ILE A 1 180 ? 8.148 9.195 0.3 1 96.62 180 ILE A N 1
ATOM 1435 C CA . ILE A 1 180 ? 9.266 9.836 0.979 1 96.62 180 ILE A CA 1
ATOM 1436 C C . ILE A 1 180 ? 9.234 11.336 0.723 1 96.62 180 ILE A C 1
ATOM 1438 O O . ILE A 1 180 ? 9.484 12.133 1.632 1 96.62 180 ILE A O 1
ATOM 1442 N N . THR A 1 181 ? 8.938 11.711 -0.497 1 95.12 181 THR A N 1
ATOM 1443 C CA . THR A 1 181 ? 8.859 13.117 -0.859 1 95.12 181 THR A CA 1
ATOM 1444 C C . THR A 1 181 ? 7.809 13.836 -0.015 1 95.12 181 THR A C 1
ATOM 1446 O O . THR A 1 181 ? 8.039 14.953 0.463 1 95.12 181 THR A O 1
ATOM 1449 N N . SER A 1 182 ? 6.676 13.211 0.191 1 93.94 182 SER A N 1
ATOM 1450 C CA . SER A 1 182 ? 5.605 13.836 0.958 1 93.94 182 SER A CA 1
ATOM 1451 C C . SER A 1 182 ? 6.043 14.117 2.393 1 93.94 182 SER A C 1
ATOM 1453 O O . SER A 1 182 ? 5.75 15.18 2.939 1 93.94 182 SER A O 1
ATOM 1455 N N . ILE A 1 183 ? 6.766 13.211 3.012 1 94.19 183 ILE A N 1
ATOM 1456 C CA . ILE A 1 183 ? 7.219 13.367 4.391 1 94.19 183 ILE A CA 1
ATOM 1457 C C . ILE A 1 183 ? 8.266 14.484 4.465 1 94.19 183 ILE A C 1
ATOM 1459 O O . ILE A 1 183 ? 8.164 15.383 5.305 1 94.19 183 ILE A O 1
ATOM 1463 N N . ILE A 1 184 ? 9.188 14.438 3.545 1 96.12 184 ILE A N 1
ATOM 1464 C CA . ILE A 1 184 ? 10.289 15.398 3.566 1 96.12 184 ILE A CA 1
ATOM 1465 C C . ILE A 1 184 ? 9.758 16.781 3.209 1 96.12 184 ILE A C 1
ATOM 1467 O O . ILE A 1 184 ? 10.141 17.781 3.834 1 96.12 184 ILE A O 1
ATOM 1471 N N . ARG A 1 185 ? 8.945 16.828 2.258 1 94.69 185 ARG A N 1
ATOM 1472 C CA . ARG A 1 185 ? 8.391 18.109 1.824 1 94.69 185 ARG A CA 1
ATOM 1473 C C . ARG A 1 185 ? 7.562 18.75 2.932 1 94.69 185 ARG A C 1
ATOM 1475 O O . ARG A 1 185 ? 7.637 19.953 3.152 1 94.69 185 ARG A O 1
ATOM 1482 N N . GLU A 1 186 ? 6.73 17.969 3.568 1 91 186 GLU A N 1
ATOM 1483 C CA . GLU A 1 186 ? 5.922 18.484 4.668 1 91 186 GLU A CA 1
ATOM 1484 C C . GLU A 1 186 ? 6.801 19.031 5.785 1 91 186 GLU A C 1
ATOM 1486 O O . GLU A 1 186 ? 6.512 20.094 6.348 1 91 186 GLU A O 1
ATOM 1491 N N . ALA A 1 187 ? 7.828 18.312 6.125 1 94.31 187 ALA A N 1
ATOM 1492 C CA . ALA A 1 187 ? 8.773 18.797 7.133 1 94.31 187 ALA A CA 1
ATOM 1493 C C . ALA A 1 187 ? 9.445 20.094 6.691 1 94.31 187 ALA A C 1
ATOM 1495 O O . ALA A 1 187 ? 9.602 21.016 7.484 1 94.31 187 ALA A O 1
ATOM 1496 N N . TYR A 1 188 ? 9.781 20.125 5.434 1 94.81 188 TYR A N 1
ATOM 1497 C CA . TYR A 1 188 ? 10.438 21.281 4.855 1 94.81 188 TYR A CA 1
ATOM 1498 C C . TYR A 1 188 ? 9.516 22.5 4.891 1 94.81 188 TYR A C 1
ATOM 1500 O O . TYR A 1 188 ? 9.945 23.609 5.227 1 94.81 188 TYR A O 1
ATOM 1508 N N . GLU A 1 189 ? 8.336 22.297 4.613 1 91.31 189 GLU A N 1
ATOM 1509 C CA . GLU A 1 189 ? 7.348 23.375 4.562 1 91.31 189 GLU A CA 1
ATOM 1510 C C . GLU A 1 189 ? 6.992 23.875 5.961 1 91.31 189 GLU A C 1
ATOM 1512 O O . GLU A 1 189 ? 6.586 25.016 6.137 1 91.31 189 GLU A O 1
ATOM 1517 N N . ASN A 1 190 ? 7.168 23.062 6.914 1 89.19 190 ASN A N 1
ATOM 1518 C CA . ASN A 1 190 ? 6.773 23.391 8.281 1 89.19 190 ASN A CA 1
ATOM 1519 C C . ASN A 1 190 ? 7.84 24.219 8.984 1 89.19 190 ASN A C 1
ATOM 1521 O O . ASN A 1 190 ? 7.617 24.719 10.086 1 89.19 190 ASN A O 1
ATOM 1525 N N . ILE A 1 191 ? 8.977 24.438 8.352 1 92.25 191 ILE A N 1
ATOM 1526 C CA . ILE A 1 191 ? 9.977 25.328 8.922 1 92.25 191 ILE A CA 1
ATOM 1527 C C . ILE A 1 191 ? 9.422 26.75 8.969 1 92.25 191 ILE A C 1
ATOM 1529 O O . ILE A 1 191 ? 8.984 27.297 7.953 1 92.25 191 ILE A O 1
ATOM 1533 N N . PRO A 1 192 ? 9.422 27.359 10.109 1 91.38 192 PRO A N 1
ATOM 1534 C CA . PRO A 1 192 ? 8.875 28.703 10.242 1 91.38 192 PRO A CA 1
ATOM 1535 C C . PRO A 1 192 ? 9.539 29.719 9.305 1 91.38 192 PRO A C 1
ATOM 1537 O O . PRO A 1 192 ? 10.75 29.625 9.062 1 91.38 192 PRO A O 1
ATOM 1540 N N . LEU A 1 193 ? 8.773 30.672 8.945 1 91.38 193 LEU A N 1
ATOM 1541 C CA . LEU A 1 193 ? 9.227 31.719 8.023 1 91.38 193 LEU A CA 1
ATOM 1542 C C . LEU A 1 193 ? 10.359 32.531 8.641 1 91.38 193 LEU A C 1
ATOM 1544 O O . LEU A 1 193 ? 11.234 33.031 7.922 1 91.38 193 LEU A O 1
ATOM 1548 N N . THR A 1 194 ? 10.305 32.625 9.922 1 92.94 194 THR A N 1
ATOM 1549 C CA . THR A 1 194 ? 11.312 33.406 10.633 1 92.94 194 THR A CA 1
ATOM 1550 C C . THR A 1 194 ? 12.711 32.844 10.359 1 92.94 194 THR A C 1
ATOM 1552 O O . THR A 1 194 ? 13.664 33.625 10.211 1 92.94 194 THR A O 1
ATOM 1555 N N . TYR A 1 195 ? 12.82 31.531 10.297 1 92.19 195 TYR A N 1
ATOM 1556 C CA . TYR A 1 195 ? 14.109 30.922 10.016 1 92.19 195 TYR A CA 1
ATOM 1557 C C . TYR A 1 195 ? 14.539 31.172 8.578 1 92.19 195 TYR A C 1
ATOM 1559 O O . TYR A 1 195 ? 15.703 31.453 8.312 1 92.19 195 TYR A O 1
ATOM 1567 N N . ARG A 1 196 ? 13.609 31.109 7.73 1 92.38 196 ARG A N 1
ATOM 1568 C CA . ARG A 1 196 ? 13.883 31.344 6.316 1 92.38 196 ARG A CA 1
ATOM 1569 C C . ARG A 1 196 ? 14.383 32.781 6.09 1 92.38 196 ARG A C 1
ATOM 1571 O O . ARG A 1 196 ? 15.383 33 5.395 1 92.38 196 ARG A O 1
ATOM 1578 N N . GLU A 1 197 ? 13.688 33.719 6.703 1 92.88 197 GLU A N 1
ATOM 1579 C CA . GLU A 1 197 ? 14.039 35.125 6.57 1 92.88 197 GLU A CA 1
ATOM 1580 C C . GLU A 1 197 ? 15.391 35.438 7.207 1 92.88 197 GLU A C 1
ATOM 1582 O O . GLU A 1 197 ? 16.172 36.219 6.668 1 92.88 197 GLU A O 1
ATOM 1587 N N . ALA A 1 198 ? 15.57 34.781 8.281 1 94.38 198 ALA A N 1
ATOM 1588 C CA . ALA A 1 198 ? 16.844 35 8.977 1 94.38 198 ALA A CA 1
ATOM 1589 C C . ALA A 1 198 ? 18.016 34.5 8.125 1 94.38 198 ALA A C 1
ATOM 1591 O O . ALA A 1 198 ? 19.031 35.188 8.016 1 94.38 198 ALA A O 1
ATOM 1592 N N . ILE A 1 199 ? 17.891 33.375 7.488 1 93.5 199 ILE A N 1
ATOM 1593 C CA . ILE A 1 199 ? 18.953 32.812 6.668 1 93.5 199 ILE A CA 1
ATOM 1594 C C . ILE A 1 199 ? 19.172 33.688 5.438 1 93.5 199 ILE A C 1
ATOM 1596 O O . ILE A 1 199 ? 20.312 33.969 5.059 1 93.5 199 ILE A O 1
ATOM 1600 N N . LEU A 1 200 ? 18.156 34.188 4.949 1 91.06 200 LEU A N 1
ATOM 1601 C CA . LEU A 1 200 ? 18.234 35.062 3.77 1 91.06 200 LEU A CA 1
ATOM 1602 C C . LEU A 1 200 ? 18.844 36.406 4.117 1 91.06 200 LEU A C 1
ATOM 1604 O O . LEU A 1 200 ? 19.562 37 3.311 1 91.06 200 LEU A O 1
ATOM 1608 N N . SER A 1 201 ? 18.516 36.906 5.242 1 93.75 201 SER A N 1
ATOM 1609 C CA . SER A 1 201 ? 19.031 38.188 5.684 1 93.75 201 SER A CA 1
ATOM 1610 C C . SER A 1 201 ? 20.547 38.156 5.887 1 93.75 201 SER A C 1
ATOM 1612 O O . SER A 1 201 ? 21.219 39.188 5.805 1 93.75 201 SER A O 1
ATOM 1614 N N . LEU A 1 202 ? 21.031 36.969 6.152 1 93.94 202 LEU A N 1
ATOM 1615 C CA . LEU A 1 202 ? 22.469 36.781 6.352 1 93.94 202 LEU A CA 1
ATOM 1616 C C . LEU A 1 202 ? 23.203 36.719 5.012 1 93.94 202 LEU A C 1
ATOM 1618 O O . LEU A 1 202 ? 24.438 36.688 4.977 1 93.94 202 LEU A O 1
ATOM 1622 N N . GLY A 1 203 ? 22.469 36.781 3.908 1 89.94 203 GLY A N 1
ATOM 1623 C CA . GLY A 1 203 ? 23.078 36.781 2.586 1 89.94 203 GLY A CA 1
ATOM 1624 C C . GLY A 1 203 ? 23.484 35.406 2.104 1 89.94 203 GLY A C 1
ATOM 1625 O O . GLY A 1 203 ? 24.438 35.281 1.32 1 89.94 203 GLY A O 1
ATOM 1626 N N . ALA A 1 204 ? 22.859 34.406 2.609 1 90.12 204 ALA A N 1
ATOM 1627 C CA . ALA A 1 204 ? 23.188 33.031 2.207 1 90.12 204 ALA A CA 1
ATOM 1628 C C . ALA A 1 204 ? 22.891 32.812 0.728 1 90.12 204 ALA A C 1
ATOM 1630 O O . ALA A 1 204 ? 21.891 33.312 0.208 1 90.12 204 ALA A O 1
ATOM 1631 N N . THR A 1 205 ? 23.781 32.031 0.101 1 86.81 205 THR A N 1
ATOM 1632 C CA . THR A 1 205 ? 23.516 31.594 -1.264 1 86.81 205 THR A CA 1
ATOM 1633 C C . THR A 1 205 ? 22.406 30.547 -1.29 1 86.81 205 THR A C 1
ATOM 1635 O O . THR A 1 205 ? 22.031 30.016 -0.247 1 86.81 205 THR A O 1
ATOM 1638 N N . SER A 1 206 ? 21.891 30.297 -2.465 1 85 206 SER A N 1
ATOM 1639 C CA . SER A 1 206 ? 20.828 29.312 -2.594 1 85 206 SER A CA 1
ATOM 1640 C C . SER A 1 206 ? 21.281 27.938 -2.094 1 85 206 SER A C 1
ATOM 1642 O O . SER A 1 206 ? 20.516 27.219 -1.467 1 85 206 SER A O 1
ATOM 1644 N N . TYR A 1 207 ? 22.5 27.641 -2.412 1 86.44 207 TYR A N 1
ATOM 1645 C CA . TYR A 1 207 ? 23.047 26.359 -1.979 1 86.44 207 TYR A CA 1
ATOM 1646 C C . TYR A 1 207 ? 23.156 26.297 -0.461 1 86.44 207 TYR A C 1
ATOM 1648 O O . TYR A 1 207 ? 22.766 25.297 0.156 1 86.44 207 TYR A O 1
ATOM 1656 N N . GLU A 1 208 ? 23.672 27.391 0.067 1 90.88 208 GLU A N 1
ATOM 1657 C CA . GLU A 1 208 ? 23.797 27.469 1.52 1 90.88 208 GLU A CA 1
ATOM 1658 C C . GLU A 1 208 ? 22.438 27.438 2.197 1 90.88 208 GLU A C 1
ATOM 1660 O O . GLU A 1 208 ? 22.266 26.797 3.234 1 90.88 208 GLU A O 1
ATOM 1665 N N . TYR A 1 209 ? 21.516 28.172 1.566 1 92.75 209 TYR A N 1
ATOM 1666 C CA . TYR A 1 209 ? 20.141 28.219 2.084 1 92.75 209 TYR A CA 1
ATOM 1667 C C . TYR A 1 209 ? 19.531 26.828 2.16 1 92.75 209 TYR A C 1
ATOM 1669 O O . TYR A 1 209 ? 19.047 26.422 3.215 1 92.75 209 TYR A O 1
ATOM 1677 N N . VAL A 1 210 ? 19.641 26.078 1.099 1 91.81 210 VAL A N 1
ATOM 1678 C CA . VAL A 1 210 ? 19.062 24.75 1.01 1 91.81 210 VAL A CA 1
ATOM 1679 C C . VAL A 1 210 ? 19.766 23.797 1.979 1 91.81 210 VAL A C 1
ATOM 1681 O O . VAL A 1 210 ? 19.125 22.969 2.629 1 91.81 210 VAL A O 1
ATOM 1684 N N . LYS A 1 211 ? 21.016 23.953 2.035 1 92.81 211 LYS A N 1
ATOM 1685 C CA . LYS A 1 211 ? 21.797 23.109 2.938 1 92.81 211 LYS A CA 1
ATOM 1686 C C . LYS A 1 211 ? 21.375 23.312 4.387 1 92.81 211 LYS A C 1
ATOM 1688 O O . LYS A 1 211 ? 21.219 22.344 5.141 1 92.81 211 LYS A O 1
ATOM 1693 N N . ILE A 1 212 ? 21.172 24.562 4.742 1 95 212 ILE A N 1
ATOM 1694 C CA . ILE A 1 212 ? 20.766 24.891 6.105 1 95 212 ILE A CA 1
ATOM 1695 C C . ILE A 1 212 ? 19.344 24.406 6.355 1 95 212 ILE A C 1
ATOM 1697 O O . ILE A 1 212 ? 19.062 23.797 7.398 1 95 212 ILE A O 1
ATOM 1701 N N . MET A 1 213 ? 18.484 24.656 5.414 1 95 213 MET A N 1
ATOM 1702 C CA . MET A 1 213 ? 17.094 24.219 5.543 1 95 213 MET A CA 1
ATOM 1703 C C . MET A 1 213 ? 17.016 22.703 5.699 1 95 213 MET A C 1
ATOM 1705 O O . MET A 1 213 ? 16.281 22.203 6.547 1 95 213 MET A O 1
ATOM 1709 N N . LEU A 1 214 ? 17.766 22 4.922 1 95.06 214 LEU A N 1
ATOM 1710 C CA . LEU A 1 214 ? 17.75 20.547 4.965 1 95.06 214 LEU A CA 1
ATOM 1711 C C . LEU A 1 214 ? 18.312 20.031 6.289 1 95.06 214 LEU A C 1
ATOM 1713 O O . LEU A 1 214 ? 17.875 19 6.801 1 95.06 214 LEU A O 1
ATOM 1717 N N . SER A 1 215 ? 19.297 20.734 6.805 1 95.62 215 SER A N 1
ATOM 1718 C CA . SER A 1 215 ? 19.891 20.344 8.078 1 95.62 215 SER A CA 1
ATOM 1719 C C . SER A 1 215 ? 18.875 20.438 9.219 1 95.62 215 SER A C 1
ATOM 1721 O O . SER A 1 215 ? 18.969 19.719 10.211 1 95.62 215 SER A O 1
ATOM 1723 N N . MET A 1 216 ? 17.906 21.328 9.047 1 95.25 216 MET A N 1
ATOM 1724 C CA . MET A 1 216 ? 16.906 21.547 10.078 1 95.25 216 MET A CA 1
ATOM 1725 C C . MET A 1 216 ? 15.859 20.453 10.07 1 95.25 216 MET A C 1
ATOM 1727 O O . MET A 1 216 ? 15.133 20.266 11.047 1 95.25 216 MET A O 1
ATOM 1731 N N . ILE A 1 217 ? 15.797 19.672 8.969 1 96.31 217 ILE A N 1
ATOM 1732 C CA . ILE A 1 217 ? 14.766 18.641 8.898 1 96.31 217 ILE A CA 1
ATOM 1733 C C . ILE A 1 217 ? 15.414 17.266 8.836 1 96.31 217 ILE A C 1
ATOM 1735 O O . ILE A 1 217 ? 14.797 16.312 8.359 1 96.31 217 ILE A O 1
ATOM 1739 N N . LYS A 1 218 ? 16.641 17.141 9.297 1 96.5 218 LYS A N 1
ATOM 1740 C CA . LYS A 1 218 ? 17.375 15.875 9.289 1 96.5 218 LYS A CA 1
ATOM 1741 C C . LYS A 1 218 ? 16.578 14.773 10 1 96.5 218 LYS A C 1
ATOM 1743 O O . LYS A 1 218 ? 16.5 13.648 9.5 1 96.5 218 LYS A O 1
ATOM 1748 N N . PRO A 1 219 ? 15.992 15.039 11.148 1 96.06 219 PRO A N 1
ATOM 1749 C CA . PRO A 1 219 ? 15.195 13.992 11.797 1 96.06 219 PRO A CA 1
ATOM 1750 C C . PRO A 1 219 ? 14.031 13.508 10.938 1 96.06 219 PRO A C 1
ATOM 1752 O O . PRO A 1 219 ? 13.703 12.32 10.945 1 96.06 219 PRO A O 1
ATOM 1755 N N . ALA A 1 220 ? 13.43 14.461 10.25 1 96.06 220 ALA A N 1
ATOM 1756 C CA . ALA A 1 220 ? 12.336 14.086 9.344 1 96.06 220 ALA A CA 1
ATOM 1757 C C . ALA A 1 220 ? 12.852 13.211 8.203 1 96.06 220 ALA A C 1
ATOM 1759 O O . ALA A 1 220 ? 12.156 12.289 7.762 1 96.06 220 ALA A O 1
ATOM 1760 N N . VAL A 1 221 ? 14.031 13.516 7.73 1 97.62 221 VAL A N 1
ATOM 1761 C CA . VAL A 1 221 ? 14.641 12.727 6.664 1 97.62 221 VAL A CA 1
ATOM 1762 C C . VAL A 1 221 ? 14.922 11.312 7.168 1 97.62 221 VAL A C 1
ATOM 1764 O O . VAL A 1 221 ? 14.656 10.328 6.465 1 97.62 221 VAL A O 1
ATOM 1767 N N . ILE A 1 222 ? 15.43 11.234 8.367 1 97.56 222 ILE A N 1
ATOM 1768 C CA . ILE A 1 222 ? 15.703 9.938 8.969 1 97.56 222 ILE A CA 1
ATOM 1769 C C . ILE A 1 222 ? 14.398 9.164 9.141 1 97.56 222 ILE A C 1
ATOM 1771 O O . ILE A 1 222 ? 14.344 7.965 8.852 1 97.56 222 ILE A O 1
ATOM 1775 N N . ALA A 1 223 ? 13.406 9.852 9.617 1 96.81 223 ALA A N 1
ATOM 1776 C CA . ALA A 1 223 ? 12.094 9.219 9.766 1 96.81 223 ALA A CA 1
ATOM 1777 C C . ALA A 1 223 ? 11.578 8.719 8.414 1 96.81 223 ALA A C 1
ATOM 1779 O O . ALA A 1 223 ? 11.031 7.617 8.328 1 96.81 223 ALA A O 1
ATOM 1780 N N . ALA A 1 224 ? 11.766 9.547 7.367 1 97.56 224 ALA A N 1
ATOM 1781 C CA . ALA A 1 224 ? 11.336 9.18 6.02 1 97.56 224 ALA A CA 1
ATOM 1782 C C . ALA A 1 224 ? 12.062 7.93 5.531 1 97.56 224 ALA A C 1
ATOM 1784 O O . ALA A 1 224 ? 11.484 7.094 4.84 1 97.56 224 ALA A O 1
ATOM 1785 N N . ILE A 1 225 ? 13.297 7.82 5.898 1 98 225 ILE A N 1
ATOM 1786 C CA . ILE A 1 225 ? 14.109 6.668 5.523 1 98 225 ILE A CA 1
ATOM 1787 C C . ILE A 1 225 ? 13.57 5.41 6.203 1 98 225 ILE A C 1
ATOM 1789 O O . ILE A 1 225 ? 13.375 4.379 5.555 1 98 225 ILE A O 1
ATOM 1793 N N . LEU A 1 226 ? 13.297 5.496 7.469 1 97.31 226 LEU A N 1
ATOM 1794 C CA . LEU A 1 226 ? 12.828 4.348 8.234 1 97.31 226 LEU A CA 1
ATOM 1795 C C . LEU A 1 226 ? 11.43 3.926 7.789 1 97.31 226 LEU A C 1
ATOM 1797 O O . LEU A 1 226 ? 11.172 2.738 7.578 1 97.31 226 LEU A O 1
ATOM 1801 N N . LEU A 1 227 ? 10.594 4.902 7.594 1 95.69 227 LEU A N 1
ATOM 1802 C CA . LEU A 1 227 ? 9.234 4.609 7.156 1 95.69 227 LEU A CA 1
ATOM 1803 C C . LEU A 1 227 ? 9.227 4.105 5.715 1 95.69 227 LEU A C 1
ATOM 1805 O O . LEU A 1 227 ? 8.438 3.221 5.371 1 95.69 227 LEU A O 1
ATOM 1809 N N . GLY A 1 228 ? 10.102 4.695 4.898 1 97.06 228 GLY A N 1
ATOM 1810 C CA . GLY A 1 228 ? 10.25 4.242 3.523 1 97.06 228 GLY A CA 1
ATOM 1811 C C . GLY A 1 228 ? 10.742 2.814 3.414 1 97.06 228 GLY A C 1
ATOM 1812 O O . GLY A 1 228 ? 10.289 2.057 2.557 1 97.06 228 GLY A O 1
ATOM 1813 N N . PHE A 1 229 ? 11.703 2.42 4.309 1 97.44 229 PHE A N 1
ATOM 1814 C CA . PHE A 1 229 ? 12.18 1.041 4.34 1 97.44 229 PHE A CA 1
ATOM 1815 C C . PHE A 1 229 ? 11.031 0.081 4.633 1 97.44 229 PHE A C 1
ATOM 1817 O O . PHE A 1 229 ? 10.914 -0.964 3.99 1 97.44 229 PHE A O 1
ATOM 1824 N N . GLY A 1 230 ? 10.297 0.435 5.641 1 95.38 230 GLY A N 1
ATOM 1825 C CA . GLY A 1 230 ? 9.148 -0.391 5.988 1 95.38 230 GLY A CA 1
ATOM 1826 C C . GLY A 1 230 ? 8.195 -0.603 4.828 1 95.38 230 GLY A C 1
ATOM 1827 O O . GLY A 1 230 ? 7.742 -1.725 4.586 1 95.38 230 GLY A O 1
ATOM 1828 N N . ARG A 1 231 ? 7.918 0.439 4.129 1 94.75 231 ARG A N 1
ATOM 1829 C CA . ARG A 1 231 ? 7.004 0.372 2.99 1 94.75 231 ARG A CA 1
ATOM 1830 C C . ARG A 1 231 ? 7.586 -0.485 1.871 1 94.75 231 ARG A C 1
ATOM 1832 O O . ARG A 1 231 ? 6.879 -1.301 1.275 1 94.75 231 ARG A O 1
ATOM 1839 N N . ALA A 1 232 ? 8.82 -0.288 1.629 1 97.56 232 ALA A N 1
ATOM 1840 C CA . ALA A 1 232 ? 9.492 -1.062 0.585 1 97.56 232 ALA A CA 1
ATOM 1841 C C . ALA A 1 232 ? 9.539 -2.545 0.949 1 97.56 232 ALA A C 1
ATOM 1843 O O . ALA A 1 232 ? 9.266 -3.404 0.11 1 97.56 232 ALA A O 1
ATOM 1844 N N . ALA A 1 233 ? 9.844 -2.787 2.17 1 97.31 233 ALA A N 1
ATOM 1845 C CA . ALA A 1 233 ? 9.984 -4.16 2.645 1 97.31 233 ALA A CA 1
ATOM 1846 C C . ALA A 1 233 ? 8.656 -4.902 2.574 1 97.31 233 ALA A C 1
ATOM 1848 O O . ALA A 1 233 ? 8.625 -6.125 2.414 1 97.31 233 ALA A O 1
ATOM 1849 N N . GLY A 1 234 ? 7.617 -4.195 2.658 1 95.88 234 GLY A N 1
ATOM 1850 C CA . GLY A 1 234 ? 6.301 -4.809 2.709 1 95.88 234 GLY A CA 1
ATOM 1851 C C . GLY A 1 234 ? 5.648 -4.941 1.345 1 95.88 234 GLY A C 1
ATOM 1852 O O . GLY A 1 234 ? 4.582 -5.543 1.217 1 95.88 234 GLY A O 1
ATOM 1853 N N . GLU A 1 235 ? 6.242 -4.367 0.324 1 96.31 235 GLU A N 1
ATOM 1854 C CA . GLU A 1 235 ? 5.672 -4.457 -1.016 1 96.31 235 GLU A CA 1
ATOM 1855 C C . GLU A 1 235 ? 5.691 -5.895 -1.529 1 96.31 235 GLU A C 1
ATOM 1857 O O . GLU A 1 235 ? 6.695 -6.598 -1.381 1 96.31 235 GLU A O 1
ATOM 1862 N N . THR A 1 236 ? 4.609 -6.379 -2.131 1 96.44 236 THR A N 1
ATOM 1863 C CA . THR A 1 236 ? 4.469 -7.805 -2.406 1 96.44 236 THR A CA 1
ATOM 1864 C C . THR A 1 236 ? 4.391 -8.055 -3.91 1 96.44 236 THR A C 1
ATOM 1866 O O . THR A 1 236 ? 5.379 -8.453 -4.531 1 96.44 236 THR A O 1
ATOM 1869 N N . ILE A 1 237 ? 3.295 -7.582 -4.539 1 95.62 237 ILE A N 1
ATOM 1870 C CA . ILE A 1 237 ? 2.994 -8.031 -5.895 1 95.62 237 ILE A CA 1
ATOM 1871 C C . ILE A 1 237 ? 3.969 -7.391 -6.879 1 95.62 237 ILE A C 1
ATOM 1873 O O . ILE A 1 237 ? 4.438 -8.047 -7.812 1 95.62 237 ILE A O 1
ATOM 1877 N N . ALA A 1 238 ? 4.254 -6.129 -6.73 1 96.44 238 ALA A N 1
ATOM 1878 C CA . ALA A 1 238 ? 5.199 -5.477 -7.633 1 96.44 238 ALA A CA 1
ATOM 1879 C C . ALA A 1 238 ? 6.559 -6.176 -7.605 1 96.44 238 ALA A C 1
ATOM 1881 O O . ALA A 1 238 ? 7.188 -6.363 -8.648 1 96.44 238 ALA A O 1
ATOM 1882 N N . VAL A 1 239 ? 6.922 -6.578 -6.438 1 97.88 239 VAL A N 1
ATOM 1883 C CA . VAL A 1 239 ? 8.203 -7.258 -6.273 1 97.88 239 VAL A CA 1
ATOM 1884 C C . VAL A 1 239 ? 8.109 -8.68 -6.824 1 97.88 239 VAL A C 1
ATOM 1886 O O . VAL A 1 239 ? 9.016 -9.141 -7.52 1 97.88 239 VAL A O 1
ATOM 1889 N N . SER A 1 240 ? 7.043 -9.359 -6.539 1 97.25 240 SER A N 1
ATOM 1890 C CA . SER A 1 240 ? 6.867 -10.727 -7.023 1 97.25 240 SER A CA 1
ATOM 1891 C C . SER A 1 240 ? 6.926 -10.781 -8.547 1 97.25 240 SER A C 1
ATOM 1893 O O . SER A 1 240 ? 7.383 -11.773 -9.117 1 97.25 240 SER A O 1
ATOM 1895 N N . MET A 1 241 ? 6.488 -9.727 -9.195 1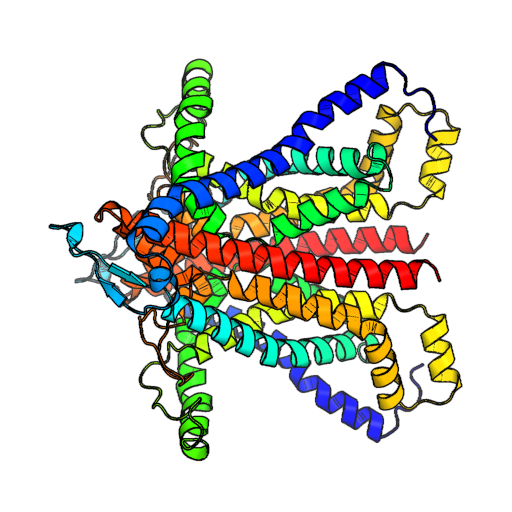 96.88 241 MET A N 1
ATOM 1896 C CA . MET A 1 241 ? 6.414 -9.719 -10.648 1 96.88 241 MET A CA 1
ATOM 1897 C C . MET A 1 241 ? 7.754 -9.312 -11.258 1 96.88 241 MET A C 1
ATOM 1899 O O . MET A 1 241 ? 7.969 -9.484 -12.461 1 96.88 241 MET A O 1
ATOM 1903 N N . THR A 1 242 ? 8.719 -8.836 -10.391 1 98 242 THR A N 1
ATOM 1904 C CA . THR A 1 242 ? 9.883 -8.219 -11.016 1 98 242 THR A CA 1
ATOM 1905 C C . THR A 1 242 ? 11.18 -8.828 -10.469 1 98 242 THR A C 1
ATOM 1907 O O . THR A 1 242 ? 12.258 -8.602 -11.016 1 98 242 THR A O 1
ATOM 1910 N N . ILE A 1 243 ? 11.156 -9.609 -9.445 1 97.94 243 ILE A N 1
ATOM 1911 C CA . ILE A 1 243 ? 12.383 -9.992 -8.75 1 97.94 243 ILE A CA 1
ATOM 1912 C C . ILE A 1 243 ? 12.883 -11.328 -9.289 1 97.94 243 ILE A C 1
ATOM 1914 O O . ILE A 1 243 ? 14.039 -11.703 -9.07 1 97.94 243 ILE A O 1
ATOM 1918 N N . GLY A 1 244 ? 12.094 -12.156 -9.914 1 96.44 244 GLY A N 1
ATOM 1919 C CA . GLY A 1 244 ? 12.492 -13.438 -10.477 1 96.44 244 GLY A CA 1
ATOM 1920 C C . GLY A 1 244 ? 12.164 -14.617 -9.578 1 96.44 244 GLY A C 1
ATOM 1921 O O . GLY A 1 244 ? 12.195 -15.766 -10.008 1 96.44 244 GLY A O 1
ATOM 1922 N N . ASN A 1 245 ? 11.844 -14.445 -8.336 1 95.56 245 ASN A N 1
ATOM 1923 C CA . ASN A 1 245 ? 11.344 -15.422 -7.379 1 95.56 245 ASN A CA 1
ATOM 1924 C C . ASN A 1 245 ? 12.195 -16.688 -7.375 1 95.56 245 ASN A C 1
ATOM 1926 O O . ASN A 1 245 ? 11.68 -17.797 -7.574 1 95.56 245 ASN A O 1
ATOM 1930 N N . SER A 1 246 ? 13.375 -16.562 -7.09 1 94.38 246 SER A N 1
ATOM 1931 C CA . SER A 1 246 ? 14.312 -17.688 -7.031 1 94.38 246 SER A CA 1
ATOM 1932 C C . SER A 1 246 ? 15.031 -17.734 -5.688 1 94.38 246 SER A C 1
ATOM 1934 O O . SER A 1 246 ? 15.453 -16.703 -5.164 1 94.38 246 SER A O 1
ATOM 1936 N N . PHE A 1 247 ? 15.078 -19.016 -5.18 1 93.19 247 PHE A N 1
ATOM 1937 C CA . PHE A 1 247 ? 15.828 -19.203 -3.947 1 93.19 247 PHE A CA 1
ATOM 1938 C C . PHE A 1 247 ? 17.328 -19.25 -4.227 1 93.19 247 PHE A C 1
ATOM 1940 O O . PHE A 1 247 ? 17.875 -20.312 -4.539 1 93.19 247 PHE A O 1
ATOM 1947 N N . SER A 1 248 ? 18 -18.109 -4.32 1 88 248 SER A N 1
ATOM 1948 C CA . SER A 1 248 ? 19.438 -18.016 -4.535 1 88 248 SER A CA 1
ATOM 1949 C C . SER A 1 248 ? 20.078 -17 -3.586 1 88 248 SER A C 1
ATOM 1951 O O . SER A 1 248 ? 19.562 -15.891 -3.422 1 88 248 SER A O 1
ATOM 1953 N N . LEU A 1 249 ? 20.984 -17.562 -2.906 1 90.88 249 LEU A N 1
ATOM 1954 C CA . LEU A 1 249 ? 21.766 -16.641 -2.076 1 90.88 249 LEU A CA 1
ATOM 1955 C C . LEU A 1 249 ? 22.922 -16.047 -2.857 1 90.88 249 LEU A C 1
ATOM 1957 O O . LEU A 1 249 ? 23.844 -16.781 -3.246 1 90.88 249 LEU A O 1
ATOM 1961 N N . THR A 1 250 ? 22.797 -14.867 -3.258 1 88.94 250 THR A N 1
ATOM 1962 C CA . THR A 1 250 ? 23.828 -14.234 -4.074 1 88.94 250 THR A CA 1
ATOM 1963 C C . THR A 1 250 ? 24.109 -12.82 -3.588 1 88.94 250 THR A C 1
ATOM 1965 O O . THR A 1 250 ? 23.25 -12.195 -2.957 1 88.94 250 THR A O 1
ATOM 1968 N N . THR A 1 251 ? 25.312 -12.461 -3.818 1 91.75 251 THR A N 1
ATOM 1969 C CA . THR A 1 251 ? 25.656 -11.078 -3.535 1 91.75 251 THR A CA 1
ATOM 1970 C C . THR A 1 251 ? 25.422 -10.195 -4.758 1 91.75 251 THR A C 1
ATOM 1972 O O . THR A 1 251 ? 25.391 -8.969 -4.648 1 91.75 251 THR A O 1
ATOM 1975 N N . CYS A 1 252 ? 25.188 -10.852 -5.852 1 94.81 252 CYS A N 1
ATOM 1976 C CA . CYS A 1 252 ? 25.031 -10.117 -7.098 1 94.81 252 CYS A CA 1
ATOM 1977 C C . CYS A 1 252 ? 23.609 -9.586 -7.242 1 94.81 252 CYS A C 1
ATOM 1979 O O . CYS A 1 252 ? 22.641 -10.344 -7.176 1 94.81 252 CYS A O 1
ATOM 1981 N N . LEU A 1 253 ? 23.5 -8.312 -7.531 1 96.62 253 LEU A N 1
ATOM 1982 C CA . LEU A 1 253 ? 22.203 -7.629 -7.59 1 96.62 253 LEU A CA 1
ATOM 1983 C C . LEU A 1 253 ? 21.5 -7.918 -8.906 1 96.62 253 LEU A C 1
ATOM 1985 O O . LEU A 1 253 ? 20.297 -7.645 -9.047 1 96.62 253 LEU A O 1
ATOM 1989 N N . PHE A 1 254 ? 22.219 -8.492 -9.867 1 97.38 254 PHE A N 1
ATOM 1990 C CA . PHE A 1 254 ? 21.641 -8.719 -11.188 1 97.38 254 PHE A CA 1
ATOM 1991 C C . PHE A 1 254 ? 21.125 -10.156 -11.312 1 97.38 254 PHE A C 1
ATOM 1993 O O . PHE A 1 254 ? 20.766 -10.594 -12.406 1 97.38 254 PHE A O 1
ATOM 2000 N N . ALA A 1 255 ? 21.109 -10.883 -10.211 1 97 255 ALA A N 1
ATOM 2001 C CA . ALA A 1 255 ? 20.531 -12.219 -10.117 1 97 255 ALA A CA 1
ATOM 2002 C C . ALA A 1 255 ? 19.094 -12.156 -9.617 1 97 255 ALA A C 1
ATOM 2004 O O . ALA A 1 255 ? 18.688 -11.195 -8.953 1 97 255 ALA A O 1
ATOM 2005 N N . PRO A 1 256 ? 18.266 -13.164 -10.094 1 97.19 256 PRO A N 1
ATOM 2006 C CA . PRO A 1 256 ? 16.938 -13.266 -9.484 1 97.19 256 PRO A CA 1
ATOM 2007 C C . PRO A 1 256 ? 16.984 -13.523 -7.98 1 97.19 256 PRO A C 1
ATOM 2009 O O . PRO A 1 256 ? 18.016 -13.977 -7.465 1 97.19 256 PRO A O 1
ATOM 2012 N N . GLY A 1 257 ? 15.992 -13.156 -7.289 1 96.88 257 GLY A N 1
ATOM 2013 C CA . GLY A 1 257 ? 15.93 -13.359 -5.852 1 96.88 257 GLY A CA 1
ATOM 2014 C C . GLY A 1 257 ? 14.508 -13.516 -5.336 1 96.88 257 GLY A C 1
ATOM 2015 O O . GLY A 1 257 ? 13.594 -13.836 -6.105 1 96.88 257 GLY A O 1
ATOM 2016 N N . TYR A 1 258 ? 14.398 -13.508 -4.047 1 97.75 258 TYR A N 1
ATOM 2017 C CA . TYR A 1 258 ? 13.125 -13.617 -3.34 1 97.75 258 TYR A CA 1
ATOM 2018 C C . TYR A 1 258 ? 13.062 -12.625 -2.186 1 97.75 258 TYR A C 1
ATOM 2020 O O . TYR A 1 258 ? 14.078 -12.336 -1.549 1 97.75 258 TYR A O 1
ATOM 2028 N N . THR A 1 259 ? 11.93 -11.992 -1.951 1 98.06 259 THR A N 1
ATOM 2029 C CA . THR A 1 259 ? 11.656 -11.297 -0.698 1 98.06 259 THR A CA 1
ATOM 2030 C C . THR A 1 259 ? 10.688 -12.094 0.168 1 98.06 259 THR A C 1
ATOM 2032 O O . THR A 1 259 ? 10.055 -13.031 -0.308 1 98.06 259 THR A O 1
ATOM 2035 N N . ILE A 1 260 ? 10.602 -11.734 1.386 1 98.19 260 ILE A N 1
ATOM 2036 C CA . ILE A 1 260 ? 9.68 -12.43 2.283 1 98.19 260 ILE A CA 1
ATOM 2037 C C . ILE A 1 260 ? 8.25 -12.281 1.77 1 98.19 260 ILE A C 1
ATOM 2039 O O . ILE A 1 260 ? 7.504 -13.258 1.707 1 98.19 260 ILE A O 1
ATOM 2043 N N . SER A 1 261 ? 7.887 -11.07 1.367 1 97.62 261 SER A N 1
ATOM 2044 C CA . SER A 1 261 ? 6.531 -10.797 0.889 1 97.62 261 SER A CA 1
ATOM 2045 C C . SER A 1 261 ? 6.23 -11.578 -0.385 1 97.62 261 SER A C 1
ATOM 2047 O O . SER A 1 261 ? 5.156 -12.172 -0.519 1 97.62 261 SER A O 1
ATOM 2049 N N . SER A 1 262 ? 7.172 -11.578 -1.314 1 97.19 262 SER A N 1
ATOM 2050 C CA . SER A 1 262 ? 6.941 -12.305 -2.561 1 97.19 262 SER A CA 1
ATOM 2051 C C . SER A 1 262 ? 6.906 -13.812 -2.324 1 97.19 262 SER A C 1
ATOM 2053 O O . SER A 1 262 ? 6.172 -14.531 -3.004 1 97.19 262 SER A O 1
ATOM 2055 N N . LEU A 1 263 ? 7.695 -14.32 -1.359 1 97.56 263 LEU A N 1
ATOM 2056 C CA . LEU A 1 263 ? 7.668 -15.734 -0.995 1 97.56 263 LEU A CA 1
ATOM 2057 C C . LEU A 1 263 ? 6.281 -16.141 -0.51 1 97.56 263 LEU A C 1
ATOM 2059 O O . LEU A 1 263 ? 5.73 -17.141 -0.963 1 97.56 263 LEU A O 1
ATOM 2063 N N . ILE A 1 264 ? 5.738 -15.352 0.383 1 96.94 264 ILE A N 1
ATOM 2064 C CA . ILE A 1 264 ? 4.422 -15.648 0.942 1 96.94 264 ILE A CA 1
ATOM 2065 C C . ILE A 1 264 ? 3.373 -15.625 -0.167 1 96.94 264 ILE A C 1
ATOM 2067 O O . ILE A 1 264 ? 2.561 -16.547 -0.28 1 96.94 264 ILE A O 1
ATOM 2071 N N . ALA A 1 265 ? 3.441 -14.648 -0.983 1 94.75 265 ALA A N 1
ATOM 2072 C CA . ALA A 1 265 ? 2.475 -14.5 -2.068 1 94.75 265 ALA A CA 1
ATOM 2073 C C . ALA A 1 265 ? 2.561 -15.664 -3.043 1 94.75 265 ALA A C 1
ATOM 2075 O O . ALA A 1 265 ? 1.535 -16.188 -3.486 1 94.75 265 ALA A O 1
ATOM 2076 N N . ASN A 1 266 ? 3.746 -16.109 -3.352 1 94.5 266 ASN A N 1
ATOM 2077 C CA . ASN A 1 266 ? 3.957 -17.125 -4.387 1 94.5 266 ASN A CA 1
ATOM 2078 C C . ASN A 1 266 ? 3.689 -18.531 -3.867 1 94.5 266 ASN A C 1
ATOM 2080 O O . ASN A 1 266 ? 3.256 -19.406 -4.621 1 94.5 266 ASN A O 1
ATOM 2084 N N . GLN A 1 267 ? 3.939 -18.75 -2.58 1 94.75 267 GLN A N 1
ATOM 2085 C CA . GLN A 1 267 ? 3.85 -20.109 -2.053 1 94.75 267 GLN A CA 1
ATOM 2086 C C . GLN A 1 267 ? 2.523 -20.328 -1.333 1 94.75 267 GLN A C 1
ATOM 2088 O O . GLN A 1 267 ? 2.18 -21.453 -0.994 1 94.75 267 GLN A O 1
ATOM 2093 N N . PHE A 1 268 ? 1.763 -19.297 -1.111 1 92.94 268 PHE A N 1
ATOM 2094 C CA . PHE A 1 268 ? 0.502 -19.359 -0.381 1 92.94 268 PHE A CA 1
ATOM 2095 C C . PHE A 1 268 ? -0.425 -20.406 -0.986 1 92.94 268 PHE A C 1
ATOM 2097 O O . PHE A 1 268 ? -0.997 -21.234 -0.265 1 92.94 268 PHE A O 1
ATOM 2104 N N . GLY A 1 269 ? -0.59 -20.422 -2.27 1 87.81 269 GLY A N 1
ATOM 2105 C CA . GLY A 1 269 ? -1.517 -21.312 -2.941 1 87.81 269 GLY A CA 1
ATOM 2106 C C . GLY A 1 269 ? -1.129 -22.781 -2.816 1 87.81 269 GLY A C 1
ATOM 2107 O O . GLY A 1 269 ? -1.988 -23.656 -2.875 1 87.81 269 GLY A O 1
ATOM 2108 N N . ASN A 1 270 ? 0.11 -23.031 -2.574 1 90.19 270 ASN A N 1
ATOM 2109 C CA . ASN A 1 270 ? 0.621 -24.391 -2.516 1 90.19 270 ASN A CA 1
ATOM 2110 C C . ASN A 1 270 ? 0.799 -24.859 -1.074 1 90.19 270 ASN A C 1
ATOM 2112 O O . ASN A 1 270 ? 0.995 -26.047 -0.826 1 90.19 270 ASN A O 1
ATOM 2116 N N . ALA A 1 271 ? 0.731 -24 -0.191 1 91.88 271 ALA A N 1
ATOM 2117 C CA . ALA A 1 271 ? 1.141 -24.297 1.181 1 91.88 271 ALA A CA 1
ATOM 2118 C C . ALA A 1 271 ? 0.251 -25.375 1.805 1 91.88 271 ALA A C 1
ATOM 2120 O O . ALA A 1 271 ? 0.703 -26.141 2.648 1 91.88 271 ALA A O 1
ATOM 2121 N N . GLY A 1 272 ? -0.953 -25.484 1.371 1 88.62 272 GLY A N 1
ATOM 2122 C CA . GLY A 1 272 ? -1.889 -26.453 1.918 1 88.62 272 GLY A CA 1
ATOM 2123 C C . GLY A 1 272 ? -1.52 -27.891 1.591 1 88.62 272 GLY A C 1
ATOM 2124 O O . GLY A 1 272 ? -1.999 -28.812 2.24 1 88.62 272 GLY A O 1
ATOM 2125 N N . PHE A 1 273 ? -0.63 -28.078 0.62 1 91.88 273 PHE A N 1
ATOM 2126 C CA . PHE A 1 273 ? -0.249 -29.422 0.185 1 91.88 273 PHE A CA 1
ATOM 2127 C C . PHE A 1 273 ? 0.854 -29.984 1.072 1 91.88 273 PHE A C 1
ATOM 2129 O O . PHE A 1 273 ? 1.153 -31.172 1.017 1 91.88 273 PHE A O 1
ATOM 2136 N N . TYR A 1 274 ? 1.432 -29.125 1.905 1 93.56 274 TYR A N 1
ATOM 2137 C CA . TYR A 1 274 ? 2.57 -29.531 2.721 1 93.56 274 TYR A CA 1
ATOM 2138 C C . TYR A 1 274 ? 2.281 -29.328 4.203 1 93.56 274 TYR A C 1
ATOM 2140 O O . TYR A 1 274 ? 1.475 -28.469 4.57 1 93.56 274 TYR A O 1
ATOM 2148 N N . HIS A 1 275 ? 2.947 -30.094 4.941 1 93.69 275 HIS A N 1
ATOM 2149 C CA . HIS A 1 275 ? 2.633 -30.109 6.367 1 93.69 275 HIS A CA 1
ATOM 2150 C C . HIS A 1 275 ? 3.143 -28.844 7.059 1 93.69 275 HIS A C 1
ATOM 2152 O O . HIS A 1 275 ? 2.422 -28.234 7.848 1 93.69 275 HIS A O 1
ATOM 2158 N N . TYR A 1 276 ? 4.387 -28.438 6.801 1 95.75 276 TYR A N 1
ATOM 2159 C CA . TYR A 1 276 ? 4.996 -27.375 7.586 1 95.75 276 TYR A CA 1
ATOM 2160 C C . TYR A 1 276 ? 5.145 -26.094 6.762 1 95.75 276 TYR A C 1
ATOM 2162 O O . TYR A 1 276 ? 5.574 -25.062 7.277 1 95.75 276 TYR A O 1
ATOM 2170 N N . MET A 1 277 ? 4.812 -26.141 5.52 1 95.88 277 MET A N 1
ATOM 2171 C CA . MET A 1 277 ? 5.043 -24.969 4.672 1 95.88 277 MET A CA 1
ATOM 2172 C C . MET A 1 277 ? 4.234 -23.781 5.16 1 95.88 277 MET A C 1
ATOM 2174 O O . MET A 1 277 ? 4.727 -22.641 5.168 1 95.88 277 MET A O 1
ATOM 2178 N N . MET A 1 278 ? 2.994 -24.062 5.551 1 95.69 278 MET A N 1
ATOM 2179 C CA . MET A 1 278 ? 2.178 -22.969 6.055 1 95.69 278 MET A CA 1
ATOM 2180 C C . MET A 1 278 ? 2.789 -22.359 7.312 1 95.69 278 MET A C 1
ATOM 2182 O O . MET A 1 278 ? 2.807 -21.141 7.473 1 95.69 278 MET A O 1
ATOM 2186 N N . ASN A 1 279 ? 3.266 -23.156 8.172 1 97.31 279 ASN A N 1
ATOM 2187 C CA . ASN A 1 279 ? 3.953 -22.672 9.367 1 97.31 279 ASN A CA 1
ATOM 2188 C C . ASN A 1 279 ? 5.184 -21.844 9.008 1 97.31 279 ASN A C 1
ATOM 2190 O O . ASN A 1 279 ? 5.488 -20.859 9.672 1 97.31 279 ASN A O 1
ATOM 2194 N N . ALA A 1 280 ? 5.863 -22.297 7.977 1 97.5 280 ALA A N 1
ATOM 2195 C CA . ALA A 1 280 ? 7.035 -21.562 7.508 1 97.5 280 ALA A CA 1
ATOM 2196 C C . ALA A 1 280 ? 6.645 -20.188 6.984 1 97.5 280 ALA A C 1
ATOM 2198 O O . ALA A 1 280 ? 7.344 -19.203 7.234 1 97.5 280 ALA A O 1
ATOM 2199 N N . LEU A 1 281 ? 5.539 -20.156 6.266 1 97.44 281 LEU A N 1
ATOM 2200 C CA . LEU A 1 281 ? 5.062 -18.875 5.742 1 97.44 281 LEU A CA 1
ATOM 2201 C C . LEU A 1 281 ? 4.637 -17.953 6.875 1 97.44 281 LEU A C 1
ATOM 2203 O O . LEU A 1 281 ? 4.906 -16.75 6.832 1 97.44 281 LEU A O 1
ATOM 2207 N N . TYR A 1 282 ? 4.016 -18.484 7.926 1 97.31 282 TYR A N 1
ATOM 2208 C CA . TYR A 1 282 ? 3.674 -17.688 9.102 1 97.31 282 TYR A CA 1
ATOM 2209 C C . TYR A 1 282 ? 4.926 -17.172 9.797 1 97.31 282 TYR A C 1
ATOM 2211 O O . TYR A 1 282 ? 4.957 -16.031 10.273 1 97.31 282 TYR A O 1
ATOM 2219 N N . GLY A 1 283 ? 5.875 -18.047 9.852 1 97.62 283 GLY A N 1
ATOM 2220 C CA . GLY A 1 283 ? 7.133 -17.625 10.453 1 97.62 283 GLY A CA 1
ATOM 2221 C C . GLY A 1 283 ? 7.801 -16.484 9.711 1 97.62 283 GLY A C 1
ATOM 2222 O O . GLY A 1 283 ? 8.258 -15.516 10.328 1 97.62 283 GLY A O 1
ATOM 2223 N N . ALA A 1 284 ? 7.879 -16.625 8.383 1 97.75 284 ALA A N 1
ATOM 2224 C CA . ALA A 1 284 ? 8.422 -15.562 7.551 1 97.75 284 ALA A CA 1
ATOM 2225 C C . ALA A 1 284 ? 7.633 -14.266 7.73 1 97.75 284 ALA A C 1
ATOM 2227 O O . ALA A 1 284 ? 8.219 -13.188 7.852 1 97.75 284 ALA A O 1
ATOM 2228 N N . GLY A 1 285 ? 6.285 -14.438 7.746 1 97.06 285 GLY A N 1
ATOM 2229 C CA . GLY A 1 285 ? 5.422 -13.289 7.957 1 97.06 285 GLY A CA 1
ATOM 2230 C C . GLY A 1 285 ? 5.645 -12.609 9.297 1 97.06 285 GLY A C 1
ATOM 2231 O O . GLY A 1 285 ? 5.613 -11.383 9.391 1 97.06 285 GLY A O 1
ATOM 2232 N N . LEU A 1 286 ? 5.852 -13.367 10.312 1 97.06 286 LEU A N 1
ATOM 2233 C CA . LEU A 1 286 ? 6.105 -12.836 11.648 1 97.06 286 LEU A CA 1
ATOM 2234 C C . LEU A 1 286 ? 7.383 -12 11.664 1 97.06 286 LEU A C 1
ATOM 2236 O O . LEU A 1 286 ? 7.422 -10.922 12.266 1 97.06 286 LEU A O 1
ATOM 2240 N N . ILE A 1 287 ? 8.383 -12.508 11.039 1 97 287 ILE A N 1
ATOM 2241 C CA . ILE A 1 287 ? 9.648 -11.797 10.977 1 97 287 ILE A CA 1
ATOM 2242 C C . ILE A 1 287 ? 9.461 -10.477 10.227 1 97 287 ILE A C 1
ATOM 2244 O O . ILE A 1 287 ? 9.945 -9.43 10.664 1 97 287 ILE A O 1
ATOM 2248 N N . LEU A 1 288 ? 8.789 -10.562 9.117 1 96.94 288 LEU A N 1
ATOM 2249 C CA . LEU A 1 288 ? 8.516 -9.367 8.328 1 96.94 288 LEU A CA 1
ATOM 2250 C C . LEU A 1 288 ? 7.73 -8.352 9.148 1 96.94 288 LEU A C 1
ATOM 2252 O O . LEU A 1 288 ? 8.016 -7.148 9.109 1 96.94 288 LEU A O 1
ATOM 2256 N N . LEU A 1 289 ? 6.707 -8.836 9.852 1 95.75 289 LEU A N 1
ATOM 2257 C CA . LEU A 1 289 ? 5.879 -7.98 10.695 1 95.75 289 LEU A CA 1
ATOM 2258 C C . LEU A 1 289 ? 6.723 -7.301 11.773 1 95.75 289 LEU A C 1
ATOM 2260 O O . LEU A 1 289 ? 6.57 -6.102 12.016 1 95.75 289 LEU A O 1
ATOM 2264 N N . LEU A 1 290 ? 7.566 -8.023 12.406 1 95.31 290 LEU A N 1
ATOM 2265 C CA . LEU A 1 290 ? 8.406 -7.492 13.477 1 95.31 290 LEU A CA 1
ATOM 2266 C C . LEU A 1 290 ? 9.352 -6.418 12.945 1 95.31 290 LEU A C 1
ATOM 2268 O O . LEU A 1 290 ? 9.516 -5.367 13.57 1 95.31 290 LEU A O 1
ATOM 2272 N N . VAL A 1 291 ? 9.922 -6.695 11.828 1 93.88 291 VAL A N 1
ATOM 2273 C CA . VAL A 1 291 ? 10.797 -5.707 11.211 1 93.88 291 VAL A CA 1
ATOM 2274 C C . VAL A 1 291 ? 10 -4.449 10.875 1 93.88 291 VAL A C 1
ATOM 2276 O O . VAL A 1 291 ? 10.445 -3.332 11.148 1 93.88 291 VAL A O 1
ATOM 2279 N N . GLY A 1 292 ? 8.844 -4.641 10.297 1 92.88 292 GLY A N 1
ATOM 2280 C CA . GLY A 1 292 ? 7.988 -3.51 9.953 1 92.88 292 GLY A CA 1
ATOM 2281 C C . GLY A 1 292 ? 7.562 -2.695 11.156 1 92.88 292 GLY A C 1
ATOM 2282 O O . GLY A 1 292 ? 7.656 -1.467 11.148 1 92.88 292 GLY A O 1
ATOM 2283 N N . VAL A 1 293 ? 7.18 -3.387 12.203 1 93.31 293 VAL A N 1
ATOM 2284 C CA . VAL A 1 293 ? 6.711 -2.713 13.406 1 93.31 293 VAL A CA 1
ATOM 2285 C C . VAL A 1 293 ? 7.859 -1.939 14.055 1 93.31 293 VAL A C 1
ATOM 2287 O O . VAL A 1 293 ? 7.684 -0.798 14.484 1 93.31 293 VAL A O 1
ATOM 2290 N N . VAL A 1 294 ? 9 -2.523 14.102 1 94.94 294 VAL A N 1
ATOM 2291 C CA . VAL A 1 294 ? 10.156 -1.893 14.727 1 94.94 294 VAL A CA 1
ATOM 2292 C C . VAL A 1 294 ? 10.57 -0.653 13.93 1 94.94 294 VAL A C 1
ATOM 2294 O O . VAL A 1 294 ? 10.719 0.433 14.5 1 94.94 294 VAL A O 1
ATOM 2297 N N . LEU A 1 295 ? 10.68 -0.769 12.656 1 94.19 295 LEU A N 1
ATOM 2298 C CA . LEU A 1 295 ? 11.125 0.343 11.82 1 94.19 295 LEU A CA 1
ATOM 2299 C C . LEU A 1 295 ? 10.078 1.454 11.797 1 94.19 295 LEU A C 1
ATOM 2301 O O . LEU A 1 295 ? 10.422 2.637 11.883 1 94.19 295 LEU A O 1
ATOM 2305 N N . ASN A 1 296 ? 8.82 1.059 11.719 1 93.19 296 ASN A N 1
ATOM 2306 C CA . ASN A 1 296 ? 7.758 2.059 11.719 1 93.19 296 ASN A CA 1
ATOM 2307 C C . ASN A 1 296 ? 7.664 2.781 13.055 1 93.19 296 ASN A C 1
ATOM 2309 O O . ASN A 1 296 ? 7.465 3.996 13.102 1 93.19 296 ASN A O 1
ATOM 2313 N N . THR A 1 297 ? 7.836 2.049 14.109 1 94.38 297 THR A N 1
ATOM 2314 C CA . THR A 1 297 ? 7.766 2.645 15.445 1 94.38 297 THR A CA 1
ATOM 2315 C C . THR A 1 297 ? 8.914 3.631 15.656 1 94.38 297 THR A C 1
ATOM 2317 O O . THR A 1 297 ? 8.695 4.746 16.141 1 94.38 297 THR A O 1
ATOM 2320 N N . ILE A 1 298 ? 10.07 3.252 15.273 1 95.75 298 ILE A N 1
ATOM 2321 C CA . ILE A 1 298 ? 11.219 4.133 15.422 1 95.75 298 ILE A CA 1
ATOM 2322 C C . ILE A 1 298 ? 11.062 5.352 14.516 1 95.75 298 ILE A C 1
ATOM 2324 O O . ILE A 1 298 ? 11.32 6.484 14.93 1 95.75 298 ILE A O 1
ATOM 2328 N N . GLY A 1 299 ? 10.641 5.078 13.297 1 94.75 299 GLY A N 1
ATOM 2329 C CA . GLY A 1 299 ? 10.43 6.176 12.367 1 94.75 299 GLY A CA 1
ATOM 2330 C C . GLY A 1 299 ? 9.406 7.184 12.859 1 94.75 299 GLY A C 1
ATOM 2331 O O . GLY A 1 299 ? 9.648 8.391 12.805 1 94.75 299 GLY A O 1
ATOM 2332 N N . LEU A 1 300 ? 8.336 6.746 13.398 1 92.56 300 LEU A N 1
ATOM 2333 C CA . LEU A 1 300 ? 7.277 7.621 13.891 1 92.56 300 LEU A CA 1
ATOM 2334 C C . LEU A 1 300 ? 7.727 8.359 15.148 1 92.56 300 LEU A C 1
ATOM 2336 O O . LEU A 1 300 ? 7.363 9.523 15.352 1 92.56 300 LEU A O 1
ATOM 2340 N N . TYR A 1 301 ? 8.469 7.664 15.922 1 92.19 301 TYR A N 1
ATOM 2341 C CA . TYR A 1 301 ? 9 8.281 17.141 1 92.19 301 TYR A CA 1
ATOM 2342 C C . TYR A 1 301 ? 9.93 9.438 16.797 1 92.19 301 TYR A C 1
ATOM 2344 O O . TYR A 1 301 ? 9.82 10.523 17.375 1 92.19 301 TYR A O 1
ATOM 2352 N N . VAL A 1 302 ? 10.789 9.203 15.859 1 92.5 302 VAL A N 1
ATOM 2353 C CA . VAL A 1 302 ? 11.734 10.227 15.438 1 92.5 302 VAL A CA 1
ATOM 2354 C C . VAL A 1 302 ? 10.984 11.406 14.82 1 92.5 302 VAL A C 1
ATOM 2356 O O . VAL A 1 302 ? 11.273 12.562 15.117 1 92.5 302 VAL A O 1
ATOM 2359 N N . LEU A 1 303 ? 10.055 11.086 14.078 1 90.19 303 LEU A N 1
ATOM 2360 C CA . LEU A 1 303 ? 9.266 12.117 13.406 1 90.19 303 LEU A CA 1
ATOM 2361 C C . LEU A 1 303 ? 8.477 12.938 14.414 1 90.19 303 LEU A C 1
ATOM 2363 O O . LEU A 1 303 ? 8.406 14.164 14.312 1 90.19 303 LEU A O 1
ATOM 2367 N N . GLY A 1 304 ? 7.895 12.336 15.422 1 86.81 304 GLY A N 1
ATOM 2368 C CA . GLY A 1 304 ? 7.109 13 16.453 1 86.81 304 GLY A CA 1
ATOM 2369 C C . GLY A 1 304 ? 7.938 13.906 17.344 1 86.81 304 GLY A C 1
ATOM 2370 O O . GLY A 1 304 ? 7.508 15.016 17.672 1 86.81 304 GLY A O 1
ATOM 2371 N N . ARG A 1 305 ? 9.055 13.477 17.672 1 85.44 305 ARG A N 1
ATOM 2372 C CA . ARG A 1 305 ? 9.938 14.273 18.516 1 85.44 305 ARG A CA 1
ATOM 2373 C C . ARG A 1 305 ? 10.375 15.539 17.797 1 85.44 305 ARG A C 1
ATOM 2375 O O . ARG A 1 305 ? 10.484 16.609 18.406 1 85.44 305 ARG A O 1
ATOM 2382 N N . TRP A 1 306 ? 10.609 15.359 16.562 1 85.75 306 TRP A N 1
ATOM 2383 C CA . TRP A 1 306 ? 11.023 16.516 15.766 1 85.75 306 TRP A CA 1
ATOM 2384 C C . TRP A 1 306 ? 9.891 17.531 15.648 1 85.75 306 TRP A C 1
ATOM 2386 O O . TRP A 1 306 ? 10.117 18.734 15.766 1 85.75 306 TRP A O 1
ATOM 2396 N N . ARG A 1 307 ? 8.742 17.047 15.43 1 82.81 307 ARG A N 1
ATOM 2397 C CA . ARG A 1 307 ? 7.582 17.922 15.281 1 82.81 307 ARG A CA 1
ATOM 2398 C C . ARG A 1 307 ? 7.34 18.719 16.562 1 82.81 307 ARG A C 1
ATOM 2400 O O . ARG A 1 307 ? 6.98 19.906 16.5 1 82.81 307 ARG A O 1
ATOM 2407 N N . LYS A 1 308 ? 7.504 18.125 17.672 1 79.75 308 LYS A N 1
ATOM 2408 C CA . LYS A 1 308 ? 7.273 18.781 18.969 1 79.75 308 LYS A CA 1
ATOM 2409 C C . LYS A 1 308 ? 8.281 19.906 19.203 1 79.75 308 LYS A C 1
ATOM 2411 O O . LYS A 1 308 ? 7.953 20.922 19.797 1 79.75 308 LYS A O 1
ATOM 2416 N N . GLN A 1 309 ? 9.438 19.703 18.688 1 77.06 309 GLN A N 1
ATOM 2417 C CA . GLN A 1 309 ? 10.477 20.703 18.859 1 77.06 309 GLN A CA 1
ATOM 2418 C C . GLN A 1 309 ? 10.172 21.953 18.047 1 77.06 309 GLN A C 1
ATOM 2420 O O . GLN A 1 309 ? 10.477 23.078 18.453 1 77.06 309 GLN A O 1
ATOM 2425 N N . PHE A 1 310 ? 9.516 21.797 16.922 1 73.19 310 PHE A N 1
ATOM 2426 C CA . PHE A 1 310 ? 9.242 22.922 16.047 1 73.19 310 PHE A CA 1
ATOM 2427 C C . PHE A 1 310 ? 7.922 23.594 16.422 1 73.19 310 PHE A C 1
ATOM 2429 O O . PHE A 1 310 ? 7.723 24.781 16.156 1 73.19 310 PHE A O 1
ATOM 2436 N N . GLU A 1 311 ? 6.969 22.812 16.969 1 62.34 311 GLU A N 1
ATOM 2437 C CA . GLU A 1 311 ? 5.715 23.406 17.438 1 62.34 311 GLU A CA 1
ATOM 2438 C C . GLU A 1 311 ? 5.934 24.266 18.672 1 62.34 311 GLU A C 1
ATOM 2440 O O . GLU A 1 311 ? 5.195 25.234 18.906 1 62.34 311 GLU A O 1
ATOM 2445 N N . GLU A 1 312 ? 6.844 23.875 19.469 1 53.12 312 GLU A N 1
ATOM 2446 C CA . GLU A 1 312 ? 7.125 24.641 20.672 1 53.12 312 GLU A CA 1
ATOM 2447 C C . GLU A 1 312 ? 7.777 25.984 20.344 1 53.12 312 GLU A C 1
ATOM 2449 O O . GLU A 1 312 ? 7.848 26.875 21.188 1 53.12 312 GLU A O 1
ATOM 2454 N N . PHE A 1 313 ? 8.102 26.141 19.125 1 50.16 313 PHE A N 1
ATOM 2455 C CA . PHE A 1 313 ? 8.602 27.453 18.781 1 50.16 313 PHE A CA 1
ATOM 2456 C C . PHE A 1 313 ? 7.543 28.25 18.016 1 50.16 313 PHE A C 1
ATOM 2458 O O . PHE A 1 313 ? 6.785 27.688 17.219 1 50.16 313 PHE A O 1
ATOM 2465 N N . MET B 1 1 ? 11.117 36.406 -3.355 1 36.81 1 MET B N 1
ATOM 2466 C CA . MET B 1 1 ? 12.484 36.906 -3.309 1 36.81 1 MET B CA 1
ATOM 2467 C C . MET B 1 1 ? 13.273 36.469 -4.527 1 36.81 1 MET B C 1
ATOM 2469 O O . MET B 1 1 ? 13.883 35.375 -4.512 1 36.81 1 MET B O 1
ATOM 2473 N N . LYS B 1 2 ? 12.617 36.656 -5.559 1 44.53 2 LYS B N 1
ATOM 2474 C CA . LYS B 1 2 ? 13.109 36.375 -6.902 1 44.53 2 LYS B CA 1
ATOM 2475 C C . LYS B 1 2 ? 14.445 37.062 -7.16 1 44.53 2 LYS B C 1
ATOM 2477 O O . LYS B 1 2 ? 14.531 37.969 -7.992 1 44.53 2 LYS B O 1
ATOM 2482 N N . GLY B 1 3 ? 15.219 37.281 -6.016 1 47.78 3 GLY B N 1
ATOM 2483 C CA . GLY B 1 3 ? 16.453 37.938 -6.406 1 47.78 3 GLY B CA 1
ATOM 2484 C C . GLY B 1 3 ? 17.25 37.156 -7.426 1 47.78 3 GLY B C 1
ATOM 2485 O O . GLY B 1 3 ? 17.016 35.969 -7.621 1 47.78 3 GLY B O 1
ATOM 2486 N N . LYS B 1 4 ? 18.188 37.875 -8.266 1 52.38 4 LYS B N 1
ATOM 2487 C CA . LYS B 1 4 ? 19.062 37.406 -9.336 1 52.38 4 LYS B CA 1
ATOM 2488 C C . LYS B 1 4 ? 19.875 36.188 -8.898 1 52.38 4 LYS B C 1
ATOM 2490 O O . LYS B 1 4 ? 20.734 36.281 -8.023 1 52.38 4 LYS B O 1
ATOM 2495 N N . MET B 1 5 ? 19.188 35.031 -8.875 1 59.62 5 MET B N 1
ATOM 2496 C CA . MET B 1 5 ? 19.906 33.812 -8.508 1 59.62 5 MET B CA 1
ATOM 2497 C C . MET B 1 5 ? 21.281 33.781 -9.164 1 59.62 5 MET B C 1
ATOM 2499 O O . MET B 1 5 ? 21.406 34.062 -10.359 1 59.62 5 MET B O 1
ATOM 2503 N N . SER B 1 6 ? 22.312 33.875 -8.336 1 66.62 6 SER B N 1
ATOM 2504 C CA . SER B 1 6 ? 23.672 33.75 -8.852 1 66.62 6 SER B CA 1
ATOM 2505 C C . SER B 1 6 ? 23.812 32.562 -9.805 1 66.62 6 SER B C 1
ATOM 2507 O O . SER B 1 6 ? 22.984 31.656 -9.789 1 66.62 6 SER B O 1
ATOM 2509 N N . ARG B 1 7 ? 24.688 32.594 -10.828 1 62.75 7 ARG B N 1
ATOM 2510 C CA . ARG B 1 7 ? 24.953 31.531 -11.789 1 62.75 7 ARG B CA 1
ATOM 2511 C C . ARG B 1 7 ? 25.094 30.188 -11.086 1 62.75 7 ARG B C 1
ATOM 2513 O O . ARG B 1 7 ? 24.641 29.156 -11.602 1 62.75 7 ARG B O 1
ATOM 2520 N N . LYS B 1 8 ? 25.688 30.234 -9.883 1 64.81 8 LYS B N 1
ATOM 2521 C CA . LYS B 1 8 ? 25.906 29.016 -9.109 1 64.81 8 LYS B CA 1
ATOM 2522 C C . LYS B 1 8 ? 24.578 28.469 -8.586 1 64.81 8 LYS B C 1
ATOM 2524 O O . LYS B 1 8 ? 24.375 27.25 -8.578 1 64.81 8 LYS B O 1
ATOM 2529 N N . ASP B 1 9 ? 23.703 29.344 -8.32 1 66.06 9 ASP B N 1
ATOM 2530 C CA . ASP B 1 9 ? 22.375 28.938 -7.859 1 66.06 9 ASP B CA 1
ATOM 2531 C C . ASP B 1 9 ? 21.578 28.281 -8.984 1 66.06 9 ASP B C 1
ATOM 2533 O O . ASP B 1 9 ? 20.891 27.281 -8.766 1 66.06 9 ASP B O 1
ATOM 2537 N N . LYS B 1 10 ? 21.828 28.828 -10.117 1 67.56 10 LYS B N 1
ATOM 2538 C CA . LYS B 1 10 ? 21.125 28.281 -11.266 1 67.56 10 LYS B CA 1
ATOM 2539 C C . LYS B 1 10 ? 21.625 26.891 -11.609 1 67.56 10 LYS B C 1
ATOM 2541 O O . LYS B 1 10 ? 20.828 26 -11.922 1 67.56 10 LYS B O 1
ATOM 2546 N N . LEU B 1 11 ? 22.906 26.75 -11.492 1 69.25 11 LEU B N 1
ATOM 2547 C CA . LEU B 1 11 ? 23.484 25.453 -11.789 1 69.25 11 LEU B CA 1
ATOM 2548 C C . LEU B 1 11 ? 23 24.406 -10.789 1 69.25 11 LEU B C 1
ATOM 2550 O O . LEU B 1 11 ? 22.75 23.25 -11.164 1 69.25 11 LEU B O 1
ATOM 2554 N N . PHE B 1 12 ? 22.922 24.828 -9.586 1 68.69 12 PHE B N 1
ATOM 2555 C CA . PHE B 1 12 ? 22.438 23.922 -8.555 1 68.69 12 PHE B CA 1
ATOM 2556 C C . PHE B 1 12 ? 20.984 23.531 -8.828 1 68.69 12 PHE B C 1
ATOM 2558 O O . PHE B 1 12 ? 20.656 22.344 -8.773 1 68.69 12 PHE B O 1
ATOM 2565 N N . LEU B 1 13 ? 20.297 24.469 -9.273 1 66.94 13 LEU B N 1
ATOM 2566 C CA . LEU B 1 13 ? 18.891 24.234 -9.57 1 66.94 13 LEU B CA 1
ATOM 2567 C C . LEU B 1 13 ? 18.734 23.312 -10.773 1 66.94 13 LEU B C 1
ATOM 2569 O O . LEU B 1 13 ? 17.906 22.391 -10.758 1 66.94 13 LEU B O 1
ATOM 2573 N N . TYR B 1 14 ? 19.484 23.578 -11.664 1 67 14 TYR B N 1
ATOM 2574 C CA . TYR B 1 14 ? 19.375 22.797 -12.883 1 67 14 TYR B CA 1
ATOM 2575 C C . TYR B 1 14 ? 19.812 21.344 -12.641 1 67 14 TYR B C 1
ATOM 2577 O O . TYR B 1 14 ? 19.297 20.422 -13.281 1 67 14 TYR B O 1
ATOM 2585 N N . SER B 1 15 ? 20.641 21.219 -11.688 1 71.12 15 SER B N 1
ATOM 2586 C CA . SER B 1 15 ? 21.125 19.859 -11.398 1 71.12 15 SER B CA 1
ATOM 2587 C C . SER B 1 15 ? 20.047 19.031 -10.703 1 71.12 15 SER B C 1
ATOM 2589 O O . SER B 1 15 ? 20.078 17.797 -10.742 1 71.12 15 SER B O 1
ATOM 2591 N N . LEU B 1 16 ? 19.094 19.75 -10.195 1 69.88 16 LEU B N 1
ATOM 2592 C CA . LEU B 1 16 ? 18.031 19.062 -9.461 1 69.88 16 LEU B CA 1
ATOM 2593 C C . LEU B 1 16 ? 16.859 18.734 -10.375 1 69.88 16 LEU B C 1
ATOM 2595 O O . LEU B 1 16 ? 16.078 17.828 -10.07 1 69.88 16 LEU B O 1
ATOM 2599 N N . LEU B 1 17 ? 16.828 19.422 -11.492 1 65.75 17 LEU B N 1
ATOM 2600 C CA . LEU B 1 17 ? 15.695 19.328 -12.414 1 65.75 17 LEU B CA 1
ATOM 2601 C C . LEU B 1 17 ? 15.555 17.922 -12.969 1 65.75 17 LEU B C 1
ATOM 2603 O O . LEU B 1 17 ? 14.453 17.375 -13.016 1 65.75 17 LEU B O 1
ATOM 2607 N N . PRO B 1 18 ? 16.625 17.359 -13.305 1 70.19 18 PRO B N 1
ATOM 2608 C CA . PRO B 1 18 ? 16.453 16.031 -13.898 1 70.19 18 PRO B CA 1
ATOM 2609 C C . PRO B 1 18 ? 15.836 15.031 -12.922 1 70.19 18 PRO B C 1
ATOM 2611 O O . PRO B 1 18 ? 15.047 14.18 -13.328 1 70.19 18 PRO B O 1
ATOM 2614 N N . PHE B 1 19 ? 16.078 15.25 -11.711 1 72.12 19 PHE B N 1
ATOM 2615 C CA . PHE B 1 19 ? 15.562 14.297 -10.734 1 72.12 19 PHE B CA 1
ATOM 2616 C C . PHE B 1 19 ? 14.062 14.477 -10.539 1 72.12 19 PHE B C 1
ATOM 2618 O O . PHE B 1 19 ? 13.328 13.5 -10.391 1 72.12 19 PHE B O 1
ATOM 2625 N N . GLY B 1 20 ? 13.672 15.711 -10.531 1 68.56 20 GLY B N 1
ATOM 2626 C CA . GLY B 1 20 ? 12.242 15.977 -10.398 1 68.56 20 GLY B CA 1
ATOM 2627 C C . GLY B 1 20 ? 11.445 15.562 -11.625 1 68.56 20 GLY B C 1
ATOM 2628 O O . GLY B 1 20 ? 10.344 15.023 -11.492 1 68.56 20 GLY B O 1
ATOM 2629 N N . GLY B 1 21 ? 11.977 15.625 -12.758 1 75.06 21 GLY B N 1
ATOM 2630 C CA . GLY B 1 21 ? 11.305 15.328 -14.016 1 75.06 21 GLY B CA 1
ATOM 2631 C C . GLY B 1 21 ? 11.219 13.844 -14.305 1 75.06 21 GLY B C 1
ATOM 2632 O O . GLY B 1 21 ? 10.289 13.383 -14.969 1 75.06 21 GLY B O 1
ATOM 2633 N N . ILE B 1 22 ? 12.031 13.102 -13.695 1 80.38 22 ILE B N 1
ATOM 2634 C CA . ILE B 1 22 ? 12.133 11.672 -13.977 1 80.38 22 ILE B CA 1
ATOM 2635 C C . ILE B 1 22 ? 10.875 10.961 -13.477 1 80.38 22 ILE B C 1
ATOM 2637 O O . ILE B 1 22 ? 10.336 10.086 -14.156 1 80.38 22 ILE B O 1
ATOM 2641 N N . ILE B 1 23 ? 10.398 11.398 -12.359 1 74.25 23 ILE B N 1
ATOM 2642 C CA . ILE B 1 23 ? 9.25 10.719 -11.781 1 74.25 23 ILE B CA 1
ATOM 2643 C C . ILE B 1 23 ? 8.008 10.969 -12.641 1 74.25 23 ILE B C 1
ATOM 2645 O O . ILE B 1 23 ? 7.211 10.055 -12.867 1 74.25 23 ILE B O 1
ATOM 2649 N N . LEU B 1 24 ? 7.883 12.195 -13.117 1 77.81 24 LEU B N 1
ATOM 2650 C CA . LEU B 1 24 ? 6.766 12.531 -13.992 1 77.81 24 LEU B CA 1
ATOM 2651 C C . LEU B 1 24 ? 6.863 11.773 -15.312 1 77.81 24 LEU B C 1
ATOM 2653 O O . LEU B 1 24 ? 5.855 11.305 -15.836 1 77.81 24 LEU B O 1
ATOM 2657 N N . ALA B 1 25 ? 8.039 11.688 -15.766 1 85.31 25 ALA B N 1
ATOM 2658 C CA . ALA B 1 25 ? 8.266 10.977 -17.016 1 85.31 25 ALA B CA 1
ATOM 2659 C C . ALA B 1 25 ? 7.926 9.5 -16.875 1 85.31 25 ALA B C 1
ATOM 2661 O O . ALA B 1 25 ? 7.359 8.898 -17.797 1 85.31 25 ALA B O 1
ATOM 2662 N N . LEU B 1 26 ? 8.258 8.969 -15.727 1 84.31 26 LEU B N 1
ATOM 2663 C CA . LEU B 1 26 ? 7.973 7.559 -15.477 1 84.31 26 LEU B CA 1
ATOM 2664 C C . LEU B 1 26 ? 6.469 7.309 -15.406 1 84.31 26 LEU B C 1
ATOM 2666 O O . LEU B 1 26 ? 5.98 6.289 -15.898 1 84.31 26 LEU B O 1
ATOM 2670 N N . PHE B 1 27 ? 5.785 8.258 -14.836 1 82.5 27 PHE B N 1
ATOM 2671 C CA . PHE B 1 27 ? 4.336 8.141 -14.766 1 82.5 27 PHE B CA 1
ATOM 2672 C C . PHE B 1 27 ? 3.717 8.172 -16.156 1 82.5 27 PHE B C 1
ATOM 2674 O O . PHE B 1 27 ? 2.828 7.379 -16.469 1 82.5 27 PHE B O 1
ATOM 2681 N N . ILE B 1 28 ? 4.168 9.102 -16.953 1 88.25 28 ILE B N 1
ATOM 2682 C CA . ILE B 1 28 ? 3.656 9.227 -18.312 1 88.25 28 ILE B CA 1
ATOM 2683 C C . ILE B 1 28 ? 3.969 7.961 -19.094 1 88.25 28 ILE B C 1
ATOM 2685 O O . ILE B 1 28 ? 3.125 7.465 -19.844 1 88.25 28 ILE B O 1
ATOM 2689 N N . LEU B 1 29 ? 5.133 7.461 -18.906 1 90.38 29 LEU B N 1
ATOM 2690 C CA . LEU B 1 29 ? 5.543 6.234 -19.594 1 90.38 29 LEU B CA 1
ATOM 2691 C C . LEU B 1 29 ? 4.676 5.059 -19.156 1 90.38 29 LEU B C 1
ATOM 2693 O O . LEU B 1 29 ? 4.316 4.211 -19.969 1 90.38 29 LEU B O 1
ATOM 2697 N N . LEU B 1 30 ? 4.422 5.02 -17.844 1 91.75 30 LEU B N 1
ATOM 2698 C CA . LEU B 1 30 ? 3.562 3.967 -17.328 1 91.75 30 LEU B CA 1
ATOM 2699 C C . LEU B 1 30 ? 2.182 4.02 -17.969 1 91.75 30 LEU B C 1
ATOM 2701 O O . LEU B 1 30 ? 1.675 2.998 -18.438 1 91.75 30 LEU B O 1
ATOM 2705 N N . PHE B 1 31 ? 1.601 5.191 -18.047 1 93.25 31 PHE B N 1
ATOM 2706 C CA . PHE B 1 31 ? 0.278 5.371 -18.641 1 93.25 31 PHE B CA 1
ATOM 2707 C C . PHE B 1 31 ? 0.29 5.012 -20.125 1 93.25 31 PHE B C 1
ATOM 2709 O O . PHE B 1 31 ? -0.601 4.309 -20.594 1 93.25 31 PHE B O 1
ATOM 2716 N N . LYS B 1 32 ? 1.24 5.488 -20.828 1 94.69 32 LYS B N 1
ATOM 2717 C CA . LYS B 1 32 ? 1.356 5.242 -22.266 1 94.69 32 LYS B CA 1
ATOM 2718 C C . LYS B 1 32 ? 1.49 3.75 -22.562 1 94.69 32 LYS B C 1
ATOM 2720 O O . LYS B 1 32 ? 0.848 3.23 -23.469 1 94.69 32 LYS B O 1
ATOM 2725 N N . THR B 1 33 ? 2.279 3.133 -21.797 1 95.06 33 THR B N 1
ATOM 2726 C CA . THR B 1 33 ? 2.512 1.706 -21.984 1 95.06 33 THR B CA 1
ATOM 2727 C C . THR B 1 33 ? 1.222 0.917 -21.781 1 95.06 33 THR B C 1
ATOM 2729 O O . THR B 1 33 ? 0.91 0.012 -22.547 1 95.06 33 THR B O 1
ATOM 2732 N N . LEU B 1 34 ? 0.543 1.239 -20.672 1 96.12 34 LEU B N 1
ATOM 2733 C CA . LEU B 1 34 ? -0.712 0.544 -20.422 1 96.12 34 LEU B CA 1
ATOM 2734 C C . LEU B 1 34 ? -1.715 0.79 -21.547 1 96.12 34 LEU B C 1
ATOM 2736 O O . LEU B 1 34 ? -2.402 -0.135 -21.984 1 96.12 34 LEU B O 1
ATOM 2740 N N . ALA B 1 35 ? -1.793 2.021 -22.031 1 96.5 35 ALA B N 1
ATOM 2741 C CA . ALA B 1 35 ? -2.73 2.383 -23.094 1 96.5 35 ALA B CA 1
ATOM 2742 C C . ALA B 1 35 ? -2.387 1.668 -24.406 1 96.5 35 ALA B C 1
ATOM 2744 O O . ALA B 1 35 ? -3.271 1.131 -25.078 1 96.5 35 ALA B O 1
ATOM 2745 N N . GLU B 1 36 ? -1.16 1.615 -24.734 1 96.88 36 GLU B N 1
ATOM 2746 C CA . GLU B 1 36 ? -0.719 1.01 -25.984 1 96.88 36 GLU B CA 1
ATOM 2747 C C . GLU B 1 36 ? -0.905 -0.504 -25.969 1 96.88 36 GLU B C 1
ATOM 2749 O O . GLU B 1 36 ? -1.356 -1.095 -26.953 1 96.88 36 GLU B O 1
ATOM 2754 N N . ASN B 1 37 ? -0.58 -1.138 -24.828 1 96.88 37 ASN B N 1
ATOM 2755 C CA . ASN B 1 37 ? -0.638 -2.594 -24.75 1 96.88 37 ASN B CA 1
ATOM 2756 C C . ASN B 1 37 ? -2.07 -3.086 -24.547 1 96.88 37 ASN B C 1
ATOM 2758 O O . ASN B 1 37 ? -2.354 -4.27 -24.75 1 96.88 37 ASN B O 1
ATOM 2762 N N . SER B 1 38 ? -2.936 -2.186 -24.125 1 97.25 38 SER B N 1
ATOM 2763 C CA . SER B 1 38 ? -4.336 -2.564 -23.969 1 97.25 38 SER B CA 1
ATOM 2764 C C . SER B 1 38 ? -5.113 -2.385 -25.266 1 97.25 38 SER B C 1
ATOM 2766 O O . SER B 1 38 ? -6.227 -2.893 -25.406 1 97.25 38 SER B O 1
ATOM 2768 N N . LEU B 1 39 ? -4.605 -1.751 -26.297 1 97 39 LEU B N 1
ATOM 2769 C CA . LEU B 1 39 ? -5.305 -1.37 -27.516 1 97 39 LEU B CA 1
ATOM 2770 C C . LEU B 1 39 ? -5.805 -2.602 -28.266 1 97 39 LEU B C 1
ATOM 2772 O O . LEU B 1 39 ? -6.938 -2.619 -28.75 1 97 39 LEU B O 1
ATOM 2776 N N . PRO B 1 40 ? -5.031 -3.676 -28.375 1 96.5 40 PRO B N 1
ATOM 2777 C CA . PRO B 1 40 ? -5.496 -4.84 -29.125 1 96.5 40 PRO B CA 1
ATOM 2778 C C . PRO B 1 40 ? -6.777 -5.441 -28.562 1 96.5 40 PRO B C 1
ATOM 2780 O O . PRO B 1 40 ? -7.652 -5.871 -29.312 1 96.5 40 PRO B O 1
ATOM 2783 N N . ILE B 1 41 ? -6.91 -5.461 -27.234 1 96.56 41 ILE B N 1
ATOM 2784 C CA . ILE B 1 41 ? -8.102 -6.062 -26.641 1 96.56 41 ILE B CA 1
ATOM 2785 C C . ILE B 1 41 ? -9.305 -5.148 -26.859 1 96.56 41 ILE B C 1
ATOM 2787 O O . ILE B 1 41 ? -10.422 -5.625 -27.062 1 96.56 41 ILE B O 1
ATOM 2791 N N . PHE B 1 42 ? -9.117 -3.863 -26.828 1 96.69 42 PHE B N 1
ATOM 2792 C CA . PHE B 1 42 ? -10.211 -2.918 -27.047 1 96.69 42 PHE B CA 1
ATOM 2793 C C . PHE B 1 42 ? -10.641 -2.908 -28.5 1 96.69 42 PHE B C 1
ATOM 2795 O O . PHE B 1 42 ? -11.82 -2.719 -28.812 1 96.69 42 PHE B O 1
ATOM 2802 N N . LEU B 1 43 ? -9.711 -3.084 -29.406 1 95.94 43 LEU B N 1
ATOM 2803 C CA . LEU B 1 43 ? -10.039 -3.135 -30.828 1 95.94 43 LEU B CA 1
ATOM 2804 C C . LEU B 1 43 ? -10.758 -4.43 -31.172 1 95.94 43 LEU B C 1
ATOM 2806 O O . LEU B 1 43 ? -11.672 -4.434 -32 1 95.94 43 LEU B O 1
ATOM 2810 N N . ARG B 1 44 ? -10.414 -5.449 -30.516 1 94.88 44 ARG B N 1
ATOM 2811 C CA . ARG B 1 44 ? -10.969 -6.766 -30.812 1 94.88 44 ARG B CA 1
ATOM 2812 C C . ARG B 1 44 ? -12.359 -6.922 -30.203 1 94.88 44 ARG B C 1
ATOM 2814 O O . ARG B 1 44 ? -13.281 -7.391 -30.859 1 94.88 44 ARG B O 1
ATOM 2821 N N . GLU B 1 45 ? -12.508 -6.551 -28.953 1 95.69 45 GLU B N 1
ATOM 2822 C CA . GLU B 1 45 ? -13.742 -6.852 -28.219 1 95.69 45 GLU B CA 1
ATOM 2823 C C . GLU B 1 45 ? -14.555 -5.582 -27.969 1 95.69 45 GLU B C 1
ATOM 2825 O O . GLU B 1 45 ? -15.742 -5.652 -27.641 1 95.69 45 GLU B O 1
ATOM 2830 N N . GLY B 1 46 ? -13.93 -4.406 -28.109 1 94.94 46 GLY B N 1
ATOM 2831 C CA . GLY B 1 46 ? -14.617 -3.145 -27.891 1 94.94 46 GLY B CA 1
ATOM 2832 C C . GLY B 1 46 ? -15.203 -3.023 -26.484 1 94.94 46 GLY B C 1
ATOM 2833 O O . GLY B 1 46 ? -14.516 -3.293 -25.5 1 94.94 46 GLY B O 1
ATOM 2834 N N . ILE B 1 47 ? -16.484 -2.691 -26.422 1 95.06 47 ILE B N 1
ATOM 2835 C CA . ILE B 1 47 ? -17.156 -2.43 -25.156 1 95.06 47 ILE B CA 1
ATOM 2836 C C . ILE B 1 47 ? -17.453 -3.748 -24.453 1 95.06 47 ILE B C 1
ATOM 2838 O O . ILE B 1 47 ? -17.656 -3.77 -23.234 1 95.06 47 ILE B O 1
ATOM 2842 N N . HIS B 1 48 ? -17.453 -4.777 -25.172 1 95.56 48 HIS B N 1
ATOM 2843 C CA . HIS B 1 48 ? -17.734 -6.09 -24.594 1 95.56 48 HIS B CA 1
ATOM 2844 C C . HIS B 1 48 ? -16.641 -6.512 -23.625 1 95.56 48 HIS B C 1
ATOM 2846 O O . HIS B 1 48 ? -16.891 -7.344 -22.734 1 95.56 48 HIS B O 1
ATOM 2852 N N . PHE B 1 49 ? -15.477 -5.961 -23.797 1 97.12 49 PHE B N 1
ATOM 2853 C CA . PHE B 1 49 ? -14.406 -6.238 -22.844 1 97.12 49 PHE B CA 1
ATOM 2854 C C . PHE B 1 49 ? -14.812 -5.812 -21.438 1 97.12 49 PHE B C 1
ATOM 2856 O O . PHE B 1 49 ? -14.492 -6.492 -20.453 1 97.12 49 PHE B O 1
ATOM 2863 N N . ILE B 1 50 ? -15.578 -4.73 -21.328 1 96.44 50 ILE B N 1
ATOM 2864 C CA . ILE B 1 50 ? -15.969 -4.164 -20.047 1 96.44 50 ILE B CA 1
ATOM 2865 C C . ILE B 1 50 ? -17.281 -4.781 -19.594 1 96.44 50 ILE B C 1
ATOM 2867 O O . ILE B 1 50 ? -17.469 -5.055 -18.391 1 96.44 50 ILE B O 1
ATOM 2871 N N . LEU B 1 51 ? -18.141 -5.137 -20.516 1 95.62 51 LEU B N 1
ATOM 2872 C CA . LEU B 1 51 ? -19.516 -5.469 -20.172 1 95.62 51 LEU B CA 1
ATOM 2873 C C . LEU B 1 51 ? -19.703 -6.98 -20.078 1 95.62 51 LEU B C 1
ATOM 2875 O O . LEU B 1 51 ? -20.688 -7.457 -19.516 1 95.62 51 LEU B O 1
ATOM 2879 N N . SER B 1 52 ? -18.75 -7.707 -20.578 1 94.56 52 SER B N 1
ATOM 2880 C CA . SER B 1 52 ? -18.891 -9.156 -20.562 1 94.56 52 SER B CA 1
ATOM 2881 C C . SER B 1 52 ? -18.203 -9.766 -19.344 1 94.56 52 SER B C 1
ATOM 2883 O O . SER B 1 52 ? -17.297 -9.156 -18.781 1 94.56 52 SER B O 1
ATOM 2885 N N . ASN B 1 53 ? -18.688 -10.945 -18.953 1 93.69 53 ASN B N 1
ATOM 2886 C CA . ASN B 1 53 ? -18.125 -11.664 -17.828 1 93.69 53 ASN B CA 1
ATOM 2887 C C . ASN B 1 53 ? -17.484 -12.977 -18.25 1 93.69 53 ASN B C 1
ATOM 2889 O O . ASN B 1 53 ? -17.234 -13.859 -17.422 1 93.69 53 ASN B O 1
ATOM 2893 N N . GLU B 1 54 ? -17.125 -13.031 -19.438 1 92.94 54 GLU B N 1
ATOM 2894 C CA . GLU B 1 54 ? -16.531 -14.258 -19.938 1 92.94 54 GLU B CA 1
ATOM 2895 C C . GLU B 1 54 ? -15 -14.172 -19.938 1 92.94 54 GLU B C 1
ATOM 2897 O O . GLU B 1 54 ? -14.438 -13.133 -20.297 1 92.94 54 GLU B O 1
ATOM 2902 N N . TRP B 1 55 ? -14.359 -15.188 -19.406 1 95.12 55 TRP B N 1
ATOM 2903 C CA . TRP B 1 55 ? -12.914 -15.352 -19.438 1 95.12 55 TRP B CA 1
ATOM 2904 C C . TRP B 1 55 ? -12.531 -16.703 -20.031 1 95.12 55 TRP B C 1
ATOM 2906 O O . TRP B 1 55 ? -12.453 -17.703 -19.312 1 95.12 55 TRP B O 1
ATOM 2916 N N . LYS B 1 56 ? -12.281 -16.703 -21.312 1 94.44 56 LYS B N 1
ATOM 2917 C CA . LYS B 1 56 ? -12.039 -17.938 -22.047 1 94.44 56 LYS B CA 1
ATOM 2918 C C . LYS B 1 56 ? -10.664 -17.938 -22.719 1 94.44 56 LYS B C 1
ATOM 2920 O O . LYS B 1 56 ? -10.531 -17.516 -23.859 1 94.44 56 LYS B O 1
ATOM 2925 N N . PRO B 1 57 ? -9.742 -18.453 -22.016 1 92.75 57 PRO B N 1
ATOM 2926 C CA . PRO B 1 57 ? -8.422 -18.594 -22.625 1 92.75 57 PRO B CA 1
ATOM 2927 C C . PRO B 1 57 ? -8.344 -19.781 -23.578 1 92.75 57 PRO B C 1
ATOM 2929 O O . PRO B 1 57 ? -9.062 -20.766 -23.406 1 92.75 57 PRO B O 1
ATOM 2932 N N . SER B 1 58 ? -7.609 -19.672 -24.672 1 89.12 58 SER B N 1
ATOM 2933 C CA . SER B 1 58 ? -7.328 -20.75 -25.594 1 89.12 58 SER B CA 1
ATOM 2934 C C . SER B 1 58 ? -5.871 -20.734 -26.047 1 89.12 58 SER B C 1
ATOM 2936 O O . SER B 1 58 ? -5.434 -19.812 -26.719 1 89.12 58 SER B O 1
ATOM 2938 N N . GLU B 1 59 ? -5.172 -21.781 -25.734 1 87.06 59 GLU B N 1
ATOM 2939 C CA . GLU B 1 59 ? -3.758 -21.844 -26.078 1 87.06 59 GLU B CA 1
ATOM 2940 C C . GLU B 1 59 ? -3.566 -22.156 -27.562 1 87.06 59 GLU B C 1
ATOM 2942 O O . GLU B 1 59 ? -2.615 -21.672 -28.188 1 87.06 59 GLU B O 1
ATOM 2947 N N . THR B 1 60 ? -4.469 -22.844 -28.094 1 87.19 60 THR B N 1
ATOM 2948 C CA . THR B 1 60 ? -4.289 -23.406 -29.438 1 87.19 60 THR B CA 1
ATOM 2949 C C . THR B 1 60 ? -4.805 -22.453 -30.5 1 87.19 60 THR B C 1
ATOM 2951 O O . THR B 1 60 ? -4.238 -22.375 -31.594 1 87.19 60 THR B O 1
ATOM 2954 N N . ASN B 1 61 ? -5.891 -21.734 -30.172 1 90.38 61 ASN B N 1
ATOM 2955 C CA . ASN B 1 61 ? -6.523 -20.891 -31.188 1 90.38 61 ASN B CA 1
ATOM 2956 C C . ASN B 1 61 ? -6.844 -19.5 -30.625 1 90.38 61 ASN B C 1
ATOM 2958 O O . ASN B 1 61 ? -7.859 -19.312 -29.953 1 90.38 61 ASN B O 1
ATOM 2962 N N . PRO B 1 62 ? -6.094 -18.609 -31.047 1 89.12 62 PRO B N 1
ATOM 2963 C CA . PRO B 1 62 ? -6.293 -17.234 -30.562 1 89.12 62 PRO B CA 1
ATOM 2964 C C . PRO B 1 62 ? -7.684 -16.703 -30.875 1 89.12 62 PRO B C 1
ATOM 2966 O O . PRO B 1 62 ? -8.188 -15.836 -30.172 1 89.12 62 PRO B O 1
ATOM 2969 N N . SER B 1 63 ? -8.258 -17.156 -31.875 1 89.5 63 SER B N 1
ATOM 2970 C CA . SER B 1 63 ? -9.57 -16.672 -32.281 1 89.5 63 SER B CA 1
ATOM 2971 C C . SER B 1 63 ? -10.641 -17.094 -31.281 1 89.5 63 SER B C 1
ATOM 2973 O O . SER B 1 63 ? -11.719 -16.484 -31.219 1 89.5 63 SER B O 1
ATOM 2975 N N . LEU B 1 64 ? -10.359 -18.078 -30.484 1 91 64 LEU B N 1
ATOM 2976 C CA . LEU B 1 64 ? -11.328 -18.609 -29.516 1 91 64 LEU B CA 1
ATOM 2977 C C . LEU B 1 64 ? -11.18 -17.906 -28.172 1 91 64 LEU B C 1
ATOM 2979 O O . LEU B 1 64 ? -12.016 -18.094 -27.281 1 91 64 LEU B O 1
ATOM 2983 N N . GLU B 1 65 ? -10.18 -17.125 -28.062 1 94.19 65 GLU B N 1
ATOM 2984 C CA . GLU B 1 65 ? -9.984 -16.391 -26.812 1 94.19 65 GLU B CA 1
ATOM 2985 C C . GLU B 1 65 ? -11.023 -15.289 -26.656 1 94.19 65 GLU B C 1
ATOM 2987 O O . GLU B 1 65 ? -11.391 -14.633 -27.625 1 94.19 65 GLU B O 1
ATOM 2992 N N . TYR B 1 66 ? -11.555 -15.141 -25.484 1 94.19 66 TYR B N 1
ATOM 2993 C CA . TYR B 1 66 ? -12.484 -14.078 -25.156 1 94.19 66 TYR B CA 1
ATOM 2994 C C . TYR B 1 66 ? -12.328 -13.648 -23.703 1 94.19 66 TYR B C 1
ATOM 2996 O O . TYR B 1 66 ? -12.289 -14.492 -22.797 1 94.19 66 TYR B O 1
ATOM 3004 N N . TYR B 1 67 ? -12.188 -12.32 -23.562 1 96.31 67 TYR B N 1
ATOM 3005 C CA . TYR B 1 67 ? -11.93 -11.812 -22.219 1 96.31 67 TYR B CA 1
ATOM 3006 C C . TYR B 1 67 ? -12.906 -10.695 -21.859 1 96.31 67 TYR B C 1
ATOM 3008 O O . TYR B 1 67 ? -13.031 -9.711 -22.594 1 96.31 67 TYR B O 1
ATOM 3016 N N . GLY B 1 68 ? -13.625 -10.852 -20.797 1 96.44 68 GLY B N 1
ATOM 3017 C CA . GLY B 1 68 ? -14.484 -9.836 -20.203 1 96.44 68 GLY B CA 1
ATOM 3018 C C . GLY B 1 68 ? -14.18 -9.586 -18.734 1 96.44 68 GLY B C 1
ATOM 3019 O O . GLY B 1 68 ? -13.906 -10.523 -17.984 1 96.44 68 GLY B O 1
ATOM 3020 N N . ILE B 1 69 ? -14.242 -8.297 -18.328 1 97.44 69 ILE B N 1
ATOM 3021 C CA . ILE B 1 69 ? -13.781 -8 -16.969 1 97.44 69 ILE B CA 1
ATOM 3022 C C . ILE B 1 69 ? -14.93 -7.406 -16.156 1 97.44 69 ILE B C 1
ATOM 3024 O O . ILE B 1 69 ? -14.695 -6.66 -15.203 1 97.44 69 ILE B O 1
ATOM 3028 N N . LEU B 1 70 ? -16.172 -7.684 -16.453 1 97.38 70 LEU B N 1
ATOM 3029 C CA . LEU B 1 70 ? -17.312 -7.16 -15.719 1 97.38 70 LEU B CA 1
ATOM 3030 C C . LEU B 1 70 ? -17.297 -7.652 -14.273 1 97.38 70 LEU B C 1
ATOM 3032 O O . LEU B 1 70 ? -17.5 -6.871 -13.344 1 97.38 70 LEU B O 1
ATOM 3036 N N . SER B 1 71 ? -17.094 -8.945 -14.07 1 97 71 SER B N 1
ATOM 3037 C CA . SER B 1 71 ? -17.062 -9.508 -12.727 1 97 71 SER B CA 1
ATOM 3038 C C . SER B 1 71 ? -15.969 -8.867 -11.883 1 97 71 SER B C 1
ATOM 3040 O O . SER B 1 71 ? -16.219 -8.438 -10.758 1 97 71 SER B O 1
ATOM 3042 N N . PRO B 1 72 ? -14.727 -8.758 -12.453 1 97.81 72 PRO B N 1
ATOM 3043 C CA . PRO B 1 72 ? -13.672 -8.086 -11.695 1 97.81 72 PRO B CA 1
ATOM 3044 C C . PRO B 1 72 ? -14 -6.625 -11.391 1 97.81 72 PRO B C 1
ATOM 3046 O O . PRO B 1 72 ? -13.641 -6.109 -10.336 1 97.81 72 PRO B O 1
ATOM 3049 N N . ILE B 1 73 ? -14.664 -5.93 -12.273 1 97.75 73 ILE B N 1
ATOM 3050 C CA . ILE B 1 73 ? -15.07 -4.547 -12.055 1 97.75 73 ILE B CA 1
ATOM 3051 C C . ILE B 1 73 ? -16.062 -4.477 -10.906 1 97.75 73 ILE B C 1
ATOM 3053 O O . ILE B 1 73 ? -15.898 -3.688 -9.969 1 97.75 73 ILE B O 1
ATOM 3057 N N . VAL B 1 74 ? -17.062 -5.316 -10.953 1 97.19 74 VAL B N 1
ATOM 3058 C CA . VAL B 1 74 ? -18.094 -5.344 -9.922 1 97.19 74 VAL B CA 1
ATOM 3059 C C . VAL B 1 74 ? -17.484 -5.742 -8.586 1 97.19 74 VAL B C 1
ATOM 3061 O O . VAL B 1 74 ? -17.797 -5.156 -7.551 1 97.19 74 VAL B O 1
ATOM 3064 N N . GLY B 1 75 ? -16.625 -6.75 -8.633 1 97.62 75 GLY B N 1
ATOM 3065 C CA . GLY B 1 75 ? -15.945 -7.152 -7.414 1 97.62 75 GLY B CA 1
ATOM 3066 C C . GLY B 1 75 ? -15.117 -6.039 -6.797 1 97.62 75 GLY B C 1
ATOM 3067 O O . GLY B 1 75 ? -15.102 -5.883 -5.574 1 97.62 75 GLY B O 1
ATOM 3068 N N . THR B 1 76 ? -14.453 -5.246 -7.629 1 98.12 76 THR B N 1
ATOM 3069 C CA . THR B 1 76 ? -13.664 -4.109 -7.156 1 98.12 76 THR B CA 1
ATOM 3070 C C . THR B 1 76 ? -14.562 -3.072 -6.488 1 98.12 76 THR B C 1
ATOM 3072 O O . THR B 1 76 ? -14.25 -2.576 -5.406 1 98.12 76 THR B O 1
ATOM 3075 N N . ILE B 1 77 ? -15.648 -2.795 -7.086 1 97.62 77 ILE B N 1
ATOM 3076 C CA . ILE B 1 77 ? -16.578 -1.804 -6.562 1 97.62 77 ILE B CA 1
ATOM 3077 C C . ILE B 1 77 ? -17.188 -2.309 -5.258 1 97.62 77 ILE B C 1
ATOM 3079 O O . ILE B 1 77 ? -17.219 -1.586 -4.258 1 97.62 77 ILE B O 1
ATOM 3083 N N . TYR B 1 78 ? -17.625 -3.549 -5.215 1 97.88 78 TYR B N 1
ATOM 3084 C CA . TYR B 1 78 ? -18.281 -4.121 -4.047 1 97.88 78 TYR B CA 1
ATOM 3085 C C . TYR B 1 78 ? -17.344 -4.152 -2.848 1 97.88 78 TYR B C 1
ATOM 3087 O O . TYR B 1 78 ? -17.703 -3.711 -1.755 1 97.88 78 TYR B O 1
ATOM 3095 N N . THR B 1 79 ? -16.188 -4.684 -3.059 1 98.38 79 THR B N 1
ATOM 3096 C CA . THR B 1 79 ? -15.258 -4.824 -1.939 1 98.38 79 THR B CA 1
ATOM 3097 C C . THR B 1 79 ? -14.852 -3.455 -1.4 1 98.38 79 THR B C 1
ATOM 3099 O O . THR B 1 79 ? -14.758 -3.266 -0.186 1 98.38 79 THR B O 1
ATOM 3102 N N . SER B 1 80 ? -14.625 -2.48 -2.305 1 98.44 80 SER B N 1
ATOM 3103 C CA . SER B 1 80 ? -14.25 -1.137 -1.875 1 98.44 80 SER B CA 1
ATOM 3104 C C . SER B 1 80 ? -15.383 -0.459 -1.116 1 98.44 80 SER B C 1
ATOM 3106 O O . SER B 1 80 ? -15.148 0.232 -0.123 1 98.44 80 SER B O 1
ATOM 3108 N N . LEU B 1 81 ? -16.594 -0.652 -1.572 1 98.19 81 LEU B N 1
ATOM 3109 C CA . LEU B 1 81 ? -17.75 -0.049 -0.906 1 98.19 81 LEU B CA 1
ATOM 3110 C C . LEU B 1 81 ? -17.953 -0.654 0.479 1 98.19 81 LEU B C 1
ATOM 3112 O O . LEU B 1 81 ? -18.219 0.066 1.441 1 98.19 81 LEU B O 1
ATOM 3116 N N . ILE B 1 82 ? -17.859 -1.953 0.578 1 98.25 82 ILE B N 1
ATOM 3117 C CA . ILE B 1 82 ? -17.969 -2.613 1.874 1 98.25 82 ILE B CA 1
ATOM 3118 C C . ILE B 1 82 ? -16.906 -2.074 2.818 1 98.25 82 ILE B C 1
ATOM 3120 O O . ILE B 1 82 ? -17.188 -1.759 3.977 1 98.25 82 ILE B O 1
ATOM 3124 N N . ALA B 1 83 ? -15.68 -1.992 2.287 1 98.5 83 ALA B N 1
ATOM 3125 C CA . ALA B 1 83 ? -14.562 -1.49 3.082 1 98.5 83 ALA B CA 1
ATOM 3126 C C . ALA B 1 83 ? -14.859 -0.094 3.621 1 98.5 83 ALA B C 1
ATOM 3128 O 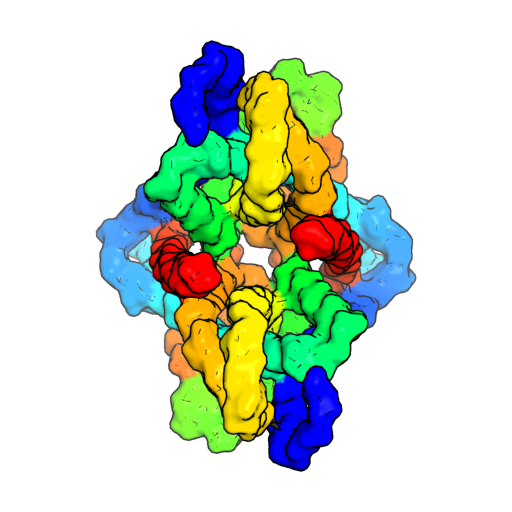O . ALA B 1 83 ? -14.633 0.181 4.805 1 98.5 83 ALA B O 1
ATOM 3129 N N . LEU B 1 84 ? -15.406 0.771 2.791 1 98.25 84 LEU B N 1
ATOM 3130 C CA . LEU B 1 84 ? -15.664 2.154 3.176 1 98.25 84 LEU B CA 1
ATOM 3131 C C . LEU B 1 84 ? -16.797 2.232 4.191 1 98.25 84 LEU B C 1
ATOM 3133 O O . LEU B 1 84 ? -16.734 3.023 5.137 1 98.25 84 LEU B O 1
ATOM 3137 N N . ILE B 1 85 ? -17.812 1.46 3.969 1 97.69 85 ILE B N 1
ATOM 3138 C CA . ILE B 1 85 ? -18.984 1.464 4.844 1 97.69 85 ILE B CA 1
ATOM 3139 C C . ILE B 1 85 ? -18.562 1.069 6.262 1 97.69 85 ILE B C 1
ATOM 3141 O O . ILE B 1 85 ? -19.078 1.623 7.238 1 97.69 85 ILE B O 1
ATOM 3145 N N . ILE B 1 86 ? -17.641 0.193 6.355 1 95.75 86 ILE B N 1
ATOM 3146 C CA . ILE B 1 86 ? -17.203 -0.288 7.66 1 95.75 86 ILE B CA 1
ATOM 3147 C C . ILE B 1 86 ? -16.125 0.642 8.211 1 95.75 86 ILE B C 1
ATOM 3149 O O . ILE B 1 86 ? -16.172 1.022 9.383 1 95.75 86 ILE B O 1
ATOM 3153 N N . ALA B 1 87 ? -15.18 1.076 7.406 1 96.12 87 ALA B N 1
ATOM 3154 C CA . ALA B 1 87 ? -14.008 1.83 7.84 1 96.12 87 ALA B CA 1
ATOM 3155 C C . ALA B 1 87 ? -14.383 3.246 8.258 1 96.12 87 ALA B C 1
ATOM 3157 O O . ALA B 1 87 ? -13.781 3.816 9.172 1 96.12 87 ALA B O 1
ATOM 3158 N N . LEU B 1 88 ? -15.383 3.848 7.602 1 95.62 88 LEU B N 1
ATOM 3159 C CA . LEU B 1 88 ? -15.703 5.254 7.828 1 95.62 88 LEU B CA 1
ATOM 3160 C C . LEU B 1 88 ? -16.219 5.469 9.242 1 95.62 88 LEU B C 1
ATOM 3162 O O . LEU B 1 88 ? -15.711 6.316 9.977 1 95.62 88 LEU B O 1
ATOM 3166 N N . PRO B 1 89 ? -17.266 4.719 9.664 1 93.06 89 PRO B N 1
ATOM 3167 C CA . PRO B 1 89 ? -17.719 4.914 11.047 1 93.06 89 PRO B CA 1
ATOM 3168 C C . PRO B 1 89 ? -16.641 4.586 12.078 1 93.06 89 PRO B C 1
ATOM 3170 O O . PRO B 1 89 ? -16.547 5.266 13.102 1 93.06 89 PRO B O 1
ATOM 3173 N N . LEU B 1 90 ? -15.859 3.574 11.812 1 93.06 90 LEU B N 1
ATOM 3174 C CA . LEU B 1 90 ? -14.781 3.223 12.727 1 93.06 90 LEU B CA 1
ATOM 3175 C C . LEU B 1 90 ? -13.766 4.355 12.828 1 93.06 90 LEU B C 1
ATOM 3177 O O . LEU B 1 90 ? -13.305 4.684 13.922 1 93.06 90 LEU B O 1
ATOM 3181 N N . SER B 1 91 ? -13.422 4.914 11.703 1 95 91 SER B N 1
ATOM 3182 C CA . SER B 1 91 ? -12.422 5.977 11.648 1 95 91 SER B CA 1
ATOM 3183 C C . SER B 1 91 ? -12.922 7.238 12.344 1 95 91 SER B C 1
ATOM 3185 O O . SER B 1 91 ? -12.156 7.918 13.031 1 95 91 SER B O 1
ATOM 3187 N N . ILE B 1 92 ? -14.172 7.582 12.117 1 93.38 92 ILE B N 1
ATOM 3188 C CA . ILE B 1 92 ? -14.758 8.742 12.781 1 93.38 92 ILE B CA 1
ATOM 3189 C C . ILE B 1 92 ? -14.773 8.531 14.289 1 93.38 92 ILE B C 1
ATOM 3191 O O . ILE B 1 92 ? -14.383 9.414 15.055 1 93.38 92 ILE B O 1
ATOM 3195 N N . ALA B 1 93 ? -15.219 7.352 14.688 1 91.19 93 ALA B N 1
ATOM 3196 C CA . ALA B 1 93 ? -15.25 7.027 16.109 1 91.19 93 ALA B CA 1
ATOM 3197 C C . ALA B 1 93 ? -13.859 7.105 16.734 1 91.19 93 ALA B C 1
ATOM 3199 O O . ALA B 1 93 ? -13.688 7.641 17.828 1 91.19 93 ALA B O 1
ATOM 3200 N N . LEU B 1 94 ? -12.891 6.586 16.031 1 91.12 94 LEU B N 1
ATOM 3201 C CA . LEU B 1 94 ? -11.516 6.602 16.516 1 91.12 94 LEU B CA 1
ATOM 3202 C C . LEU B 1 94 ? -10.992 8.031 16.609 1 91.12 94 LEU B C 1
ATOM 3204 O O . LEU B 1 94 ? -10.266 8.367 17.562 1 91.12 94 LEU B O 1
ATOM 3208 N N . THR B 1 95 ? -11.289 8.812 15.633 1 93.31 95 THR B N 1
ATOM 3209 C CA . THR B 1 95 ? -10.867 10.203 15.633 1 93.31 95 THR B CA 1
ATOM 3210 C C . THR B 1 95 ? -11.422 10.945 16.844 1 93.31 95 THR B C 1
ATOM 3212 O O . THR B 1 95 ? -10.688 11.648 17.531 1 93.31 95 THR B O 1
ATOM 3215 N N . ILE B 1 96 ? -12.703 10.781 17.109 1 91 96 ILE B N 1
ATOM 3216 C CA . ILE B 1 96 ? -13.344 11.445 18.234 1 91 96 ILE B CA 1
ATOM 3217 C C . ILE B 1 96 ? -12.781 10.906 19.547 1 91 96 ILE B C 1
ATOM 3219 O O . ILE B 1 96 ? -12.5 11.68 20.469 1 91 96 ILE B O 1
ATOM 3223 N N . PHE B 1 97 ? -12.617 9.625 19.594 1 87.94 97 PHE B N 1
ATOM 3224 C CA . PHE B 1 97 ? -12.086 8.992 20.797 1 87.94 97 PHE B CA 1
ATOM 3225 C C . PHE B 1 97 ? -10.695 9.516 21.125 1 87.94 97 PHE B C 1
ATOM 3227 O O . PHE B 1 97 ? -10.422 9.898 22.266 1 87.94 97 PHE B O 1
ATOM 3234 N N . ILE B 1 98 ? -9.859 9.602 20.203 1 89.19 98 ILE B N 1
ATOM 3235 C CA . ILE B 1 98 ? -8.461 9.992 20.375 1 89.19 98 ILE B CA 1
ATOM 3236 C C . ILE B 1 98 ? -8.391 11.477 20.734 1 89.19 98 ILE B C 1
ATOM 3238 O O . ILE B 1 98 ? -7.652 11.867 21.641 1 89.19 98 ILE B O 1
ATOM 3242 N N . ASN B 1 99 ? -9.195 12.336 20.078 1 89.88 99 ASN B N 1
ATOM 3243 C CA . ASN B 1 99 ? -9.031 13.781 20.188 1 89.88 99 ASN B CA 1
ATOM 3244 C C . ASN B 1 99 ? -9.852 14.359 21.328 1 89.88 99 ASN B C 1
ATOM 3246 O O . ASN B 1 99 ? -9.484 15.375 21.922 1 89.88 99 ASN B O 1
ATOM 3250 N N . GLU B 1 100 ? -10.922 13.719 21.672 1 87.12 100 GLU B N 1
ATOM 3251 C CA . GLU B 1 100 ? -11.812 14.352 22.625 1 87.12 100 GLU B CA 1
ATOM 3252 C C . GLU B 1 100 ? -11.812 13.602 23.953 1 87.12 100 GLU B C 1
ATOM 3254 O O . GLU B 1 100 ? -12.148 14.164 25 1 87.12 100 GLU B O 1
ATOM 3259 N N . PHE B 1 101 ? -11.375 12.367 23.922 1 83.62 101 PHE B N 1
ATOM 3260 C CA . PHE B 1 101 ? -11.641 11.617 25.141 1 83.62 101 PHE B CA 1
ATOM 3261 C C . PHE B 1 101 ? -10.336 11.125 25.766 1 83.62 101 PHE B C 1
ATOM 3263 O O . PHE B 1 101 ? -10.297 10.812 26.969 1 83.62 101 PHE B O 1
ATOM 3270 N N . LEU B 1 102 ? -9.414 10.984 25 1 84.94 102 LEU B N 1
ATOM 3271 C CA . LEU B 1 102 ? -8.156 10.492 25.547 1 84.94 102 LEU B CA 1
ATOM 3272 C C . LEU B 1 102 ? -7.348 11.633 26.156 1 84.94 102 LEU B C 1
ATOM 3274 O O . LEU B 1 102 ? -7.309 12.734 25.609 1 84.94 102 LEU B O 1
ATOM 3278 N N . PRO B 1 103 ? -6.766 11.25 27.344 1 87.06 103 PRO B N 1
ATOM 3279 C CA . PRO B 1 103 ? -5.836 12.242 27.875 1 87.06 103 PRO B CA 1
ATOM 3280 C C . PRO B 1 103 ? -4.59 12.422 27.016 1 87.06 103 PRO B C 1
ATOM 3282 O O . PRO B 1 103 ? -4.27 11.555 26.203 1 87.06 103 PRO B O 1
ATOM 3285 N N . TYR B 1 104 ? -3.873 13.508 27.219 1 82.25 104 TYR B N 1
ATOM 3286 C CA . TYR B 1 104 ? -2.76 13.938 26.375 1 82.25 104 TYR B CA 1
ATOM 3287 C C . TYR B 1 104 ? -1.665 12.883 26.344 1 82.25 104 TYR B C 1
ATOM 3289 O O . TYR B 1 104 ? -1.1 12.602 25.281 1 82.25 104 TYR B O 1
ATOM 3297 N N . ASN B 1 105 ? -1.421 12.203 27.422 1 82.94 105 ASN B N 1
ATOM 3298 C CA . ASN B 1 105 ? -0.314 11.258 27.5 1 82.94 105 ASN B CA 1
ATOM 3299 C C . ASN B 1 105 ? -0.62 9.969 26.734 1 82.94 105 ASN B C 1
ATOM 3301 O O . ASN B 1 105 ? 0.296 9.273 26.297 1 82.94 105 ASN B O 1
ATOM 3305 N N . VAL B 1 106 ? -1.902 9.68 26.562 1 87.31 106 VAL B N 1
ATOM 3306 C CA . VAL B 1 106 ? -2.307 8.43 25.922 1 87.31 106 VAL B CA 1
ATOM 3307 C C . VAL B 1 106 ? -2.652 8.688 24.469 1 87.31 106 VAL B C 1
ATOM 3309 O O . VAL B 1 106 ? -2.617 7.77 23.641 1 87.31 106 VAL B O 1
ATOM 3312 N N . LYS B 1 107 ? -2.932 9.938 24.172 1 88.19 107 LYS B N 1
ATOM 3313 C CA . LYS B 1 107 ? -3.324 10.336 22.812 1 88.19 107 LYS B CA 1
ATOM 3314 C C . LYS B 1 107 ? -2.246 9.977 21.797 1 88.19 107 LYS B C 1
ATOM 3316 O O . LYS B 1 107 ? -2.537 9.375 20.766 1 88.19 107 LYS B O 1
ATOM 3321 N N . ASP B 1 108 ? -1.021 10.242 22.156 1 85.69 108 ASP B N 1
ATOM 3322 C CA . ASP B 1 108 ? 0.099 10.008 21.25 1 85.69 108 ASP B CA 1
ATOM 3323 C C . ASP B 1 108 ? 0.298 8.516 21 1 85.69 108 ASP B C 1
ATOM 3325 O O . ASP B 1 108 ? 0.664 8.117 19.891 1 85.69 108 ASP B O 1
ATOM 3329 N N . LEU B 1 109 ? 0.082 7.773 22 1 84.12 109 LEU B N 1
ATOM 3330 C CA . LEU B 1 109 ? 0.222 6.328 21.875 1 84.12 109 LEU B CA 1
ATOM 3331 C C . LEU B 1 109 ? -0.761 5.781 20.844 1 84.12 109 LEU B C 1
ATOM 3333 O O . LEU B 1 109 ? -0.385 4.977 19.984 1 84.12 109 LEU B O 1
ATOM 3337 N N . PHE B 1 110 ? -2.014 6.223 20.891 1 85.88 110 PHE B N 1
ATOM 3338 C CA . PHE B 1 110 ? -3.033 5.73 19.969 1 85.88 110 PHE B CA 1
ATOM 3339 C C . PHE B 1 110 ? -2.789 6.25 18.562 1 85.88 110 PHE B C 1
ATOM 3341 O O . PHE B 1 110 ? -3.018 5.535 17.578 1 85.88 110 PHE B O 1
ATOM 3348 N N . ILE B 1 111 ? -2.318 7.465 18.5 1 88.88 111 ILE B N 1
ATOM 3349 C CA . ILE B 1 111 ? -1.97 8.023 17.203 1 88.88 111 ILE B CA 1
ATOM 3350 C C . ILE B 1 111 ? -0.876 7.184 16.547 1 88.88 111 ILE B C 1
ATOM 3352 O O . ILE B 1 111 ? -0.994 6.793 15.383 1 88.88 111 ILE B O 1
ATOM 3356 N N . ASN B 1 112 ? 0.102 6.84 17.344 1 86.69 112 ASN B N 1
ATOM 3357 C CA . ASN B 1 112 ? 1.213 6.035 16.859 1 86.69 112 ASN B CA 1
ATOM 3358 C C . ASN B 1 112 ? 0.758 4.629 16.469 1 86.69 112 ASN B C 1
ATOM 3360 O O . ASN B 1 112 ? 1.229 4.07 15.477 1 86.69 112 ASN B O 1
ATOM 3364 N N . LEU B 1 113 ? -0.091 4.098 17.234 1 86.44 113 LEU B N 1
ATOM 3365 C CA . LEU B 1 113 ? -0.592 2.76 16.953 1 86.44 113 LEU B CA 1
ATOM 3366 C C . LEU B 1 113 ? -1.33 2.729 15.617 1 86.44 113 LEU B C 1
ATOM 3368 O O . LEU B 1 113 ? -1.155 1.798 14.828 1 86.44 113 LEU B O 1
ATOM 3372 N N . VAL B 1 114 ? -2.145 3.738 15.406 1 89 114 VAL B N 1
ATOM 3373 C CA . VAL B 1 114 ? -2.885 3.85 14.148 1 89 114 VAL B CA 1
ATOM 3374 C C . VAL B 1 114 ? -1.908 3.961 12.984 1 89 114 VAL B C 1
ATOM 3376 O O . VAL B 1 114 ? -2.084 3.305 11.953 1 89 114 VAL B O 1
ATOM 3379 N N . GLU B 1 115 ? -0.868 4.664 13.203 1 90 115 GLU B N 1
ATOM 3380 C CA . GLU B 1 115 ? 0.121 4.879 12.156 1 90 115 GLU B CA 1
ATOM 3381 C C . GLU B 1 115 ? 0.938 3.617 11.898 1 90 115 GLU B C 1
ATOM 3383 O O . GLU B 1 115 ? 1.298 3.326 10.758 1 90 115 GLU B O 1
ATOM 3388 N N . ILE B 1 116 ? 1.262 2.932 12.93 1 89.12 116 ILE B N 1
ATOM 3389 C CA . ILE B 1 116 ? 2 1.681 12.789 1 89.12 116 ILE B CA 1
ATOM 3390 C C . ILE B 1 116 ? 1.167 0.677 11.992 1 89.12 116 ILE B C 1
ATOM 3392 O O . ILE B 1 116 ? 1.687 -0.008 11.109 1 89.12 116 ILE B O 1
ATOM 3396 N N . MET B 1 117 ? -0.105 0.583 12.297 1 87.62 117 MET B N 1
ATOM 3397 C CA . MET B 1 117 ? -1 -0.338 11.602 1 87.62 117 MET B CA 1
ATOM 3398 C C . MET B 1 117 ? -1.07 -0.011 10.117 1 87.62 117 MET B C 1
ATOM 3400 O O . MET B 1 117 ? -1.171 -0.913 9.281 1 87.62 117 MET B O 1
ATOM 3404 N N . ALA B 1 118 ? -1.031 1.263 9.867 1 88.12 118 ALA B N 1
ATOM 3405 C CA . ALA B 1 118 ? -1.086 1.707 8.477 1 88.12 118 ALA B CA 1
ATOM 3406 C C . ALA B 1 118 ? 0.162 1.274 7.715 1 88.12 118 ALA B C 1
ATOM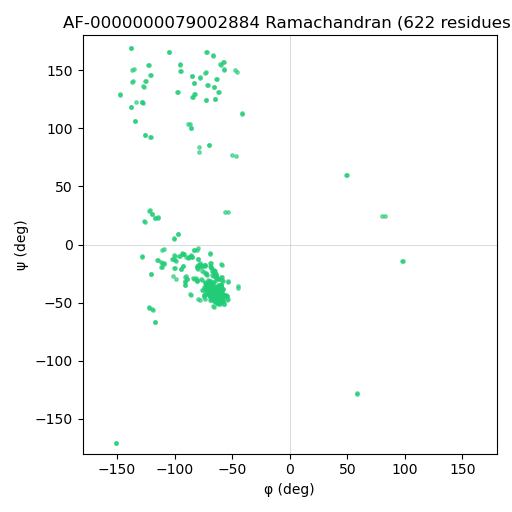 3408 O O . ALA B 1 118 ? 0.135 1.152 6.488 1 88.12 118 ALA B O 1
ATOM 3409 N N . GLY B 1 119 ? 1.242 0.993 8.398 1 88.44 119 GLY B N 1
ATOM 3410 C CA . GLY B 1 119 ? 2.516 0.68 7.766 1 88.44 119 GLY B CA 1
ATOM 3411 C C . GLY B 1 119 ? 2.811 -0.808 7.723 1 88.44 119 GLY B C 1
ATOM 3412 O O . GLY B 1 119 ? 3.842 -1.226 7.191 1 88.44 119 GLY B O 1
ATOM 3413 N N . LEU B 1 120 ? 1.884 -1.62 8.133 1 91.31 120 LEU B N 1
ATOM 3414 C CA . LEU B 1 120 ? 2.105 -3.062 8.164 1 91.31 120 LEU B CA 1
ATOM 3415 C C . LEU B 1 120 ? 2.088 -3.643 6.754 1 91.31 120 LEU B C 1
ATOM 3417 O O . LEU B 1 120 ? 1.343 -3.17 5.895 1 91.31 120 LEU B O 1
ATOM 3421 N N . PRO B 1 121 ? 2.873 -4.684 6.539 1 92.75 121 PRO B N 1
ATOM 3422 C CA . PRO B 1 121 ? 2.816 -5.371 5.246 1 92.75 121 PRO B CA 1
ATOM 3423 C C . PRO B 1 121 ? 1.443 -5.973 4.957 1 92.75 121 PRO B C 1
ATOM 3425 O O . PRO B 1 121 ? 0.892 -6.691 5.793 1 92.75 121 PRO B O 1
ATOM 3428 N N . THR B 1 122 ? 0.961 -5.715 3.824 1 93.5 122 THR B N 1
ATOM 3429 C CA . THR B 1 122 ? -0.418 -6.082 3.527 1 93.5 122 THR B CA 1
ATOM 3430 C C . THR B 1 122 ? -0.551 -7.594 3.365 1 93.5 122 THR B C 1
ATOM 3432 O O . THR B 1 122 ? -1.623 -8.156 3.598 1 93.5 122 THR B O 1
ATOM 3435 N N . VAL B 1 123 ? 0.558 -8.242 2.977 1 95.5 123 VAL B N 1
ATOM 3436 C CA . VAL B 1 123 ? 0.544 -9.688 2.777 1 95.5 123 VAL B CA 1
ATOM 3437 C C . VAL B 1 123 ? 0.195 -10.383 4.09 1 95.5 123 VAL B C 1
ATOM 3439 O O . VAL B 1 123 ? -0.438 -11.445 4.086 1 95.5 123 VAL B O 1
ATOM 3442 N N . ILE B 1 124 ? 0.557 -9.758 5.18 1 94.94 124 ILE B N 1
ATOM 3443 C CA . ILE B 1 124 ? 0.281 -10.312 6.5 1 94.94 124 ILE B CA 1
ATOM 3444 C C . ILE B 1 124 ? -1.222 -10.266 6.773 1 94.94 124 ILE B C 1
ATOM 3446 O O . ILE B 1 124 ? -1.786 -11.219 7.32 1 94.94 124 ILE B O 1
ATOM 3450 N N . TYR B 1 125 ? -1.865 -9.195 6.398 1 95 125 TYR B N 1
ATOM 3451 C CA . TYR B 1 125 ? -3.318 -9.109 6.496 1 95 125 TYR B CA 1
ATOM 3452 C C . TYR B 1 125 ? -3.986 -10.203 5.676 1 95 125 TYR B C 1
ATOM 3454 O O . TYR B 1 125 ? -4.969 -10.805 6.109 1 95 125 TYR B O 1
ATOM 3462 N N . GLY B 1 126 ? -3.422 -10.406 4.512 1 95.5 126 GLY B N 1
ATOM 3463 C CA . GLY B 1 126 ? -3.967 -11.445 3.646 1 95.5 126 GLY B CA 1
ATOM 3464 C C . GLY B 1 126 ? -3.863 -12.836 4.246 1 95.5 126 GLY B C 1
ATOM 3465 O O . GLY B 1 126 ? -4.844 -13.578 4.273 1 95.5 126 GLY B O 1
ATOM 3466 N N . LEU B 1 127 ? -2.691 -13.125 4.727 1 94.81 127 LEU B N 1
ATOM 3467 C CA . LEU B 1 127 ? -2.439 -14.43 5.324 1 94.81 127 LEU B CA 1
ATOM 3468 C C . LEU B 1 127 ? -3.35 -14.664 6.527 1 94.81 127 LEU B C 1
ATOM 3470 O O . LEU B 1 127 ? -4.008 -15.703 6.625 1 94.81 127 LEU B O 1
ATOM 3474 N N . TRP B 1 128 ? -3.377 -13.703 7.387 1 94.56 128 TRP B N 1
ATOM 3475 C CA . TRP B 1 128 ? -4.219 -13.773 8.578 1 94.56 128 TRP B CA 1
ATOM 3476 C C . TRP B 1 128 ? -5.695 -13.758 8.203 1 94.56 128 TRP B C 1
ATOM 3478 O O . TRP B 1 128 ? -6.5 -14.492 8.781 1 94.56 128 TRP B O 1
ATOM 3488 N N . GLY B 1 129 ? -6.055 -12.953 7.27 1 95.12 129 GLY B N 1
ATOM 3489 C CA . GLY B 1 129 ? -7.434 -12.828 6.824 1 95.12 129 GLY B CA 1
ATOM 3490 C C . GLY B 1 129 ? -7.988 -14.117 6.234 1 95.12 129 GLY B C 1
ATOM 3491 O O . GLY B 1 129 ? -9.125 -14.492 6.512 1 95.12 129 GLY B O 1
ATOM 3492 N N . ALA B 1 130 ? -7.207 -14.828 5.473 1 95.12 130 ALA B N 1
ATOM 3493 C CA . ALA B 1 130 ? -7.645 -16.031 4.766 1 95.12 130 ALA B CA 1
ATOM 3494 C C . ALA B 1 130 ? -7.871 -17.188 5.73 1 95.12 130 ALA B C 1
ATOM 3496 O O . ALA B 1 130 ? -8.812 -17.969 5.574 1 95.12 130 ALA B O 1
ATOM 3497 N N . PHE B 1 131 ? -7.062 -17.219 6.773 1 92.25 131 PHE B N 1
ATOM 3498 C CA . PHE B 1 131 ? -7.082 -18.453 7.535 1 92.25 131 PHE B CA 1
ATOM 3499 C C . PHE B 1 131 ? -7.707 -18.234 8.906 1 92.25 131 PHE B C 1
ATOM 3501 O O . PHE B 1 131 ? -8.094 -19.203 9.578 1 92.25 131 PHE B O 1
ATOM 3508 N N . VAL B 1 132 ? -7.82 -16.984 9.32 1 92.69 132 VAL B N 1
ATOM 3509 C CA . VAL B 1 132 ? -8.367 -16.734 10.648 1 92.69 132 VAL B CA 1
ATOM 3510 C C . VAL B 1 132 ? -9.648 -15.906 10.531 1 92.69 132 VAL B C 1
ATOM 3512 O O . VAL B 1 132 ? -10.727 -16.375 10.906 1 92.69 132 VAL B O 1
ATOM 3515 N N . LEU B 1 133 ? -9.578 -14.797 9.93 1 94.62 133 LEU B N 1
ATOM 3516 C CA . LEU B 1 133 ? -10.727 -13.898 9.859 1 94.62 133 LEU B CA 1
ATOM 3517 C C . LEU B 1 133 ? -11.844 -14.508 9.016 1 94.62 133 LEU B C 1
ATOM 3519 O O . LEU B 1 133 ? -13.016 -14.414 9.367 1 94.62 133 LEU B O 1
ATOM 3523 N N . ALA B 1 134 ? -11.477 -15.117 7.895 1 97.44 134 ALA B N 1
ATOM 3524 C CA . ALA B 1 134 ? -12.461 -15.609 6.93 1 97.44 134 ALA B CA 1
ATOM 3525 C C . ALA B 1 134 ? -13.375 -16.656 7.559 1 97.44 134 ALA B C 1
ATOM 3527 O O . ALA B 1 134 ? -14.602 -16.531 7.504 1 97.44 134 ALA B O 1
ATOM 3528 N N . PRO B 1 135 ? -12.812 -17.688 8.211 1 96.75 135 PRO B N 1
ATOM 3529 C CA . PRO B 1 135 ? -13.695 -18.656 8.852 1 96.75 135 PRO B CA 1
ATOM 3530 C C . PRO B 1 135 ? -14.547 -18.047 9.961 1 96.75 135 PRO B C 1
ATOM 3532 O O . PRO B 1 135 ? -15.703 -18.438 10.141 1 96.75 135 PRO B O 1
ATOM 3535 N N . ILE B 1 136 ? -14.008 -17.125 10.727 1 95.19 136 ILE B N 1
ATOM 3536 C CA . ILE B 1 136 ? -14.75 -16.453 11.789 1 95.19 136 ILE B CA 1
ATOM 3537 C C . ILE B 1 136 ? -15.922 -15.68 11.188 1 95.19 136 ILE B C 1
ATOM 3539 O O . ILE B 1 136 ? -17.031 -15.727 11.703 1 95.19 136 ILE B O 1
ATOM 3543 N N . LEU B 1 137 ? -15.664 -14.961 10.117 1 97 137 LEU B N 1
ATOM 3544 C CA . LEU B 1 137 ? -16.719 -14.188 9.461 1 97 137 LEU B CA 1
ATOM 3545 C C . LEU B 1 137 ? -17.797 -15.102 8.906 1 97 137 LEU B C 1
ATOM 3547 O O . LEU B 1 137 ? -18.984 -14.789 8.992 1 97 137 LEU B O 1
ATOM 3551 N N . ARG B 1 138 ? -17.359 -16.219 8.266 1 97.62 138 ARG B N 1
ATOM 3552 C CA . ARG B 1 138 ? -18.328 -17.141 7.691 1 97.62 138 ARG B CA 1
ATOM 3553 C C . ARG B 1 138 ? -19.266 -17.688 8.766 1 97.62 138 ARG B C 1
ATOM 3555 O O . ARG B 1 138 ? -20.484 -17.641 8.625 1 97.62 138 ARG B O 1
ATOM 3562 N N . ASP B 1 139 ? -18.719 -18.156 9.883 1 96.88 139 ASP B N 1
ATOM 3563 C CA . ASP B 1 139 ? -19.469 -18.922 10.883 1 96.88 139 ASP B CA 1
ATOM 3564 C C . ASP B 1 139 ? -20.25 -18 11.805 1 96.88 139 ASP B C 1
ATOM 3566 O O . ASP B 1 139 ? -21.344 -18.344 12.258 1 96.88 139 ASP B O 1
ATOM 3570 N N . TYR B 1 140 ? -19.734 -16.766 12.016 1 96.06 140 TYR B N 1
ATOM 3571 C CA . TYR B 1 140 ? -20.328 -15.961 13.07 1 96.06 140 TYR B CA 1
ATOM 3572 C C . TYR B 1 140 ? -21 -14.719 12.5 1 96.06 140 TYR B C 1
ATOM 3574 O O . TYR B 1 140 ? -21.766 -14.047 13.195 1 96.06 140 TYR B O 1
ATOM 3582 N N . VAL B 1 141 ? -20.766 -14.383 11.305 1 96.38 141 VAL B N 1
ATOM 3583 C CA . VAL B 1 141 ? -21.344 -13.164 10.758 1 96.38 141 VAL B CA 1
ATOM 3584 C C . VAL B 1 141 ? -22.188 -13.5 9.523 1 96.38 141 VAL B C 1
ATOM 3586 O O . VAL B 1 141 ? -23.391 -13.234 9.492 1 96.38 141 VAL B O 1
ATOM 3589 N N . MET B 1 142 ? -21.609 -14.18 8.562 1 97.31 142 MET B N 1
ATOM 3590 C CA . MET B 1 142 ? -22.281 -14.414 7.285 1 97.31 142 MET B CA 1
ATOM 3591 C C . MET B 1 142 ? -23.453 -15.359 7.457 1 97.31 142 MET B C 1
ATOM 3593 O O . MET B 1 142 ? -24.547 -15.109 6.934 1 97.31 142 MET B O 1
ATOM 3597 N N . LEU B 1 143 ? -23.234 -16.469 8.148 1 96.44 143 LEU B N 1
ATOM 3598 C CA . LEU B 1 143 ? -24.281 -17.469 8.312 1 96.44 143 LEU B CA 1
ATOM 3599 C C . LEU B 1 143 ? -25.469 -16.891 9.07 1 96.44 143 LEU B C 1
ATOM 3601 O O . LEU B 1 143 ? -26.609 -17.031 8.633 1 96.44 143 LEU B O 1
ATOM 3605 N N . PRO B 1 144 ? -25.234 -16.219 10.195 1 96.31 144 PRO B N 1
ATOM 3606 C CA . PRO B 1 144 ? -26.359 -15.578 10.867 1 96.31 144 PRO B CA 1
ATOM 3607 C C . PRO B 1 144 ? -27.062 -14.539 9.992 1 96.31 144 PRO B C 1
ATOM 3609 O O . PRO B 1 144 ? -28.297 -14.453 10 1 96.31 144 PRO B O 1
ATOM 3612 N N . ILE B 1 145 ? -26.328 -13.727 9.25 1 95.56 145 ILE B N 1
ATOM 3613 C CA . ILE B 1 145 ? -26.922 -12.711 8.383 1 95.56 145 ILE B CA 1
ATOM 3614 C C . ILE B 1 145 ? -27.766 -13.383 7.301 1 95.56 145 ILE B C 1
ATOM 3616 O O . ILE B 1 145 ? -28.859 -12.93 6.996 1 95.56 145 ILE B O 1
ATOM 3620 N N . HIS B 1 146 ? -27.172 -14.453 6.734 1 94.56 146 HIS B N 1
ATOM 3621 C CA . HIS B 1 146 ? -27.922 -15.188 5.719 1 94.56 146 HIS B CA 1
ATOM 3622 C C . HIS B 1 146 ? -29.188 -15.789 6.301 1 94.56 146 HIS B C 1
ATOM 3624 O O . HIS B 1 146 ? -30.234 -15.805 5.641 1 94.56 146 HIS B O 1
ATOM 3630 N N . ARG B 1 147 ? -29.156 -16.312 7.5 1 94.31 147 ARG B N 1
ATOM 3631 C CA . ARG B 1 147 ? -30.312 -16.938 8.148 1 94.31 147 ARG B CA 1
ATOM 3632 C C . ARG B 1 147 ? -31.438 -15.93 8.367 1 94.31 147 ARG B C 1
ATOM 3634 O O . ARG B 1 147 ? -32.594 -16.25 8.133 1 94.31 147 ARG B O 1
ATOM 3641 N N . TYR B 1 148 ? -31.125 -14.695 8.688 1 94.56 148 TYR B N 1
ATOM 3642 C CA . TYR B 1 148 ? -32.125 -13.719 9.078 1 94.56 148 TYR B CA 1
ATOM 3643 C C . TYR B 1 148 ? -32.5 -12.812 7.91 1 94.56 148 TYR B C 1
ATOM 3645 O O . TYR B 1 148 ? -33.594 -12.281 7.84 1 94.56 148 TYR B O 1
ATOM 3653 N N . LEU B 1 149 ? -31.5 -12.594 6.98 1 93.94 149 LEU B N 1
ATOM 3654 C CA . LEU B 1 149 ? -31.719 -11.617 5.922 1 93.94 149 LEU B CA 1
ATOM 3655 C C . LEU B 1 149 ? -31.594 -12.266 4.547 1 93.94 149 LEU B C 1
ATOM 3657 O O . LEU B 1 149 ? -31.188 -11.617 3.584 1 93.94 149 LEU B O 1
ATOM 3661 N N . TRP B 1 150 ? -31.922 -13.508 4.48 1 89.06 150 TRP B N 1
ATOM 3662 C CA . TRP B 1 150 ? -31.797 -14.266 3.24 1 89.06 150 TRP B CA 1
ATOM 3663 C C . TRP B 1 150 ? -32.656 -13.641 2.137 1 89.06 150 TRP B C 1
ATOM 3665 O O . TRP B 1 150 ? -32.406 -13.859 0.951 1 89.06 150 TRP B O 1
ATOM 3675 N N . PHE B 1 151 ? -33.562 -12.82 2.508 1 91.62 151 PHE B N 1
ATOM 3676 C CA . PHE B 1 151 ? -34.531 -12.258 1.544 1 91.62 151 PHE B CA 1
ATOM 3677 C C . PHE B 1 151 ? -33.875 -11.094 0.792 1 91.62 151 PHE B C 1
ATOM 3679 O O . PHE B 1 151 ? -34.375 -10.688 -0.261 1 91.62 151 PHE B O 1
ATOM 3686 N N . ILE B 1 152 ? -32.812 -10.523 1.329 1 93.19 152 ILE B N 1
ATOM 3687 C CA . ILE B 1 152 ? -32.094 -9.461 0.653 1 93.19 152 ILE B CA 1
ATOM 3688 C C . ILE B 1 152 ? -31.094 -10.07 -0.329 1 93.19 152 ILE B C 1
ATOM 3690 O O . ILE B 1 152 ? -30.266 -10.906 0.052 1 93.19 152 ILE B O 1
ATOM 3694 N N . PRO B 1 153 ? -31.141 -9.664 -1.527 1 92.81 153 PRO B N 1
ATOM 3695 C CA . PRO B 1 153 ? -30.297 -10.258 -2.566 1 92.81 153 PRO B CA 1
ATOM 3696 C C . PRO B 1 153 ? -28.812 -10.25 -2.197 1 92.81 153 PRO B C 1
ATOM 3698 O O . PRO B 1 153 ? -28.094 -11.188 -2.523 1 92.81 153 PRO B O 1
ATOM 3701 N N . PHE B 1 154 ? -28.344 -9.328 -1.49 1 94.38 154 PHE B N 1
ATOM 3702 C CA . PHE B 1 154 ? -26.938 -9.188 -1.11 1 94.38 154 PHE B CA 1
ATOM 3703 C C . PHE B 1 154 ? -26.531 -10.297 -0.146 1 94.38 154 PHE B C 1
ATOM 3705 O O . PHE B 1 154 ? -25.344 -10.609 -0.026 1 94.38 154 PHE B O 1
ATOM 3712 N N . PHE B 1 155 ? -27.578 -10.938 0.515 1 94.75 155 PHE B N 1
ATOM 3713 C CA . PHE B 1 155 ? -27.281 -11.906 1.564 1 94.75 155 PHE B CA 1
ATOM 3714 C C . PHE B 1 155 ? -27.969 -13.234 1.29 1 94.75 155 PHE B C 1
ATOM 3716 O O . PHE B 1 155 ? -28.156 -14.047 2.201 1 94.75 155 PHE B O 1
ATOM 3723 N N . SER B 1 156 ? -28.359 -13.477 0.061 1 92.5 156 SER B N 1
ATOM 3724 C CA . SER B 1 156 ? -29.25 -14.586 -0.279 1 92.5 156 SER B CA 1
ATOM 3725 C C . SER B 1 156 ? -28.469 -15.891 -0.442 1 92.5 156 SER B C 1
ATOM 3727 O O . SER B 1 156 ? -29.016 -16.969 -0.222 1 92.5 156 SER B O 1
ATOM 3729 N N . CYS B 1 157 ? -27.234 -15.797 -0.848 1 92.88 157 CYS B N 1
ATOM 3730 C CA . CYS B 1 157 ? -26.5 -17.031 -1.135 1 92.88 157 CYS B CA 1
ATOM 3731 C C . CYS B 1 157 ? -25.891 -17.594 0.134 1 92.88 157 CYS B C 1
ATOM 3733 O O . CYS B 1 157 ? -25.453 -16.859 1.015 1 92.88 157 CYS B O 1
ATOM 3735 N N . ASN B 1 158 ? -25.859 -18.922 0.205 1 92.19 158 ASN B N 1
ATOM 3736 C CA . ASN B 1 158 ? -25.219 -19.609 1.322 1 92.19 158 ASN B CA 1
ATOM 3737 C C . ASN B 1 158 ? -23.703 -19.516 1.262 1 92.19 158 ASN B C 1
ATOM 3739 O O . ASN B 1 158 ? -23.094 -19.812 0.232 1 92.19 158 ASN B O 1
ATOM 3743 N N . PRO B 1 159 ? -23.172 -19.016 2.336 1 93.44 159 PRO B N 1
ATOM 3744 C CA . PRO B 1 159 ? -21.703 -18.906 2.361 1 93.44 159 PRO B CA 1
ATOM 3745 C C . PRO B 1 159 ? -21.016 -20.266 2.465 1 93.44 159 PRO B C 1
ATOM 3747 O O . PRO B 1 159 ? -20.547 -20.656 3.543 1 93.44 159 PRO B O 1
ATOM 3750 N N . LEU B 1 160 ? -20.781 -20.953 1.35 1 90.94 160 LEU B N 1
ATOM 3751 C CA . LEU B 1 160 ? -20.172 -22.266 1.285 1 90.94 160 LEU B CA 1
ATOM 3752 C C . LEU B 1 160 ? -18.672 -22.203 1.567 1 90.94 160 LEU B C 1
ATOM 3754 O O . LEU B 1 160 ? -18.078 -23.172 2.029 1 90.94 160 LEU B O 1
ATOM 3758 N N . SER B 1 161 ? -18.016 -21.125 1.181 1 94.62 161 SER B N 1
ATOM 3759 C CA . SER B 1 161 ? -16.594 -20.875 1.411 1 94.62 161 SER B CA 1
ATOM 3760 C C . SER B 1 161 ? -16.391 -19.594 2.221 1 94.62 161 SER B C 1
ATOM 3762 O O . SER B 1 161 ? -17.188 -18.672 2.133 1 94.62 161 SER B O 1
ATOM 3764 N N . PRO B 1 162 ? -15.367 -19.625 3.035 1 97.25 162 PRO B N 1
ATOM 3765 C CA . PRO B 1 162 ? -15.078 -18.406 3.795 1 97.25 162 PRO B CA 1
ATOM 3766 C C . PRO B 1 162 ? -14.469 -17.312 2.932 1 97.25 162 PRO B C 1
ATOM 3768 O O . PRO B 1 162 ? -14.375 -16.156 3.367 1 97.25 162 PRO B O 1
ATOM 3771 N N . LEU B 1 163 ? -13.961 -17.703 1.78 1 97.75 163 LEU B N 1
ATOM 3772 C CA . LEU B 1 163 ? -13.375 -16.734 0.86 1 97.75 163 LEU B CA 1
ATOM 3773 C C . LEU B 1 163 ? -14.445 -16.125 -0.039 1 97.75 163 LEU B C 1
ATOM 3775 O O . LEU B 1 163 ? -14.898 -16.766 -0.992 1 97.75 163 LEU B O 1
ATOM 3779 N N . THR B 1 164 ? -14.883 -14.898 0.319 1 98.31 164 THR B N 1
ATOM 3780 C CA . THR B 1 164 ? -16.031 -14.258 -0.322 1 98.31 164 THR B CA 1
ATOM 3781 C C . THR B 1 164 ? -15.742 -12.773 -0.569 1 98.31 164 THR B C 1
ATOM 3783 O O . THR B 1 164 ? -14.773 -12.227 -0.042 1 98.31 164 THR B O 1
ATOM 3786 N N . ILE B 1 165 ? -16.625 -12.156 -1.355 1 98.19 165 ILE B N 1
ATOM 3787 C CA . ILE B 1 165 ? -16.562 -10.719 -1.596 1 98.19 165 ILE B CA 1
ATOM 3788 C C . ILE B 1 165 ? -16.688 -9.969 -0.27 1 98.19 165 ILE B C 1
ATOM 3790 O O . ILE B 1 165 ? -15.969 -8.984 -0.038 1 98.19 165 ILE B O 1
ATOM 3794 N N . PHE B 1 166 ? -17.5 -10.492 0.606 1 98.44 166 PHE B N 1
ATOM 3795 C CA . PHE B 1 166 ? -17.703 -9.875 1.912 1 98.44 166 PHE B CA 1
ATOM 3796 C C . PHE B 1 166 ? -16.422 -9.953 2.742 1 98.44 166 PHE B C 1
ATOM 3798 O O . PHE B 1 166 ? -16.016 -8.961 3.352 1 98.44 166 PHE B O 1
ATOM 3805 N N . THR B 1 167 ? -15.797 -11.094 2.756 1 98.56 167 THR B N 1
ATOM 3806 C CA . THR B 1 167 ? -14.562 -11.289 3.51 1 98.56 167 THR B CA 1
ATOM 3807 C C . THR B 1 167 ? -13.477 -10.336 3.021 1 98.56 167 THR B C 1
ATOM 3809 O O . THR B 1 167 ? -12.789 -9.703 3.826 1 98.56 167 THR B O 1
ATOM 3812 N N . ALA B 1 168 ? -13.32 -10.273 1.693 1 98.62 168 ALA B N 1
ATOM 3813 C CA . ALA B 1 168 ? -12.336 -9.359 1.111 1 98.62 168 ALA B CA 1
ATOM 3814 C C . ALA B 1 168 ? -12.641 -7.914 1.487 1 98.62 168 ALA B C 1
ATOM 3816 O O . ALA B 1 168 ? -11.734 -7.141 1.783 1 98.62 168 ALA B O 1
ATOM 3817 N N . GLY B 1 169 ? -13.898 -7.547 1.476 1 98.56 169 GLY B N 1
ATOM 3818 C CA . GLY B 1 169 ? -14.297 -6.207 1.866 1 98.56 169 GLY B CA 1
ATOM 3819 C C . GLY B 1 169 ? -13.961 -5.879 3.309 1 98.56 169 GLY B C 1
ATOM 3820 O O . GLY B 1 169 ? -13.523 -4.77 3.611 1 98.56 169 GLY B O 1
ATOM 3821 N N . VAL B 1 170 ? -14.141 -6.816 4.188 1 97.5 170 VAL B N 1
ATOM 3822 C CA . VAL B 1 170 ? -13.891 -6.598 5.609 1 97.5 170 VAL B CA 1
ATOM 3823 C C . VAL B 1 170 ? -12.391 -6.445 5.852 1 97.5 170 VAL B C 1
ATOM 3825 O O . VAL B 1 170 ? -11.969 -5.582 6.629 1 97.5 170 VAL B O 1
ATOM 3828 N N . ILE B 1 171 ? -11.609 -7.309 5.223 1 96.75 171 ILE B N 1
ATOM 3829 C CA . ILE B 1 171 ? -10.164 -7.199 5.391 1 96.75 171 ILE B CA 1
ATOM 3830 C C . ILE B 1 171 ? -9.695 -5.836 4.891 1 96.75 171 ILE B C 1
ATOM 3832 O O . ILE B 1 171 ? -8.82 -5.211 5.5 1 96.75 171 ILE B O 1
ATOM 3836 N N . LEU B 1 172 ? -10.234 -5.402 3.771 1 97.81 172 LEU B N 1
ATOM 3837 C CA . LEU B 1 172 ? -9.906 -4.082 3.238 1 97.81 172 LEU B CA 1
ATOM 3838 C C . LEU B 1 172 ? -10.297 -2.984 4.223 1 97.81 172 LEU B C 1
ATOM 3840 O O . LEU B 1 172 ? -9.586 -1.987 4.359 1 97.81 172 LEU B O 1
ATOM 3844 N N . ALA B 1 173 ? -11.422 -3.176 4.879 1 96.56 173 ALA B N 1
ATOM 3845 C CA . ALA B 1 173 ? -11.867 -2.203 5.875 1 96.56 173 ALA B CA 1
ATOM 3846 C C . ALA B 1 173 ? -10.844 -2.053 6.992 1 96.56 173 ALA B C 1
ATOM 3848 O O . ALA B 1 173 ? -10.508 -0.933 7.387 1 96.56 173 ALA B O 1
ATOM 3849 N N . ILE B 1 174 ? -10.406 -3.15 7.438 1 94.62 174 ILE B N 1
ATOM 3850 C CA . ILE B 1 174 ? -9.422 -3.154 8.516 1 94.62 174 ILE B CA 1
ATOM 3851 C C . ILE B 1 174 ? -8.141 -2.457 8.047 1 94.62 174 ILE B C 1
ATOM 3853 O O . ILE B 1 174 ? -7.539 -1.687 8.797 1 94.62 174 ILE B O 1
ATOM 3857 N N . MET B 1 175 ? -7.828 -2.678 6.848 1 94.94 175 MET B N 1
ATOM 3858 C CA . MET B 1 175 ? -6.574 -2.16 6.305 1 94.94 175 MET B CA 1
ATOM 3859 C C . MET B 1 175 ? -6.66 -0.656 6.074 1 94.94 175 MET B C 1
ATOM 3861 O O . MET B 1 175 ? -5.691 0.07 6.301 1 94.94 175 MET B O 1
ATOM 3865 N N . ILE B 1 176 ? -7.789 -0.115 5.648 1 96.12 176 ILE B N 1
ATOM 3866 C CA . ILE B 1 176 ? -7.836 1.283 5.234 1 96.12 176 ILE B CA 1
ATOM 3867 C C . ILE B 1 176 ? -8.32 2.15 6.395 1 96.12 176 ILE B C 1
ATOM 3869 O O . ILE B 1 176 ? -8.242 3.381 6.332 1 96.12 176 ILE B O 1
ATOM 3873 N N . THR B 1 177 ? -8.805 1.565 7.48 1 95.62 177 THR B N 1
ATOM 3874 C CA . THR B 1 177 ? -9.281 2.316 8.641 1 95.62 177 THR B CA 1
ATOM 3875 C C . THR B 1 177 ? -8.188 3.23 9.18 1 95.62 177 THR B C 1
ATOM 3877 O O . THR B 1 177 ? -8.406 4.426 9.383 1 95.62 177 THR B O 1
ATOM 3880 N N . PRO B 1 178 ? -6.996 2.725 9.43 1 93.44 178 PRO B N 1
ATOM 3881 C CA . PRO B 1 178 ? -5.957 3.627 9.93 1 93.44 178 PRO B CA 1
ATOM 3882 C C . PRO B 1 178 ? -5.652 4.77 8.961 1 93.44 178 PRO B C 1
ATOM 3884 O O . PRO B 1 178 ? -5.41 5.898 9.383 1 93.44 178 PRO B O 1
ATOM 3887 N N . PHE B 1 179 ? -5.664 4.523 7.672 1 94.12 179 PHE B N 1
ATOM 3888 C CA . PHE B 1 179 ? -5.418 5.531 6.645 1 94.12 179 PHE B CA 1
ATOM 3889 C C . PHE B 1 179 ? -6.488 6.617 6.688 1 94.12 179 PHE B C 1
ATOM 3891 O O . PHE B 1 179 ? -6.172 7.809 6.715 1 94.12 179 PHE B O 1
ATOM 3898 N N . ILE B 1 180 ? -7.734 6.184 6.699 1 96.62 180 ILE B N 1
ATOM 3899 C CA . ILE B 1 180 ? -8.852 7.117 6.746 1 96.62 180 ILE B CA 1
ATOM 3900 C C . ILE B 1 180 ? -8.828 7.891 8.062 1 96.62 180 ILE B C 1
ATOM 3902 O O . ILE B 1 180 ? -9.07 9.102 8.086 1 96.62 180 ILE B O 1
ATOM 3906 N N . THR B 1 181 ? -8.531 7.199 9.133 1 95.19 181 THR B N 1
ATOM 3907 C CA . THR B 1 181 ? -8.453 7.832 10.445 1 95.19 181 THR B CA 1
ATOM 3908 C C . THR B 1 181 ? -7.406 8.938 10.453 1 95.19 181 THR B C 1
ATOM 3910 O O . THR B 1 181 ? -7.641 10.023 10.992 1 95.19 181 THR B O 1
ATOM 3913 N N . SER B 1 182 ? -6.273 8.688 9.844 1 94.06 182 SER B N 1
ATOM 3914 C CA . SER B 1 182 ? -5.203 9.68 9.828 1 94.06 182 SER B CA 1
ATOM 3915 C C . SER B 1 182 ? -5.637 10.953 9.109 1 94.06 182 SER B C 1
ATOM 3917 O O . SER B 1 182 ? -5.344 12.062 9.57 1 94.06 182 SER B O 1
ATOM 3919 N N . ILE B 1 183 ? -6.355 10.844 8.023 1 94.31 183 ILE B N 1
ATOM 3920 C CA . ILE B 1 183 ? -6.809 11.992 7.25 1 94.31 183 ILE B CA 1
ATOM 3921 C C . ILE B 1 183 ? -7.852 12.773 8.047 1 94.31 183 ILE B C 1
ATOM 3923 O O . ILE B 1 183 ? -7.75 13.992 8.195 1 94.31 183 ILE B O 1
ATOM 3927 N N . ILE B 1 184 ? -8.781 12.047 8.609 1 96.25 184 ILE B N 1
ATOM 3928 C CA . ILE B 1 184 ? -9.875 12.68 9.328 1 96.25 184 ILE B CA 1
ATOM 3929 C C . ILE B 1 184 ? -9.352 13.305 10.617 1 96.25 184 ILE B C 1
ATOM 3931 O O . ILE B 1 184 ? -9.727 14.422 10.977 1 96.25 184 ILE B O 1
ATOM 3935 N N . ARG B 1 185 ? -8.547 12.609 11.266 1 94.75 185 ARG B N 1
ATOM 3936 C CA . ARG B 1 185 ? -7.988 13.102 12.523 1 94.75 185 ARG B CA 1
ATOM 3937 C C . ARG B 1 185 ? -7.156 14.359 12.297 1 94.75 185 ARG B C 1
ATOM 3939 O O . ARG B 1 185 ? -7.234 15.305 13.078 1 94.75 185 ARG B O 1
ATOM 3946 N N . GLU B 1 186 ? -6.324 14.328 11.297 1 91.12 186 GLU B N 1
ATOM 3947 C CA . GLU B 1 186 ? -5.516 15.508 10.984 1 91.12 186 GLU B CA 1
ATOM 3948 C C . GLU B 1 186 ? -6.391 16.719 10.688 1 91.12 186 GLU B C 1
ATOM 3950 O O . GLU B 1 186 ? -6.102 17.828 11.133 1 91.12 186 GLU B O 1
ATOM 3955 N N . ALA B 1 187 ? -7.418 16.516 9.914 1 94.44 187 ALA B N 1
ATOM 3956 C CA . ALA B 1 187 ? -8.359 17.594 9.617 1 94.44 187 ALA B CA 1
ATOM 3957 C C . ALA B 1 187 ? -9.031 18.094 10.891 1 94.44 187 ALA B C 1
ATOM 395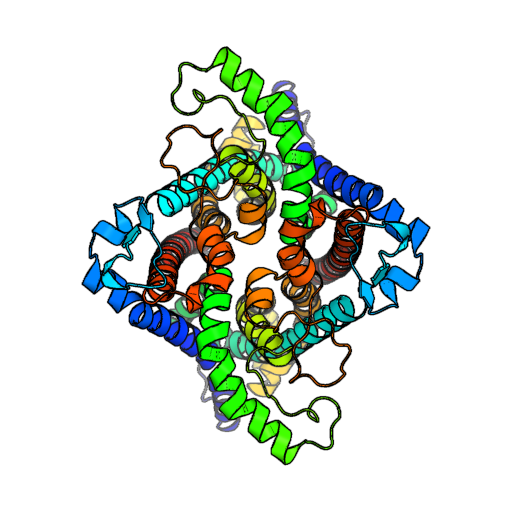9 O O . ALA B 1 187 ? -9.188 19.297 11.094 1 94.44 187 ALA B O 1
ATOM 3960 N N . TYR B 1 188 ? -9.367 17.156 11.727 1 94.88 188 TYR B N 1
ATOM 3961 C CA . TYR B 1 188 ? -10.023 17.469 12.992 1 94.88 188 TYR B CA 1
ATOM 3962 C C . TYR B 1 188 ? -9.109 18.281 13.898 1 94.88 188 TYR B C 1
ATOM 3964 O O . TYR B 1 188 ? -9.539 19.25 14.523 1 94.88 188 TYR B O 1
ATOM 3972 N N . GLU B 1 189 ? -7.93 17.938 13.93 1 91.44 189 GLU B N 1
ATOM 3973 C CA . GLU B 1 189 ? -6.945 18.578 14.781 1 91.44 189 GLU B CA 1
ATOM 3974 C C . GLU B 1 189 ? -6.59 19.969 14.258 1 91.44 189 GLU B C 1
ATOM 3976 O O . GLU B 1 189 ? -6.184 20.844 15.023 1 91.44 189 GLU B O 1
ATOM 3981 N N . ASN B 1 190 ? -6.762 20.172 13.023 1 89.19 190 ASN B N 1
ATOM 3982 C CA . ASN B 1 190 ? -6.363 21.438 12.398 1 89.19 190 ASN B CA 1
ATOM 3983 C C . ASN B 1 190 ? -7.434 22.5 12.57 1 89.19 190 ASN B C 1
ATOM 3985 O O . ASN B 1 190 ? -7.211 23.672 12.234 1 89.19 190 ASN B O 1
ATOM 3989 N N . ILE B 1 191 ? -8.562 22.156 13.133 1 92.31 191 ILE B N 1
ATOM 3990 C CA . ILE B 1 191 ? -9.562 23.172 13.445 1 92.31 191 ILE B CA 1
ATOM 3991 C C . ILE B 1 191 ? -9.016 24.141 14.5 1 92.31 191 ILE B C 1
ATOM 3993 O O . ILE B 1 191 ? -8.57 23.703 15.57 1 92.31 191 ILE B O 1
ATOM 3997 N N . PRO B 1 192 ? -9.023 25.391 14.227 1 91.38 192 PRO B N 1
ATOM 3998 C CA . PRO B 1 192 ? -8.469 26.359 15.172 1 91.38 192 PRO B CA 1
ATOM 3999 C C . PRO B 1 192 ? -9.133 26.297 16.547 1 91.38 192 PRO B C 1
ATOM 4001 O O . PRO B 1 192 ? -10.344 26.062 16.641 1 91.38 192 PRO B O 1
ATOM 4004 N N . LEU B 1 193 ? -8.367 26.641 17.516 1 91.38 193 LEU B N 1
ATOM 4005 C CA . LEU B 1 193 ? -8.82 26.609 18.906 1 91.38 193 LEU B CA 1
ATOM 4006 C C . LEU B 1 193 ? -9.953 27.609 19.141 1 91.38 193 LEU B C 1
ATOM 4008 O O . LEU B 1 193 ? -10.828 27.375 19.969 1 91.38 193 LEU B O 1
ATOM 4012 N N . THR B 1 194 ? -9.906 28.641 18.359 1 92.94 194 THR B N 1
ATOM 4013 C CA . THR B 1 194 ? -10.914 29.688 18.5 1 92.94 194 THR B CA 1
ATOM 4014 C C . THR B 1 194 ? -12.312 29.125 18.266 1 92.94 194 THR B C 1
ATOM 4016 O O . THR B 1 194 ? -13.266 29.516 18.953 1 92.94 194 THR B O 1
ATOM 4019 N N . TYR B 1 195 ? -12.422 28.234 17.312 1 92.25 195 TYR B N 1
ATOM 4020 C CA . TYR B 1 195 ? -13.719 27.625 17.016 1 92.25 195 TYR B CA 1
ATOM 4021 C C . TYR B 1 195 ? -14.141 26.688 18.141 1 92.25 195 TYR B C 1
ATOM 4023 O O . TYR B 1 195 ? -15.312 26.656 18.531 1 92.25 195 TYR B O 1
ATOM 4031 N N . ARG B 1 196 ? -13.219 26 18.656 1 92.44 196 ARG B N 1
ATOM 4032 C CA . ARG B 1 196 ? -13.492 25.078 19.75 1 92.44 196 ARG B CA 1
ATOM 4033 C C . ARG B 1 196 ? -13.984 25.812 20.984 1 92.44 196 ARG B C 1
ATOM 4035 O O . ARG B 1 196 ? -14.984 25.422 21.594 1 92.44 196 ARG B O 1
ATOM 4042 N N . GLU B 1 197 ? -13.289 26.891 21.297 1 92.94 197 GLU B N 1
ATOM 4043 C CA . GLU B 1 197 ? -13.633 27.703 22.453 1 92.94 197 GLU B CA 1
ATOM 4044 C C . GLU B 1 197 ? -14.984 28.391 22.281 1 92.94 197 GLU B C 1
ATOM 4046 O O . GLU B 1 197 ? -15.766 28.484 23.219 1 92.94 197 GLU B O 1
ATOM 4051 N N . ALA B 1 198 ? -15.164 28.781 21.109 1 94.44 198 ALA B N 1
ATOM 4052 C CA . ALA B 1 198 ? -16.438 29.453 20.812 1 94.44 198 ALA B CA 1
ATOM 4053 C C . ALA B 1 198 ? -17.609 28.5 21 1 94.44 198 ALA B C 1
ATOM 4055 O O . ALA B 1 198 ? -18.625 28.859 21.594 1 94.44 198 ALA B O 1
ATOM 4056 N N . ILE B 1 199 ? -17.484 27.281 20.547 1 93.56 199 ILE B N 1
ATOM 4057 C CA . ILE B 1 199 ? -18.562 26.281 20.641 1 93.56 199 ILE B CA 1
ATOM 4058 C C . ILE B 1 199 ? -18.781 25.906 22.094 1 93.56 199 ILE B C 1
ATOM 4060 O O . ILE B 1 199 ? -19.922 25.781 22.547 1 93.56 199 ILE B O 1
ATOM 4064 N N . LEU B 1 200 ? -17.75 25.875 22.797 1 91.12 200 LEU B N 1
ATOM 4065 C CA . LEU B 1 200 ? -17.828 25.516 24.219 1 91.12 200 LEU B CA 1
ATOM 4066 C C . LEU B 1 200 ? -18.438 26.656 25.031 1 91.12 200 LEU B C 1
ATOM 4068 O O . LEU B 1 200 ? -19.156 26.406 26 1 91.12 200 LEU B O 1
ATOM 4072 N N . SER B 1 201 ? -18.109 27.828 24.688 1 93.81 201 SER B N 1
ATOM 4073 C CA . SER B 1 201 ? -18.625 29 25.391 1 93.81 201 SER B CA 1
ATOM 4074 C C . SER B 1 201 ? -20.125 29.125 25.219 1 93.81 201 SER B C 1
ATOM 4076 O O . SER B 1 201 ? -20.797 29.734 26.062 1 93.81 201 SER B O 1
ATOM 4078 N N . LEU B 1 202 ? -20.625 28.562 24.156 1 93.94 202 LEU B N 1
ATOM 4079 C CA . LEU B 1 202 ? -22.062 28.609 23.891 1 93.94 202 LEU B CA 1
ATOM 4080 C C . LEU B 1 202 ? -22.781 27.547 24.719 1 93.94 202 LEU B C 1
ATOM 4082 O O . LEU B 1 202 ? -24.016 27.484 24.703 1 93.94 202 LEU B O 1
ATOM 4086 N N . GLY B 1 203 ? -22.062 26.719 25.438 1 89.94 203 GLY B N 1
ATOM 4087 C CA . GLY B 1 203 ? -22.672 25.719 26.312 1 89.94 203 GLY B CA 1
ATOM 4088 C C . GLY B 1 203 ? -23.078 24.469 25.562 1 89.94 203 GLY B C 1
ATOM 4089 O O . GLY B 1 203 ? -24.031 23.781 25.969 1 89.94 203 GLY B O 1
ATOM 4090 N N . ALA B 1 204 ? -22.453 24.203 24.469 1 90.06 204 ALA B N 1
ATOM 4091 C CA . ALA B 1 204 ? -22.781 23.016 23.688 1 90.06 204 ALA B CA 1
ATOM 4092 C C . ALA B 1 204 ? -22.484 21.734 24.469 1 90.06 204 ALA B C 1
ATOM 4094 O O . ALA B 1 204 ? -21.484 21.656 25.172 1 90.06 204 ALA B O 1
ATOM 4095 N N . THR B 1 205 ? -23.375 20.766 24.266 1 86.88 205 THR B N 1
ATOM 4096 C CA . THR B 1 205 ? -23.109 19.438 24.812 1 86.88 205 THR B CA 1
ATOM 4097 C C . THR B 1 205 ? -22 18.734 24.031 1 86.88 205 THR B C 1
ATOM 4099 O O . THR B 1 205 ? -21.625 19.188 22.953 1 86.88 205 THR B O 1
ATOM 4102 N N . SER B 1 206 ? -21.484 17.672 24.594 1 85.25 206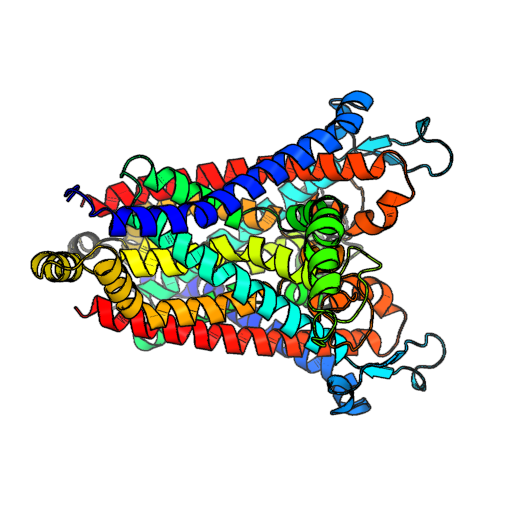 SER B N 1
ATOM 4103 C CA . SER B 1 206 ? -20.422 16.938 23.922 1 85.25 206 SER B CA 1
ATOM 4104 C C . SER B 1 206 ? -20.875 16.438 22.547 1 85.25 206 SER B C 1
ATOM 4106 O O . SER B 1 206 ? -20.094 16.453 21.594 1 85.25 206 SER B O 1
ATOM 4108 N N . TYR B 1 207 ? -22.078 15.984 22.516 1 86.62 207 TYR B N 1
ATOM 4109 C CA . TYR B 1 207 ? -22.625 15.492 21.266 1 86.62 207 TYR B CA 1
ATOM 4110 C C . TYR B 1 207 ? -22.734 16.609 20.234 1 86.62 207 TYR B C 1
ATOM 4112 O O . TYR B 1 207 ? -22.359 16.438 19.078 1 86.62 207 TYR B O 1
ATOM 4120 N N . GLU B 1 208 ? -23.266 17.734 20.734 1 90.88 208 GLU B N 1
ATOM 4121 C CA . GLU B 1 208 ? -23.406 18.891 19.859 1 90.88 208 GLU B CA 1
ATOM 4122 C C . GLU B 1 208 ? -22.031 19.391 19.391 1 90.88 208 GLU B C 1
ATOM 4124 O O . GLU B 1 208 ? -21.859 19.766 18.234 1 90.88 208 GLU B O 1
ATOM 4129 N N . TYR B 1 209 ? -21.109 19.391 20.359 1 93 209 TYR B N 1
ATOM 4130 C CA . TYR B 1 209 ? -19.75 19.828 20.062 1 93 209 TYR B CA 1
ATOM 4131 C C . TYR B 1 209 ? -19.141 18.984 18.953 1 93 209 TYR B C 1
ATOM 4133 O O . TYR B 1 209 ? -18.656 19.516 17.953 1 93 209 TYR B O 1
ATOM 4141 N N . VAL B 1 210 ? -19.25 17.672 19.062 1 91.88 210 VAL B N 1
ATOM 4142 C CA . VAL B 1 210 ? -18.656 16.75 18.109 1 91.88 210 VAL B CA 1
ATOM 4143 C C . VAL B 1 210 ? -19.359 16.875 16.766 1 91.88 210 VAL B C 1
ATOM 4145 O O . VAL B 1 210 ? -18.719 16.844 15.703 1 91.88 210 VAL B O 1
ATOM 4148 N N . LYS B 1 211 ? -20.609 17.031 16.828 1 92.88 211 LYS B N 1
ATOM 4149 C CA . LYS B 1 211 ? -21.391 17.172 15.609 1 92.88 211 LYS B CA 1
ATOM 4150 C C . LYS B 1 211 ? -20.969 18.406 14.828 1 92.88 211 LYS B C 1
ATOM 4152 O O . LYS B 1 211 ? -20.812 18.359 13.602 1 92.88 211 LYS B O 1
ATOM 4157 N N . ILE B 1 212 ? -20.781 19.484 15.562 1 95 212 ILE B N 1
ATOM 4158 C CA . ILE B 1 212 ? -20.375 20.75 14.938 1 95 212 ILE B CA 1
ATOM 4159 C C . ILE B 1 212 ? -18.953 20.609 14.398 1 95 212 ILE B C 1
ATOM 4161 O O . ILE B 1 212 ? -18.672 21.031 13.266 1 95 212 ILE B O 1
ATOM 4165 N N . MET B 1 213 ? -18.094 20.062 15.188 1 95.06 213 MET B N 1
ATOM 4166 C CA . MET B 1 213 ? -16.703 19.875 14.773 1 95.06 213 MET B CA 1
ATOM 4167 C C . MET B 1 213 ? -16.625 19.016 13.516 1 95.06 213 MET B C 1
ATOM 4169 O O . MET B 1 213 ? -15.883 19.344 12.578 1 95.06 213 MET B O 1
ATOM 4173 N N . LEU B 1 214 ? -17.359 17.969 13.484 1 95.12 214 LEU B N 1
ATOM 4174 C CA . LEU B 1 214 ? -17.359 17.062 12.344 1 95.12 214 LEU B CA 1
ATOM 4175 C C . LEU B 1 214 ? -17.922 17.75 11.102 1 95.12 214 LEU B C 1
ATOM 4177 O O . LEU B 1 214 ? -17.469 17.469 9.977 1 95.12 214 LEU B O 1
ATOM 4181 N N . SER B 1 215 ? -18.906 18.594 11.297 1 95.62 215 SER B N 1
ATOM 4182 C CA . SER B 1 215 ? -19.484 19.312 10.172 1 95.62 215 SER B CA 1
ATOM 4183 C C . SER B 1 215 ? -18.469 20.25 9.523 1 95.62 215 SER B C 1
ATOM 4185 O O . SER B 1 215 ? -18.562 20.547 8.336 1 95.62 215 SER B O 1
ATOM 4187 N N . MET B 1 216 ? -17.516 20.688 10.305 1 95.25 216 MET B N 1
ATOM 4188 C CA . MET B 1 216 ? -16.5 21.625 9.812 1 95.25 216 MET B CA 1
ATOM 4189 C C . MET B 1 216 ? -15.453 20.906 8.977 1 95.25 216 MET B C 1
ATOM 4191 O O . MET B 1 216 ? -14.727 21.531 8.203 1 95.25 216 MET B O 1
ATOM 4195 N N . ILE B 1 217 ? -15.398 19.562 9.102 1 96.31 217 ILE B N 1
ATOM 4196 C CA . ILE B 1 217 ? -14.367 18.844 8.359 1 96.31 217 ILE B CA 1
ATOM 4197 C C . ILE B 1 217 ? -15.016 17.906 7.348 1 96.31 217 ILE B C 1
ATOM 4199 O O . ILE B 1 217 ? -14.406 16.922 6.922 1 96.31 217 ILE B O 1
ATOM 4203 N N . LYS B 1 218 ? -16.25 18.188 6.949 1 96.5 218 LYS B N 1
ATOM 4204 C CA . LYS B 1 218 ? -16.969 17.359 5.988 1 96.5 218 LYS B CA 1
ATOM 4205 C C . LYS B 1 218 ? -16.188 17.188 4.695 1 96.5 218 LYS B C 1
ATOM 4207 O O . LYS B 1 218 ? -16.094 16.094 4.156 1 96.5 218 LYS B O 1
ATOM 4212 N N . PRO B 1 219 ? -15.594 18.234 4.152 1 96.06 219 PRO B N 1
ATOM 4213 C CA . PRO B 1 219 ? -14.805 18.062 2.932 1 96.06 219 PRO B CA 1
ATOM 4214 C C . PRO B 1 219 ? -13.633 17.094 3.121 1 96.06 219 PRO B C 1
ATOM 4216 O O . PRO B 1 219 ? -13.305 16.328 2.211 1 96.06 219 PRO B O 1
ATOM 4219 N N . ALA B 1 220 ? -13.031 17.172 4.289 1 96.12 220 ALA B N 1
ATOM 4220 C CA . ALA B 1 220 ? -11.938 16.25 4.586 1 96.12 220 ALA B CA 1
ATOM 4221 C C . ALA B 1 220 ? -12.453 14.812 4.66 1 96.12 220 ALA B C 1
ATOM 4223 O O . ALA B 1 220 ? -11.758 13.883 4.246 1 96.12 220 ALA B O 1
ATOM 4224 N N . VAL B 1 221 ? -13.625 14.656 5.203 1 97.62 221 VAL B N 1
ATOM 4225 C CA . VAL B 1 221 ? -14.234 13.336 5.289 1 97.62 221 VAL B CA 1
ATOM 4226 C C . VAL B 1 221 ? -14.523 12.805 3.885 1 97.62 221 VAL B C 1
ATOM 4228 O O . VAL B 1 221 ? -14.25 11.633 3.59 1 97.62 221 VAL B O 1
ATOM 4231 N N . ILE B 1 222 ? -15.031 13.672 3.047 1 97.56 222 ILE B N 1
ATOM 4232 C CA . ILE B 1 222 ? -15.305 13.289 1.665 1 97.56 222 ILE B CA 1
ATOM 4233 C C . ILE B 1 222 ? -14 12.914 0.965 1 97.56 222 ILE B C 1
ATOM 4235 O O . ILE B 1 222 ? -13.938 11.922 0.238 1 97.56 222 ILE B O 1
ATOM 4239 N N . ALA B 1 223 ? -13 13.734 1.183 1 96.88 223 ALA B N 1
ATOM 4240 C CA . ALA B 1 223 ? -11.688 13.438 0.613 1 96.88 223 ALA B CA 1
ATOM 4241 C C . ALA B 1 223 ? -11.18 12.086 1.096 1 96.88 223 ALA B C 1
ATOM 4243 O O . ALA B 1 223 ? -10.625 11.305 0.313 1 96.88 223 ALA B O 1
ATOM 4244 N N . ALA B 1 224 ? -11.367 11.812 2.41 1 97.56 224 ALA B N 1
ATOM 4245 C CA . ALA B 1 224 ? -10.93 10.547 2.996 1 97.56 224 ALA B CA 1
ATOM 4246 C C . ALA B 1 224 ? -11.656 9.375 2.357 1 97.56 224 ALA B C 1
ATOM 4248 O O . ALA B 1 224 ? -11.07 8.305 2.168 1 97.56 224 ALA B O 1
ATOM 4249 N N . ILE B 1 225 ? -12.891 9.586 2.039 1 98 225 ILE B N 1
ATOM 4250 C CA . ILE B 1 225 ? -13.695 8.547 1.402 1 98 225 ILE B CA 1
ATOM 4251 C C . ILE B 1 225 ? -13.156 8.258 0.004 1 98 225 ILE B C 1
ATOM 4253 O O . ILE B 1 225 ? -12.961 7.098 -0.366 1 98 225 ILE B O 1
ATOM 4257 N N . LEU B 1 226 ? -12.883 9.273 -0.754 1 97.38 226 LEU B N 1
ATOM 4258 C CA . LEU B 1 226 ? -12.414 9.117 -2.127 1 97.38 226 LEU B CA 1
ATOM 4259 C C . LEU B 1 226 ? -11.023 8.508 -2.158 1 97.38 226 LEU B C 1
ATOM 4261 O O . LEU B 1 226 ? -10.766 7.578 -2.93 1 97.38 226 LEU B O 1
ATOM 4265 N N . LEU B 1 227 ? -10.188 8.984 -1.287 1 95.75 227 LEU B N 1
ATOM 4266 C CA . LEU B 1 227 ? -8.828 8.461 -1.225 1 95.75 227 LEU B CA 1
ATOM 4267 C C . LEU B 1 227 ? -8.812 7.039 -0.681 1 95.75 227 LEU B C 1
ATOM 4269 O O . LEU B 1 227 ? -8.031 6.203 -1.136 1 95.75 227 LEU B O 1
ATOM 4273 N N . GLY B 1 228 ? -9.688 6.801 0.302 1 97.06 228 GLY B N 1
ATOM 4274 C CA . GLY B 1 228 ? -9.836 5.457 0.842 1 97.06 228 GLY B CA 1
ATOM 4275 C C . GLY B 1 228 ? -10.328 4.453 -0.181 1 97.06 228 GLY B C 1
ATOM 4276 O O . GLY B 1 228 ? -9.867 3.311 -0.208 1 97.06 228 GLY B O 1
ATOM 4277 N N . PHE B 1 229 ? -11.281 4.871 -1.051 1 97.5 229 PHE B N 1
ATOM 4278 C CA . PHE B 1 229 ? -11.758 4.012 -2.127 1 97.5 229 PHE B CA 1
ATOM 4279 C C . PHE B 1 229 ? -10.609 3.617 -3.053 1 97.5 229 PHE B C 1
ATOM 4281 O O . PHE B 1 229 ? -10.492 2.453 -3.438 1 97.5 229 PHE B O 1
ATOM 4288 N N . GLY B 1 230 ? -9.875 4.613 -3.439 1 95.5 230 GLY B N 1
ATOM 4289 C CA . GLY B 1 230 ? -8.734 4.348 -4.293 1 95.5 230 GLY B CA 1
ATOM 4290 C C . GLY B 1 230 ? -7.773 3.326 -3.707 1 95.5 230 GLY B C 1
ATOM 4291 O O . GLY B 1 230 ? -7.324 2.418 -4.406 1 95.5 230 GLY B O 1
ATOM 4292 N N . ARG B 1 231 ? -7.496 3.465 -2.459 1 94.88 231 ARG B N 1
ATOM 4293 C CA . ARG B 1 231 ? -6.582 2.555 -1.776 1 94.88 231 ARG B CA 1
ATOM 4294 C C . ARG B 1 231 ? -7.164 1.146 -1.711 1 94.88 231 ARG B C 1
ATOM 4296 O O . ARG B 1 231 ? -6.457 0.165 -1.953 1 94.88 231 ARG B O 1
ATOM 4303 N N . ALA B 1 232 ? -8.398 1.087 -1.407 1 97.56 232 ALA B N 1
ATOM 4304 C CA . ALA B 1 232 ? -9.062 -0.211 -1.326 1 97.56 232 ALA B CA 1
ATOM 4305 C C . ALA B 1 232 ? -9.109 -0.89 -2.691 1 97.56 232 ALA B C 1
ATOM 4307 O O . ALA B 1 232 ? -8.836 -2.086 -2.807 1 97.56 232 ALA B O 1
ATOM 4308 N N . ALA B 1 233 ? -9.414 -0.116 -3.664 1 97.31 233 ALA B N 1
ATOM 4309 C CA . ALA B 1 233 ? -9.547 -0.642 -5.02 1 97.31 233 ALA B CA 1
ATOM 4310 C C . ALA B 1 233 ? -8.219 -1.172 -5.539 1 97.31 233 ALA B C 1
ATOM 4312 O O . ALA B 1 233 ? -8.188 -2.082 -6.371 1 97.31 233 ALA B O 1
ATOM 4313 N N . GLY B 1 234 ? -7.18 -0.649 -5.047 1 95.88 234 GLY B N 1
ATOM 4314 C CA . GLY B 1 234 ? -5.863 -1.003 -5.547 1 95.88 234 GLY B CA 1
ATOM 4315 C C . GLY B 1 234 ? -5.211 -2.133 -4.77 1 95.88 234 GLY B C 1
ATOM 4316 O O . GLY B 1 234 ? -4.145 -2.617 -5.145 1 95.88 234 GLY B O 1
ATOM 4317 N N . GLU B 1 235 ? -5.801 -2.547 -3.674 1 96.44 235 GLU B N 1
ATOM 4318 C CA . GLU B 1 235 ? -5.234 -3.635 -2.883 1 96.44 235 GLU B CA 1
ATOM 4319 C C . GLU B 1 235 ? -5.258 -4.949 -3.658 1 96.44 235 GLU B C 1
ATOM 4321 O O . GLU B 1 235 ? -6.258 -5.281 -4.297 1 96.44 235 GLU B O 1
ATOM 4326 N N . THR B 1 236 ? -4.184 -5.723 -3.65 1 96.5 236 THR B N 1
ATOM 4327 C CA . THR B 1 236 ? -4.043 -6.848 -4.566 1 96.5 236 THR B CA 1
ATOM 4328 C C . THR B 1 236 ? -3.963 -8.164 -3.799 1 96.5 236 THR B C 1
ATOM 4330 O O . THR B 1 236 ? -4.953 -8.891 -3.691 1 96.5 236 THR B O 1
ATOM 4333 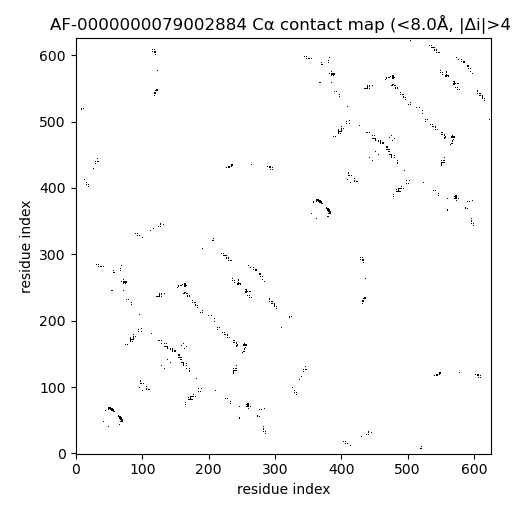N N . ILE B 1 237 ? -2.871 -8.344 -3.039 1 95.56 237 ILE B N 1
ATOM 4334 C CA . ILE B 1 237 ? -2.574 -9.672 -2.512 1 95.56 237 ILE B CA 1
ATOM 4335 C C . ILE B 1 237 ? -3.539 -10.008 -1.376 1 95.56 237 ILE B C 1
ATOM 4337 O O . ILE B 1 237 ? -4.012 -11.141 -1.267 1 95.56 237 ILE B O 1
ATOM 4341 N N . ALA B 1 238 ? -3.811 -9.07 -0.503 1 96.38 238 ALA B N 1
ATOM 4342 C CA . ALA B 1 238 ? -4.75 -9.336 0.581 1 96.38 238 ALA B CA 1
ATOM 4343 C C . ALA B 1 238 ? -6.109 -9.758 0.033 1 96.38 238 ALA B C 1
ATOM 4345 O O . ALA B 1 238 ? -6.742 -10.68 0.565 1 96.38 238 ALA B O 1
ATOM 4346 N N . VAL B 1 239 ? -6.48 -9.133 -1.023 1 97.94 239 VAL B N 1
ATOM 4347 C CA . VAL B 1 239 ? -7.766 -9.445 -1.641 1 97.94 239 VAL B CA 1
ATOM 4348 C C . VAL B 1 239 ? -7.68 -10.781 -2.369 1 97.94 239 VAL B C 1
ATOM 4350 O O . VAL B 1 239 ? -8.586 -11.609 -2.27 1 97.94 239 VAL B O 1
ATOM 4353 N N . SER B 1 240 ? -6.609 -11.008 -3.084 1 97.31 240 SER B N 1
ATOM 4354 C CA . SER B 1 240 ? -6.438 -12.258 -3.814 1 97.31 240 SER B CA 1
ATOM 4355 C C . SER B 1 240 ? -6.492 -13.453 -2.875 1 97.31 240 SER B C 1
ATOM 4357 O O . SER B 1 240 ? -6.945 -14.539 -3.264 1 97.31 240 SER B O 1
ATOM 4359 N N . MET B 1 241 ? -6.059 -13.266 -1.649 1 96.94 241 MET B N 1
ATOM 4360 C CA . MET B 1 241 ? -5.984 -14.375 -0.7 1 96.94 241 MET B CA 1
ATOM 4361 C C . MET B 1 241 ? -7.324 -14.578 0.003 1 96.94 241 MET B C 1
ATOM 4363 O O . MET B 1 241 ? -7.543 -15.609 0.646 1 96.94 241 MET B O 1
ATOM 4367 N N . THR B 1 242 ? -8.289 -13.609 -0.193 1 98 242 THR B N 1
ATOM 4368 C CA . THR B 1 242 ? -9.453 -13.688 0.68 1 98 242 THR B CA 1
ATOM 4369 C C . THR B 1 242 ? -10.742 -13.664 -0.137 1 98 242 THR B C 1
ATOM 4371 O O . THR B 1 242 ? -11.828 -13.938 0.388 1 98 242 THR B O 1
ATOM 4374 N N . ILE B 1 243 ? -10.719 -13.383 -1.399 1 98 243 ILE B N 1
ATOM 4375 C CA . ILE B 1 243 ? -11.945 -13.102 -2.137 1 98 243 ILE B CA 1
ATOM 4376 C C . ILE B 1 243 ? -12.453 -14.375 -2.809 1 98 243 ILE B C 1
ATOM 4378 O O . ILE B 1 243 ? -13.609 -14.438 -3.234 1 98 243 ILE B O 1
ATOM 4382 N N . GLY B 1 244 ? -11.656 -15.391 -3.043 1 96.56 244 GLY B N 1
ATOM 4383 C CA . GLY B 1 244 ? -12.055 -16.641 -3.662 1 96.56 244 GLY B CA 1
ATOM 4384 C C . GLY B 1 244 ? -11.742 -16.703 -5.145 1 96.56 244 GLY B C 1
ATOM 4385 O O . GLY B 1 244 ? -11.773 -17.781 -5.746 1 96.56 244 GLY B O 1
ATOM 4386 N N . ASN B 1 245 ? -11.43 -15.641 -5.809 1 95.69 245 ASN B N 1
ATOM 4387 C CA . ASN B 1 245 ? -10.922 -15.539 -7.176 1 95.69 245 ASN B CA 1
ATOM 4388 C C . ASN B 1 245 ? -11.773 -16.344 -8.148 1 95.69 245 ASN B C 1
ATOM 4390 O O . ASN B 1 245 ? -11.258 -17.219 -8.852 1 95.69 245 ASN B O 1
ATOM 4394 N N . SER B 1 246 ? -12.945 -16.047 -8.25 1 94.5 246 SER B N 1
ATOM 4395 C CA . SER B 1 246 ? -13.875 -16.734 -9.141 1 94.5 246 SER B CA 1
ATOM 4396 C C . SER B 1 246 ? -14.602 -15.727 -10.039 1 94.5 246 SER B C 1
ATOM 4398 O O . SER B 1 246 ? -15.008 -14.656 -9.586 1 94.5 246 SER B O 1
ATOM 4400 N N . PHE B 1 247 ? -14.68 -16.156 -11.352 1 93.25 247 PHE B N 1
ATOM 4401 C CA . PHE B 1 247 ? -15.43 -15.336 -12.289 1 93.25 247 PHE B CA 1
ATOM 4402 C C . PHE B 1 247 ? -16.922 -15.57 -12.133 1 93.25 247 PHE B C 1
ATOM 4404 O O . PHE B 1 247 ? -17.5 -16.406 -12.828 1 93.25 247 PHE B O 1
ATOM 4411 N N . SER B 1 248 ? -17.562 -14.977 -11.141 1 88.38 248 SER B N 1
ATOM 4412 C CA . SER B 1 248 ? -19 -15.078 -10.906 1 88.38 248 SER B CA 1
ATOM 4413 C C . SER B 1 248 ? -19.641 -13.703 -10.781 1 88.38 248 SER B C 1
ATOM 4415 O O . SER B 1 248 ? -19.141 -12.844 -10.055 1 88.38 248 SER B O 1
ATOM 4417 N N . LEU B 1 249 ? -20.562 -13.562 -11.656 1 91 249 LEU B N 1
ATOM 4418 C CA . LEU B 1 249 ? -21.328 -12.328 -11.5 1 91 249 LEU B CA 1
ATOM 4419 C C . LEU B 1 249 ? -22.5 -12.539 -10.562 1 91 249 LEU B C 1
ATOM 4421 O O . LEU B 1 249 ? -23.422 -13.305 -10.875 1 91 249 LEU B O 1
ATOM 4425 N N . THR B 1 250 ? -22.391 -12.078 -9.398 1 89.19 250 THR B N 1
ATOM 4426 C CA . THR B 1 250 ? -23.422 -12.289 -8.398 1 89.19 250 THR B CA 1
ATOM 4427 C C . THR B 1 250 ? -23.688 -11 -7.621 1 89.19 250 THR B C 1
ATOM 4429 O O . THR B 1 250 ? -22.828 -10.117 -7.547 1 89.19 250 THR B O 1
ATOM 4432 N N . THR B 1 251 ? -24.906 -10.938 -7.207 1 91.88 251 THR B N 1
ATOM 4433 C CA . THR B 1 251 ? -25.25 -9.82 -6.332 1 91.88 251 THR B CA 1
ATOM 4434 C C . THR B 1 251 ? -25 -10.188 -4.871 1 91.88 251 THR B C 1
ATOM 4436 O O . THR B 1 251 ? -24.969 -9.312 -4.004 1 91.88 251 THR B O 1
ATOM 4439 N N . CYS B 1 252 ? -24.781 -11.445 -4.664 1 94.94 252 CYS B N 1
ATOM 4440 C CA . CYS B 1 252 ? -24.625 -11.922 -3.297 1 94.94 252 CYS B CA 1
ATOM 4441 C C . CYS B 1 252 ? -23.203 -11.688 -2.803 1 94.94 252 CYS B C 1
ATOM 4443 O O . CYS B 1 252 ? -22.234 -12.125 -3.436 1 94.94 252 CYS B O 1
ATOM 4445 N N . LEU B 1 253 ? -23.078 -11.086 -1.645 1 96.75 253 LEU B N 1
ATOM 4446 C CA . LEU B 1 253 ? -21.781 -10.695 -1.087 1 96.75 253 LEU B CA 1
ATOM 4447 C C . LEU B 1 253 ? -21.078 -11.891 -0.458 1 96.75 253 LEU B C 1
ATOM 4449 O O . LEU B 1 253 ? -19.875 -11.82 -0.162 1 96.75 253 LEU B O 1
ATOM 4453 N N . PHE B 1 254 ? -21.797 -12.992 -0.27 1 97.44 254 PHE B N 1
ATOM 4454 C CA . PHE B 1 254 ? -21.219 -14.148 0.403 1 97.44 254 PHE B CA 1
ATOM 4455 C C . PHE B 1 254 ? -20.703 -15.164 -0.61 1 97.44 254 PHE B C 1
ATOM 4457 O O . PHE B 1 254 ? -20.359 -16.297 -0.246 1 97.44 254 PHE B O 1
ATOM 4464 N N . ALA B 1 255 ? -20.672 -14.797 -1.88 1 97.06 255 ALA B N 1
ATOM 4465 C CA . ALA B 1 255 ? -20.094 -15.594 -2.961 1 97.06 255 ALA B CA 1
ATOM 4466 C C . ALA B 1 255 ? -18.656 -15.172 -3.24 1 97.06 255 ALA B C 1
ATOM 4468 O O . ALA B 1 255 ? -18.266 -14.039 -2.932 1 97.06 255 ALA B O 1
ATOM 4469 N N . PRO B 1 256 ? -17.828 -16.188 -3.703 1 97.19 256 PRO B N 1
ATOM 4470 C CA . PRO B 1 256 ? -16.5 -15.781 -4.168 1 97.19 256 PRO B CA 1
ATOM 4471 C C . PRO B 1 256 ? -16.562 -14.805 -5.336 1 97.19 256 PRO B C 1
ATOM 4473 O O . PRO B 1 256 ? -17.578 -14.703 -6.02 1 97.19 256 PRO B O 1
ATOM 4476 N N . GLY B 1 257 ? -15.57 -14.031 -5.5 1 96.94 257 GLY B N 1
ATOM 4477 C CA . GLY B 1 257 ? -15.5 -13.062 -6.582 1 96.94 257 GLY B CA 1
ATOM 4478 C C . GLY B 1 257 ? -14.086 -12.766 -7.031 1 96.94 257 GLY B C 1
ATOM 4479 O O . GLY B 1 257 ? -13.172 -13.555 -6.773 1 96.94 257 GLY B O 1
ATOM 4480 N N . TYR B 1 258 ? -13.969 -11.781 -7.863 1 97.75 258 TYR B N 1
ATOM 4481 C CA . TYR B 1 258 ? -12.703 -11.305 -8.398 1 97.75 258 TYR B CA 1
ATOM 4482 C C . TYR B 1 258 ? -12.641 -9.781 -8.383 1 97.75 258 TYR B C 1
ATOM 4484 O O . TYR B 1 258 ? -13.656 -9.109 -8.562 1 97.75 258 TYR B O 1
ATOM 4492 N N . THR B 1 259 ? -11.508 -9.195 -8.055 1 98.12 259 THR B N 1
ATOM 4493 C CA . THR B 1 259 ? -11.242 -7.789 -8.328 1 98.12 259 THR B CA 1
ATOM 4494 C C . THR B 1 259 ? -10.273 -7.637 -9.5 1 98.12 259 THR B C 1
ATOM 4496 O O . THR B 1 259 ? -9.641 -8.609 -9.914 1 98.12 259 THR B O 1
ATOM 4499 N N . ILE B 1 260 ? -10.188 -6.477 -10.008 1 98.25 260 ILE B N 1
ATOM 4500 C CA . ILE B 1 260 ? -9.266 -6.234 -11.117 1 98.25 260 ILE B CA 1
ATOM 4501 C C . ILE B 1 260 ? -7.836 -6.531 -10.672 1 98.25 260 ILE B C 1
ATOM 4503 O O . ILE B 1 260 ? -7.086 -7.211 -11.383 1 98.25 260 ILE B O 1
ATOM 4507 N N . SER B 1 261 ? -7.473 -6.059 -9.484 1 97.62 261 SER B N 1
ATOM 4508 C CA . SER B 1 261 ? -6.117 -6.25 -8.969 1 97.62 261 SER B CA 1
ATOM 4509 C C . SER B 1 261 ? -5.816 -7.73 -8.75 1 97.62 261 SER B C 1
ATOM 4511 O O . SER B 1 261 ? -4.742 -8.211 -9.109 1 97.62 261 SER B O 1
ATOM 4513 N N . SER B 1 262 ? -6.746 -8.445 -8.148 1 97.19 262 SER B N 1
ATOM 4514 C CA . SER B 1 262 ? -6.516 -9.859 -7.898 1 97.19 262 SER B CA 1
ATOM 4515 C C . SER B 1 262 ? -6.48 -10.648 -9.203 1 97.19 262 SER B C 1
ATOM 4517 O O . SER B 1 262 ? -5.75 -11.641 -9.32 1 97.19 262 SER B O 1
ATOM 4519 N N . LEU B 1 263 ? -7.27 -10.234 -10.219 1 97.62 263 LEU B N 1
ATOM 4520 C CA . LEU B 1 263 ? -7.242 -10.867 -11.531 1 97.62 263 LEU B CA 1
ATOM 4521 C C . LEU B 1 263 ? -5.852 -10.766 -12.156 1 97.62 263 LEU B C 1
ATOM 4523 O O . LEU B 1 263 ? -5.305 -11.758 -12.633 1 97.62 263 LEU B O 1
ATOM 4527 N N . ILE B 1 264 ? -5.312 -9.57 -12.133 1 96.94 264 ILE B N 1
ATOM 4528 C CA . ILE B 1 264 ? -3.996 -9.336 -12.719 1 96.94 264 ILE B CA 1
ATOM 4529 C C . ILE B 1 264 ? -2.949 -10.172 -11.984 1 96.94 264 ILE B C 1
ATOM 4531 O O . ILE B 1 264 ? -2.135 -10.852 -12.609 1 96.94 264 ILE B O 1
ATOM 4535 N N . ALA B 1 265 ? -3.018 -10.164 -10.703 1 94.69 265 ALA B N 1
ATOM 4536 C CA . ALA B 1 265 ? -2.053 -10.898 -9.891 1 94.69 265 ALA B CA 1
ATOM 4537 C C . ALA B 1 265 ? -2.135 -12.398 -10.164 1 94.69 265 ALA B C 1
ATOM 4539 O O . ALA B 1 265 ? -1.108 -13.07 -10.273 1 94.69 265 ALA B O 1
ATOM 4540 N N . ASN B 1 266 ? -3.32 -12.922 -10.305 1 94.5 266 ASN B N 1
ATOM 4541 C CA . ASN B 1 266 ? -3.531 -14.367 -10.406 1 94.5 266 ASN B CA 1
ATOM 4542 C C . ASN B 1 266 ? -3.26 -14.867 -11.82 1 94.5 266 ASN B C 1
ATOM 4544 O O . ASN B 1 266 ? -2.83 -16.016 -12 1 94.5 266 ASN B O 1
ATOM 4548 N N . GLN B 1 267 ? -3.506 -14.023 -12.82 1 94.81 267 GLN B N 1
ATOM 4549 C CA . GLN B 1 267 ? -3.414 -14.492 -14.195 1 94.81 267 GLN B CA 1
ATOM 4550 C C . GLN B 1 267 ? -2.086 -14.078 -14.828 1 94.81 267 GLN B C 1
ATOM 4552 O O . GLN B 1 267 ? -1.739 -14.555 -15.914 1 94.81 267 GLN B O 1
ATOM 4557 N N . PHE B 1 268 ? -1.336 -13.25 -14.172 1 92.88 268 PHE B N 1
ATOM 4558 C CA . PHE B 1 268 ? -0.075 -12.727 -14.688 1 92.88 268 PHE B CA 1
ATOM 4559 C C . PHE B 1 268 ? 0.855 -13.859 -15.102 1 92.88 268 PHE B C 1
ATOM 4561 O O . PHE B 1 268 ? 1.428 -13.836 -16.188 1 92.88 268 PHE B O 1
ATOM 4568 N N . GLY B 1 269 ? 1.027 -14.844 -14.281 1 87.88 269 GLY B N 1
ATOM 4569 C CA . GLY B 1 269 ? 1.956 -15.93 -14.531 1 87.88 269 GLY B CA 1
ATOM 4570 C C . GLY B 1 269 ? 1.571 -16.781 -15.734 1 87.88 269 GLY B C 1
ATOM 4571 O O . GLY B 1 269 ? 2.434 -17.391 -16.375 1 87.88 269 GLY B O 1
ATOM 4572 N N . ASN B 1 270 ? 0.331 -16.75 -16.078 1 90.19 270 ASN B N 1
ATOM 4573 C CA . ASN B 1 270 ? -0.176 -17.594 -17.156 1 90.19 270 ASN B CA 1
ATOM 4574 C C . ASN B 1 270 ? -0.36 -16.797 -18.453 1 90.19 270 ASN B C 1
ATOM 4576 O O . ASN B 1 270 ? -0.551 -17.375 -19.516 1 90.19 270 ASN B O 1
ATOM 4580 N N . ALA B 1 271 ? -0.299 -15.57 -18.375 1 91.88 271 ALA B N 1
ATOM 4581 C CA . ALA B 1 271 ? -0.709 -14.711 -19.469 1 91.88 271 ALA B CA 1
ATOM 4582 C C . ALA B 1 271 ? 0.186 -14.914 -20.688 1 91.88 271 ALA B C 1
ATOM 4584 O O . ALA B 1 271 ? -0.261 -14.766 -21.828 1 91.88 271 ALA B O 1
ATOM 4585 N N . GLY B 1 272 ? 1.394 -15.328 -20.484 1 88.56 272 GLY B N 1
ATOM 4586 C CA . GLY B 1 272 ? 2.334 -15.531 -21.578 1 88.56 272 GLY B CA 1
ATOM 4587 C C . GLY B 1 272 ? 1.972 -16.703 -22.469 1 88.56 272 GLY B C 1
ATOM 4588 O O . GLY B 1 272 ? 2.459 -16.812 -23.594 1 88.56 272 GLY B O 1
ATOM 4589 N N . PHE B 1 273 ? 1.08 -17.578 -22 1 91.81 273 PHE B N 1
ATOM 4590 C CA . PHE B 1 273 ? 0.706 -18.766 -22.75 1 91.81 273 PHE B CA 1
ATOM 4591 C C . PHE B 1 273 ? -0.393 -18.453 -23.75 1 91.81 273 PHE B C 1
ATOM 4593 O O . PHE B 1 273 ? -0.686 -19.266 -24.625 1 91.81 273 PHE B O 1
ATOM 4600 N N . TYR B 1 274 ? -0.978 -17.266 -23.641 1 93.56 274 TYR B N 1
ATOM 4601 C CA . TYR B 1 274 ? -2.115 -16.906 -24.469 1 93.56 274 TYR B CA 1
ATOM 4602 C C . TYR B 1 274 ? -1.828 -15.641 -25.266 1 93.56 274 TYR B C 1
ATOM 4604 O O . TYR B 1 274 ? -1.008 -14.812 -24.859 1 93.56 274 TYR B O 1
ATOM 4612 N N . HIS B 1 275 ? -2.502 -15.562 -26.328 1 93.75 275 HIS B N 1
ATOM 4613 C CA . HIS B 1 275 ? -2.189 -14.484 -27.266 1 93.75 275 HIS B CA 1
ATOM 4614 C C . HIS B 1 275 ? -2.705 -13.141 -26.75 1 93.75 275 HIS B C 1
ATOM 4616 O O . HIS B 1 275 ? -1.989 -12.141 -26.781 1 93.75 275 HIS B O 1
ATOM 4622 N N . TYR B 1 276 ? -3.943 -13.086 -26.25 1 95.81 276 TYR B N 1
ATOM 4623 C CA . TYR B 1 276 ? -4.562 -11.805 -25.953 1 95.81 276 TYR B CA 1
ATOM 4624 C C . TYR B 1 276 ? -4.711 -11.609 -24.438 1 95.81 276 TYR B C 1
ATOM 4626 O O . TYR B 1 276 ? -5.145 -10.555 -23.984 1 95.81 276 TYR B O 1
ATOM 4634 N N . MET B 1 277 ? -4.383 -12.586 -23.688 1 95.94 277 MET B N 1
ATOM 4635 C CA . MET B 1 277 ? -4.617 -12.484 -22.25 1 95.94 277 MET B CA 1
ATOM 4636 C C . MET B 1 277 ? -3.809 -11.344 -21.641 1 95.94 277 MET B C 1
ATOM 4638 O O . MET B 1 277 ? -4.301 -10.609 -20.781 1 95.94 277 MET B O 1
ATOM 4642 N N . MET B 1 278 ? -2.57 -11.219 -22.125 1 95.62 278 MET B N 1
ATOM 4643 C CA . MET B 1 278 ? -1.752 -10.133 -21.609 1 95.62 278 MET B CA 1
ATOM 4644 C C . MET B 1 278 ? -2.367 -8.781 -21.953 1 95.62 278 MET B C 1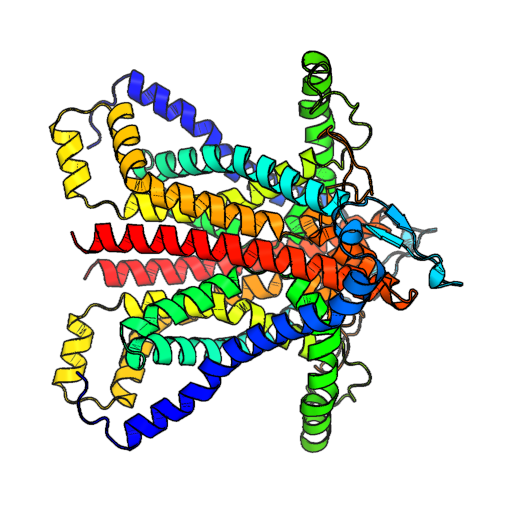
ATOM 4646 O O . MET B 1 278 ? -2.385 -7.871 -21.125 1 95.62 278 MET B O 1
ATOM 4650 N N . ASN B 1 279 ? -2.844 -8.625 -23.109 1 97.31 279 ASN B N 1
ATOM 4651 C CA . ASN B 1 279 ? -3.531 -7.398 -23.5 1 97.31 279 ASN B CA 1
ATOM 4652 C C . ASN B 1 279 ? -4.762 -7.148 -22.641 1 97.31 279 ASN B C 1
ATOM 4654 O O . ASN B 1 279 ? -5.074 -6 -22.312 1 97.31 279 ASN B O 1
ATOM 4658 N N . ALA B 1 280 ? -5.438 -8.234 -22.312 1 97.56 280 ALA B N 1
ATOM 4659 C CA . ALA B 1 280 ? -6.609 -8.125 -21.453 1 97.56 280 ALA B CA 1
ATOM 4660 C C . ALA B 1 280 ? -6.223 -7.633 -20.062 1 97.56 280 ALA B C 1
ATOM 4662 O O . ALA B 1 280 ? -6.922 -6.809 -19.469 1 97.56 280 ALA B O 1
ATOM 4663 N N . LEU B 1 281 ? -5.121 -8.156 -19.594 1 97.44 281 LEU B N 1
ATOM 4664 C CA . LEU B 1 281 ? -4.645 -7.738 -18.266 1 97.44 281 LEU B CA 1
ATOM 4665 C C . LEU B 1 281 ? -4.219 -6.273 -18.297 1 97.44 281 LEU B C 1
ATOM 4667 O O . LEU B 1 281 ? -4.496 -5.527 -17.344 1 97.44 281 LEU B O 1
ATOM 4671 N N . TYR B 1 282 ? -3.596 -5.801 -19.375 1 97.31 282 TYR B N 1
ATOM 4672 C CA . TYR B 1 282 ? -3.256 -4.391 -19.531 1 97.31 282 TYR B CA 1
ATOM 4673 C C . TYR B 1 282 ? -4.512 -3.529 -19.578 1 97.31 282 TYR B C 1
ATOM 4675 O O . TYR B 1 282 ? -4.547 -2.434 -19.016 1 97.31 282 TYR B O 1
ATOM 4683 N N . GLY B 1 283 ? -5.465 -4.059 -20.281 1 97.62 283 GLY B N 1
ATOM 4684 C CA . GLY B 1 283 ? -6.723 -3.332 -20.344 1 97.62 283 GLY B CA 1
ATOM 4685 C C . GLY B 1 283 ? -7.395 -3.166 -19 1 97.62 283 GLY B C 1
ATOM 4686 O O . GLY B 1 283 ? -7.852 -2.072 -18.656 1 97.62 283 GLY B O 1
ATOM 4687 N N . ALA B 1 284 ? -7.465 -4.277 -18.25 1 97.75 284 ALA B N 1
ATOM 4688 C CA . ALA B 1 284 ? -8.016 -4.223 -16.906 1 97.75 284 ALA B CA 1
ATOM 4689 C C . ALA B 1 284 ? -7.227 -3.252 -16.031 1 97.75 284 ALA B C 1
ATOM 4691 O O . ALA B 1 284 ? -7.809 -2.467 -15.281 1 97.75 284 ALA B O 1
ATOM 4692 N N . GLY B 1 285 ? -5.879 -3.346 -16.172 1 97.06 285 GLY B N 1
ATOM 4693 C CA . GLY B 1 285 ? -5.016 -2.441 -15.422 1 97.06 285 GLY B CA 1
ATOM 4694 C C . GLY B 1 285 ? -5.242 -0.982 -15.766 1 97.06 285 GLY B C 1
ATOM 4695 O O . GLY B 1 285 ? -5.211 -0.118 -14.891 1 97.06 285 GLY B O 1
ATOM 4696 N N . LEU B 1 286 ? -5.445 -0.692 -17 1 97.12 286 LEU B N 1
ATOM 4697 C CA . LEU B 1 286 ? -5.699 0.671 -17.453 1 97.12 286 LEU B CA 1
ATOM 4698 C C . LEU B 1 286 ? -6.98 1.22 -16.828 1 97.12 286 LEU B C 1
ATOM 4700 O O . LEU B 1 286 ? -7.02 2.371 -16.391 1 97.12 286 LEU B O 1
ATOM 4704 N N . ILE B 1 287 ? -7.98 0.409 -16.812 1 97 287 ILE B N 1
ATOM 4705 C CA . ILE B 1 287 ? -9.25 0.82 -16.234 1 97 287 ILE B CA 1
ATOM 4706 C C . ILE B 1 287 ? -9.062 1.096 -14.742 1 97 287 ILE B C 1
ATOM 4708 O O . ILE B 1 287 ? -9.547 2.105 -14.227 1 97 287 ILE B O 1
ATOM 4712 N N . LEU B 1 288 ? -8.398 0.196 -14.094 1 97 288 LEU B N 1
ATOM 4713 C CA . LEU B 1 288 ? -8.117 0.371 -12.672 1 97 288 LEU B CA 1
ATOM 4714 C C . LEU B 1 288 ? -7.332 1.654 -12.422 1 97 288 LEU B C 1
ATOM 4716 O O . LEU B 1 288 ? -7.621 2.391 -11.477 1 97 288 LEU B O 1
ATOM 4720 N N . LEU B 1 289 ? -6.305 1.872 -13.25 1 95.75 289 LEU B N 1
ATOM 4721 C CA . LEU B 1 289 ? -5.48 3.07 -13.141 1 95.75 289 LEU B CA 1
ATOM 4722 C C . LEU B 1 289 ? -6.324 4.328 -13.312 1 95.75 289 LEU B C 1
ATOM 4724 O O . LEU B 1 289 ? -6.176 5.289 -12.555 1 95.75 289 LEU B O 1
ATOM 4728 N N . LEU B 1 290 ? -7.176 4.352 -14.266 1 95.31 290 LEU B N 1
ATOM 4729 C CA . LEU B 1 290 ? -8.016 5.512 -14.547 1 95.31 290 LEU B CA 1
ATOM 4730 C C . LEU B 1 290 ? -8.961 5.793 -13.383 1 95.31 290 LEU B C 1
ATOM 4732 O O . LEU B 1 290 ? -9.133 6.945 -12.977 1 95.31 290 LEU B O 1
ATOM 4736 N N . VAL B 1 291 ? -9.523 4.758 -12.875 1 93.94 291 VAL B N 1
ATOM 4737 C CA . VAL B 1 291 ? -10.398 4.918 -11.719 1 93.94 291 VAL B CA 1
ATOM 4738 C C . VAL B 1 291 ? -9.602 5.473 -10.539 1 93.94 291 VAL B C 1
ATOM 4740 O O . VAL B 1 291 ? -10.047 6.402 -9.867 1 93.94 291 VAL B O 1
ATOM 4743 N N . GLY B 1 292 ? -8.438 4.91 -10.32 1 92.88 292 GLY B N 1
ATOM 4744 C CA . GLY B 1 292 ? -7.586 5.379 -9.234 1 92.88 292 GLY B CA 1
ATOM 4745 C C . GLY B 1 292 ? -7.168 6.828 -9.391 1 92.88 292 GLY B C 1
ATOM 4746 O O . GLY B 1 292 ? -7.254 7.609 -8.445 1 92.88 292 GLY B O 1
ATOM 4747 N N . VAL B 1 293 ? -6.777 7.184 -10.594 1 93.31 293 VAL B N 1
ATOM 4748 C CA . VAL B 1 293 ? -6.312 8.539 -10.859 1 93.31 293 VAL B CA 1
ATOM 4749 C C . VAL B 1 293 ? -7.465 9.523 -10.68 1 93.31 293 VAL B C 1
ATOM 4751 O O . VAL B 1 293 ? -7.289 10.594 -10.086 1 93.31 293 VAL B O 1
ATOM 4754 N N . VAL B 1 294 ? -8.609 9.18 -11.148 1 95 294 VAL B N 1
ATOM 4755 C CA . VAL B 1 294 ? -9.766 10.062 -11.062 1 95 294 VAL B CA 1
ATOM 4756 C C . VAL B 1 294 ? -10.172 10.258 -9.602 1 95 294 VAL B C 1
ATOM 4758 O O . VAL B 1 294 ? -10.32 11.391 -9.141 1 95 294 VAL B O 1
ATOM 4761 N N . LEU B 1 295 ? -10.281 9.203 -8.867 1 94.31 295 LEU B N 1
ATOM 4762 C CA . LEU B 1 295 ? -10.719 9.281 -7.477 1 94.31 295 LEU B CA 1
ATOM 4763 C C . LEU B 1 295 ? -9.672 9.984 -6.621 1 94.31 295 LEU B C 1
ATOM 4765 O O . LEU B 1 295 ? -10.016 10.812 -5.77 1 94.31 295 LEU B O 1
ATOM 4769 N N . ASN B 1 296 ? -8.414 9.672 -6.875 1 93.19 296 ASN B N 1
ATOM 4770 C CA . ASN B 1 296 ? -7.348 10.312 -6.113 1 93.19 296 ASN B CA 1
ATOM 4771 C C . ASN B 1 296 ? -7.258 11.805 -6.422 1 93.19 296 ASN B C 1
ATOM 4773 O O . ASN B 1 296 ? -7.051 12.625 -5.523 1 93.19 296 ASN B O 1
ATOM 4777 N N . THR B 1 297 ? -7.438 12.141 -7.668 1 94.38 297 THR B N 1
ATOM 4778 C CA . THR B 1 297 ? -7.375 13.547 -8.07 1 94.38 297 THR B CA 1
ATOM 4779 C C . THR B 1 297 ? -8.516 14.336 -7.445 1 94.38 297 THR B C 1
ATOM 4781 O O . THR B 1 297 ? -8.305 15.43 -6.906 1 94.38 297 THR B O 1
ATOM 4784 N N . ILE B 1 298 ? -9.672 13.797 -7.48 1 95.75 298 ILE B N 1
ATOM 4785 C CA . ILE B 1 298 ? -10.828 14.484 -6.902 1 95.75 298 ILE B CA 1
ATOM 4786 C C . ILE B 1 298 ? -10.672 14.57 -5.387 1 95.75 298 ILE B C 1
ATOM 4788 O O . ILE B 1 298 ? -10.93 15.617 -4.789 1 95.75 298 ILE B O 1
ATOM 4792 N N . GLY B 1 299 ? -10.242 13.461 -4.816 1 94.81 299 GLY B N 1
ATOM 4793 C CA . GLY B 1 299 ? -10.023 13.453 -3.379 1 94.81 299 GLY B CA 1
ATOM 4794 C C . GLY B 1 299 ? -9.008 14.484 -2.926 1 94.81 299 GLY B C 1
ATOM 4795 O O . GLY B 1 299 ? -9.25 15.227 -1.971 1 94.81 299 GLY B O 1
ATOM 4796 N N . LEU B 1 300 ? -7.934 14.625 -3.615 1 92.69 300 LEU B N 1
ATOM 4797 C CA . LEU B 1 300 ? -6.879 15.57 -3.27 1 92.69 300 LEU B CA 1
ATOM 4798 C C . LEU B 1 300 ? -7.332 17 -3.51 1 92.69 300 LEU B C 1
ATOM 4800 O O . LEU B 1 300 ? -6.969 17.906 -2.754 1 92.69 300 LEU B O 1
ATOM 4804 N N . TYR B 1 301 ? -8.078 17.141 -4.543 1 92.25 301 TYR B N 1
ATOM 4805 C CA . TYR B 1 301 ? -8.609 18.469 -4.852 1 92.25 301 TYR B CA 1
ATOM 4806 C C . TYR B 1 301 ? -9.539 18.953 -3.75 1 92.25 301 TYR B C 1
ATOM 4808 O O . TYR B 1 301 ? -9.43 20.094 -3.295 1 92.25 301 TYR B O 1
ATOM 4816 N N . VAL B 1 302 ? -10.398 18.094 -3.32 1 92.62 302 VAL B N 1
ATOM 4817 C CA . VAL B 1 302 ? -11.344 18.422 -2.26 1 92.62 302 VAL B CA 1
ATOM 4818 C C . VAL B 1 302 ? -10.586 18.703 -0.964 1 92.62 302 VAL B C 1
ATOM 4820 O O . VAL B 1 302 ? -10.883 19.688 -0.267 1 92.62 302 VAL B O 1
ATOM 4823 N N . LEU B 1 303 ? -9.656 17.938 -0.723 1 90.25 303 LEU B N 1
ATOM 4824 C CA . LEU B 1 303 ? -8.867 18.094 0.494 1 90.25 303 LEU B CA 1
ATOM 4825 C C . LEU B 1 303 ? -8.078 19.391 0.471 1 90.25 303 LEU B C 1
ATOM 4827 O O . LEU B 1 303 ? -8.008 20.109 1.478 1 90.25 303 LEU B O 1
ATOM 4831 N N . GLY B 1 304 ? -7.5 19.766 -0.646 1 86.81 304 GLY B N 1
ATOM 4832 C CA . GLY B 1 304 ? -6.715 20.969 -0.801 1 86.81 304 GLY B CA 1
ATOM 4833 C C . GLY B 1 304 ? -7.543 22.234 -0.683 1 86.81 304 GLY B C 1
ATOM 4834 O O . GLY B 1 304 ? -7.117 23.203 -0.053 1 86.81 304 GLY B O 1
ATOM 4835 N N . ARG B 1 305 ? -8.656 22.219 -1.234 1 85.56 305 ARG B N 1
ATOM 4836 C CA . ARG B 1 305 ? -9.547 23.375 -1.165 1 85.56 305 ARG B CA 1
ATOM 4837 C C . ARG B 1 305 ? -9.984 23.641 0.271 1 85.56 305 ARG B C 1
ATOM 4839 O O . ARG B 1 305 ? -10.086 24.797 0.689 1 85.56 305 ARG B O 1
ATOM 4846 N N . TRP B 1 306 ? -10.219 22.594 0.928 1 85.88 306 TRP B N 1
ATOM 4847 C CA . TRP B 1 306 ? -10.625 22.719 2.322 1 85.88 306 TRP B CA 1
ATOM 4848 C C . TRP B 1 306 ? -9.492 23.281 3.17 1 85.88 306 TRP B C 1
ATOM 4850 O O . TRP B 1 306 ? -9.711 24.156 4.016 1 85.88 306 TRP B O 1
ATOM 4860 N N . ARG B 1 307 ? -8.344 22.812 2.947 1 83.06 307 ARG B N 1
ATOM 4861 C CA . ARG B 1 307 ? -7.18 23.266 3.705 1 83.06 307 ARG B CA 1
ATOM 4862 C C . ARG B 1 307 ? -6.938 24.75 3.496 1 83.06 307 ARG B C 1
ATOM 4864 O O . ARG B 1 307 ? -6.578 25.469 4.434 1 83.06 307 ARG B O 1
ATOM 4871 N N . LYS B 1 308 ? -7.105 25.234 2.314 1 79.88 308 LYS B N 1
ATOM 4872 C CA . LYS B 1 308 ? -6.879 26.625 1.983 1 79.88 308 LYS B CA 1
ATOM 4873 C C . LYS B 1 308 ? -7.895 27.531 2.688 1 79.88 308 LYS B C 1
ATOM 4875 O O . LYS B 1 308 ? -7.566 28.656 3.084 1 79.88 308 LYS B O 1
ATOM 4880 N N . GLN B 1 309 ? -9.047 27 2.854 1 77.19 309 GLN B N 1
ATOM 4881 C CA . GLN B 1 309 ? -10.086 27.781 3.514 1 77.19 309 GLN B CA 1
ATOM 4882 C C . GLN B 1 309 ? -9.789 27.953 5 1 77.19 309 GLN B C 1
ATOM 4884 O O . GLN B 1 309 ? -10.102 29 5.586 1 77.19 309 GLN B O 1
ATOM 4889 N N . PHE B 1 310 ? -9.133 27 5.594 1 73.44 310 PHE B N 1
ATOM 4890 C CA . PHE B 1 310 ? -8.859 27.062 7.023 1 73.44 310 PHE B CA 1
ATOM 4891 C C . PHE B 1 310 ? -7.543 27.781 7.297 1 73.44 310 PHE B C 1
ATOM 4893 O O . PHE B 1 310 ? -7.348 28.344 8.375 1 73.44 310 PHE B O 1
ATOM 4900 N N . GLU B 1 311 ? -6.586 27.703 6.355 1 62.34 311 GLU B N 1
ATOM 4901 C CA . GLU B 1 311 ? -5.34 28.453 6.516 1 62.34 311 GLU B CA 1
ATOM 4902 C C . GLU B 1 311 ? -5.566 29.953 6.379 1 62.34 311 GLU B C 1
ATOM 4904 O O . GLU B 1 311 ? -4.832 30.75 6.961 1 62.34 311 GLU B O 1
ATOM 4909 N N . GLU B 1 312 ? -6.469 30.297 5.566 1 53.09 312 GLU B N 1
ATOM 4910 C CA . GLU B 1 312 ? -6.762 31.719 5.375 1 53.09 312 GLU B CA 1
ATOM 4911 C C . GLU B 1 312 ? -7.418 32.312 6.617 1 53.09 312 GLU B C 1
ATOM 4913 O O . GLU B 1 312 ? -7.5 33.531 6.75 1 53.09 312 GLU B O 1
ATOM 4918 N N . PHE B 1 313 ? -7.723 31.484 7.516 1 50.28 313 PHE B N 1
ATOM 4919 C CA . PHE B 1 313 ? -8.219 32.062 8.758 1 50.28 313 PHE B CA 1
ATOM 4920 C C . PHE B 1 313 ? -7.16 32 9.852 1 50.28 313 PHE B C 1
ATOM 4922 O O . PHE B 1 313 ? -6.387 31.047 9.922 1 50.28 313 PHE B O 1
#

pLDDT: mean 91.15, std 9.68, range [36.81, 98.62]

InterPro domains:
  IPR000515 ABC transporter type 1, transmembrane domain MetI-like [PS50928] (73-299)
  IPR000515 ABC transporter type 1, transmembrane domain MetI-like [cd06261] (73-247)
  IPR011864 Phosphate ABC transporter, permease protein PstC [TIGR02138] (14-306)
  IPR035906 MetI-like superfamily [G3DSA:1.10.3720.10] (11-304)
  IPR035906 MetI-like superfamily [SSF161098] (23-298)
  IPR051124 Binding-Protein-Dependent Phosphate Transport Permease [PTHR30425] (9-308)

Secondary structure (DSSP, 8-state):
------HHHHHHHHHHHHHHHHHHHHHHHHHHHHHHHHHHHHHHHTTHHHH---EE--SS-GGG-EE--HHHHHHHHHHHHHHHHHHHHHHHHHHHIIIIIS-HHHHHHHHHHHHHHHTS-HHHHHHHIIIIIHHHHIIIIIHHHHHHHTTSGGG-S---SS-SHHHHHHHHHHHHHHHHHHHHHHHHHTS-HHHHHHHHHTT--HHHHHHHHHHHTHHHHHHHHHHHHHHHHH--HHHHTTS-------S-TTS----HHHHHHHHGGGGGGSSSHHHHHHHHHHHHHHHHHHHHHHHHHHHHHHHHHHH--/------HHHHHHHHHHHHHHHHHHHHHHHHHHHHHHHHHHHHHHHTTHHHH---EE--SS-GGG-EE--HHHHHHHHHHHHHHHHHHHHHHHHHHHIIIIIS-HHHHHHHHHHHHHHHTS-HHHHHHHIIIIIHHHHIIIIIHHHHHHHTTSGGG-S---SS--HHHHHHHHHHHHHHHHHHHHHHHHHTS-HHHHHHHHHTT--HHHHHHHHHHHTHHHHHHHHHHHHHHHHH--HHHHTTS-------S-TTS----HHHHHHHHGGGGGGSSSHHHHHHHHHHHHHHHHHHHHHHHHHHHHHHHHHHH--

Foldseek 3Di:
DPPPQDPVSVVVVVVCVVVVVVVVVVVVVLLVVLVVLLVVLCVVCNCQQAVPLDADFDLPDQVRGDHHCPQQAVLLVLLLVLLLVQLLVVLLVLLCCLPPPDDPVCSVVSLVVLVVLLVDDLLVLQVCLLPPVLVCCLVPPLQVCCVVVCVDQQNVDRLPHSQASNSLSNSLNSNCNSVLNVQLNVLLVLQDVVVLVVCVVVVDDPVRSSVVSSVLCVLSNLLSSLLSSLVSSQDENSSLSRQQDDSDDGSYGSHRTHHLRPCCVVCVVVQVSGDCSSSSNSNSVSVSVVSNVVSNVVSVVSSVVSVVVSVVD/DPPPQDPVSVVVVVVCVVVVVVVVVVVVVLLVVLVVLLVVLCVVCNCQQAVPLDADFDLPDQVRGDHHCPQQAVLLVLLLVLLLVLLLVVLLVLLCCLPPPDDPVCSVVSLVVLVVLLVDDLLVLLVCLLPPVLVCCLVPPLQVCCVVVCVDQQNVDRLPHSQASNSLSNSLNSNCNSVLNVQQNVLLVLQDVVVLVVCVVVVDDPVRSSVVSSVLCVLSNLLSSLLSSLVSSQDENSSLSRQQDDSDDGSYGSHRTHHLRPCCVVCVVVQVSGDCSSSSNSNSVSVSVVSNVVSNVVSVVSSVVSVVVSVVD

Solvent-accessible surface area (backbone atoms only — not comparable to full-atom values): 30449 Å² total; per-residue (Å²): 130,86,60,84,66,51,73,66,36,46,51,55,50,57,66,30,43,59,44,44,48,47,58,56,50,50,51,52,50,49,51,50,49,31,54,60,49,12,42,64,40,42,72,72,46,42,68,46,28,56,71,27,64,46,74,36,85,32,75,87,40,63,85,66,41,44,66,26,43,26,28,20,50,49,33,29,50,50,23,23,48,46,10,46,67,54,18,49,61,33,19,52,29,31,33,48,42,43,72,73,64,41,55,78,86,53,28,56,54,54,53,48,51,37,52,41,61,53,47,48,38,49,56,52,53,11,57,46,34,42,73,50,48,14,52,51,40,35,69,69,44,47,46,56,45,26,73,77,39,36,85,42,63,48,30,46,49,76,60,84,49,40,34,5,32,47,40,25,6,51,54,39,12,64,56,44,20,35,54,36,20,51,48,40,34,51,48,59,64,64,54,55,64,67,59,53,51,52,48,51,73,72,64,53,48,63,64,54,45,51,51,51,55,51,62,74,34,44,51,37,46,50,16,28,50,31,40,42,37,24,49,42,45,30,47,30,63,33,36,48,52,14,14,52,67,30,92,44,84,68,71,28,34,38,37,43,15,25,27,49,39,25,46,41,67,71,43,54,85,55,22,82,65,31,80,56,47,46,21,44,44,27,38,48,44,42,51,51,46,50,52,24,50,52,33,30,48,52,15,51,49,43,35,49,56,50,51,52,62,55,65,77,95,131,85,60,86,66,50,73,68,36,49,52,54,49,57,66,29,44,61,45,42,48,47,58,56,51,50,51,52,50,49,52,50,48,31,54,61,50,14,42,63,40,43,72,72,46,42,69,45,29,55,71,26,63,45,76,36,85,32,75,87,40,63,86,67,42,43,65,24,43,27,28,22,51,50,33,28,51,50,25,22,49,47,11,47,66,55,17,49,61,33,19,53,28,31,32,47,44,44,72,72,64,42,54,77,86,54,28,57,55,53,53,49,50,37,53,39,62,51,46,48,39,50,57,52,53,10,55,45,33,41,72,50,50,14,51,50,40,35,69,67,44,48,47,56,45,27,74,76,38,37,84,42,62,49,30,46,49,75,60,84,49,39,34,5,33,46,40,24,5,50,53,40,12,64,56,41,21,35,54,34,21,52,48,40,34,51,49,59,65,63,53,56,64,66,58,56,50,51,48,50,73,72,65,51,49,62,64,54,44,50,52,53,55,49,62,74,35,44,51,39,45,52,16,28,50,32,40,41,36,24,51,42,45,29,48,29,62,34,35,49,52,15,13,53,68,30,91,44,83,69,71,29,34,38,38,43,17,26,27,50,36,27,45,42,66,69,43,53,83,54,22,81,66,30,78,56,49,47,21,43,43,27,37,48,43,42,52,53,46,50,52,24,50,52,33,31,48,51,14,49,50,41,34,50,57,49,50,52,62,56,65,76,95

Nearest PDB structures (foldseek):
  7ahc-assembly1_B  TM=5.892E-01  e=4.169E-03  Lactococcus lactis subsp. lactis
  7ahh-assembly1_B  TM=5.951E-01  e=1.161E-02  Lactococcus lactis subsp. lactis
  7ahd-assembly1_A  TM=6.281E-01  e=2.110E-02  Lactococcus lactis subsp. lactis
  7ahh-assembly1_A  TM=5.784E-01  e=4.954E-02  Lactococcus lactis subsp. lactis
  7ahd-assembly1_B  TM=2.857E-01  e=1.264E-02  Lactococcus lactis subsp. lactis